Protein AF-A0A6A6GEA6-F1 (afdb_monomer_lite)

Foldseek 3Di:
DDDPDDDDPPPVPDDPVPDDLVVLLVVVVVQQDDAQDDPVNLQAFDDPCSNVDDDGVLVVQLPPDVSSVVSSLLRVLQEAEEAVVVLLCVQPPDVPDDPVPPPDDDCVSLVSSVVSLVVVLVVCVVVVSQASHAEYEYEDLCPVVCVSCVVSLLVNLLVSLVSVCVSRVNHFKYKYKYALSVVCSNQVQADPVQVVVVPDDDSGIKIKMFGHDPPPDWPDVPCPPPPVVVLCPPPPQPGGDCSGPLNPGLGQEIEIANGEQVVCVVVCVDDVRDDSDCVCSSARCQQQDQPNPPPPNVVVSCVSCLSHAEYHYHYELDAALPQDFVVNGNGRGRQQNYAEYEYEYHDDPVSLCVVCVDDPDPVVSVVVRVVSCPRSLVSVLRVLVRCVVCLQPPSGNHFKYFYPCLVVVLVVVVSLVVSCVVVVVVDPPPDDDDDDDPSCQSRARMKGWDWDQDPVGTDTDIDGDHCVPPCPPPPDPPPVDDPDPPPPDPPPVVVVVVVVVVVPDPPPPPDD

Structure (mmCIF, N/CA/C/O backbone):
data_AF-A0A6A6GEA6-F1
#
_entry.id   AF-A0A6A6GEA6-F1
#
loop_
_atom_site.group_PDB
_atom_site.id
_atom_site.type_symbol
_atom_site.label_atom_id
_atom_site.label_alt_id
_atom_site.label_comp_id
_atom_site.label_asym_id
_atom_site.label_entity_id
_atom_site.label_seq_id
_atom_site.pdbx_PDB_ins_code
_atom_site.Cartn_x
_atom_site.Cartn_y
_atom_site.Cartn_z
_atom_site.occupancy
_atom_site.B_iso_or_equiv
_atom_site.auth_seq_id
_atom_site.auth_comp_id
_atom_site.auth_asym_id
_atom_site.auth_atom_id
_atom_site.pdbx_PDB_model_num
ATOM 1 N N . MET A 1 1 ? -68.950 -36.765 24.360 1.00 41.97 1 MET A N 1
ATOM 2 C CA . MET A 1 1 ? -67.906 -35.999 25.073 1.00 41.97 1 MET A CA 1
ATOM 3 C C . MET A 1 1 ? -66.560 -36.458 24.516 1.00 41.97 1 MET A C 1
ATOM 5 O O . MET A 1 1 ? -66.061 -37.491 24.932 1.00 41.97 1 MET A O 1
ATOM 9 N N . ALA A 1 2 ? -66.063 -35.799 23.466 1.00 43.47 2 ALA A N 1
ATOM 10 C CA . ALA A 1 2 ? -64.833 -36.176 22.765 1.00 43.47 2 ALA A CA 1
ATOM 11 C C . ALA A 1 2 ? -63.774 -35.097 23.023 1.00 43.47 2 ALA A C 1
ATOM 13 O O . ALA A 1 2 ? -63.968 -33.940 22.657 1.00 43.47 2 ALA A O 1
ATOM 14 N N . ILE A 1 3 ? -62.694 -35.469 23.710 1.00 52.84 3 ILE A N 1
ATOM 15 C CA . ILE A 1 3 ? -61.572 -34.586 24.039 1.00 52.84 3 ILE A CA 1
ATOM 16 C C . ILE A 1 3 ? -60.645 -34.558 22.821 1.00 52.84 3 ILE A C 1
ATOM 18 O O . ILE A 1 3 ? -59.900 -35.505 22.573 1.00 52.84 3 ILE A O 1
ATOM 22 N N . MET A 1 4 ? -60.707 -33.477 22.041 1.00 48.12 4 MET A N 1
ATOM 23 C CA . MET A 1 4 ? -59.715 -33.191 21.007 1.00 48.12 4 MET A CA 1
ATOM 24 C C . MET A 1 4 ? -58.401 -32.770 21.673 1.00 48.12 4 MET A C 1
ATOM 26 O O . MET A 1 4 ? -58.210 -31.621 22.061 1.00 48.12 4 MET A O 1
ATOM 30 N N . SER A 1 5 ? -57.500 -33.739 21.827 1.00 55.44 5 SER A N 1
ATOM 31 C CA . SER A 1 5 ? -56.103 -33.524 22.202 1.00 55.44 5 SER A CA 1
ATOM 32 C C . SER A 1 5 ? -55.373 -32.832 21.048 1.00 55.44 5 SER A C 1
ATOM 34 O O . SER A 1 5 ? -55.041 -33.451 20.035 1.00 55.44 5 SER A O 1
ATOM 36 N N . GLY A 1 6 ? -55.169 -31.520 21.179 1.00 59.69 6 GLY A N 1
ATOM 37 C CA . GLY A 1 6 ? -54.371 -30.732 20.247 1.00 59.69 6 GLY A CA 1
ATOM 38 C C . GLY A 1 6 ? -52.902 -31.149 20.315 1.00 59.69 6 GLY A C 1
ATOM 39 O O . GLY A 1 6 ? -52.212 -30.853 21.291 1.00 59.69 6 GLY A O 1
ATOM 40 N N . ARG A 1 7 ? -52.408 -31.816 19.266 1.00 57.28 7 ARG A N 1
ATOM 41 C CA . ARG A 1 7 ? -50.971 -32.019 19.044 1.00 57.28 7 ARG A CA 1
ATOM 42 C C . ARG A 1 7 ? -50.312 -30.650 18.877 1.00 57.28 7 ARG A C 1
ATOM 44 O O . ARG A 1 7 ? -50.395 -30.041 17.816 1.00 57.28 7 ARG A O 1
ATOM 51 N N . LYS A 1 8 ? -49.656 -30.160 19.931 1.00 66.69 8 LYS A N 1
ATOM 52 C CA . LYS A 1 8 ? -48.714 -29.045 19.822 1.00 66.69 8 LYS A CA 1
ATOM 53 C C . LYS A 1 8 ? -47.553 -29.527 18.956 1.00 66.69 8 LYS A C 1
ATOM 55 O O . LYS A 1 8 ? -46.760 -30.355 19.398 1.00 66.69 8 LYS A O 1
ATOM 60 N N . ASN A 1 9 ? -47.479 -29.040 17.721 1.00 59.69 9 ASN A N 1
ATOM 61 C CA . ASN A 1 9 ? -46.283 -29.180 16.902 1.00 59.69 9 ASN A CA 1
ATOM 62 C C . ASN A 1 9 ? -45.148 -28.465 17.639 1.00 59.69 9 ASN A C 1
ATOM 64 O O . ASN A 1 9 ? -45.047 -27.240 17.607 1.00 59.69 9 ASN A O 1
ATOM 68 N N . HIS A 1 10 ? -44.320 -29.230 18.349 1.00 65.81 10 HIS A N 1
ATOM 69 C CA . HIS A 1 10 ? -43.034 -28.753 18.824 1.00 65.81 10 HIS A CA 1
ATOM 70 C C . HIS A 1 10 ? -42.159 -28.524 17.597 1.00 65.81 10 HIS A C 1
ATOM 72 O O . HIS A 1 10 ? -41.436 -29.416 17.157 1.00 65.81 10 HIS A O 1
ATOM 78 N N . VAL A 1 11 ? -42.252 -27.322 17.029 1.00 72.19 11 VAL A N 1
ATOM 79 C CA . VAL A 1 11 ? -41.196 -26.794 16.174 1.00 72.19 11 VAL A CA 1
ATOM 80 C C . VAL A 1 11 ? -39.947 -26.832 17.042 1.00 72.19 11 VAL A C 1
ATOM 82 O O . VAL A 1 11 ? -39.857 -26.114 18.039 1.00 72.19 11 VAL A O 1
ATOM 85 N N . ARG A 1 12 ? -39.034 -27.758 16.741 1.00 69.50 12 ARG A N 1
ATOM 86 C CA . ARG A 1 12 ? -37.720 -27.797 17.377 1.00 69.50 12 ARG A CA 1
ATOM 87 C C . ARG A 1 12 ? -37.020 -26.511 16.957 1.00 69.50 12 ARG A C 1
ATOM 89 O O . ARG A 1 12 ? -36.452 -26.458 15.872 1.00 69.50 12 ARG A O 1
ATOM 96 N N . SER A 1 13 ? -37.128 -25.458 17.767 1.00 77.19 13 SER A N 1
ATOM 97 C CA . SER A 1 13 ? -36.347 -24.250 17.540 1.00 77.19 13 SER A CA 1
ATOM 98 C C . SER A 1 13 ? -34.890 -24.642 17.709 1.00 77.19 13 SER A C 1
ATOM 100 O O . SER A 1 13 ? -34.487 -25.082 18.789 1.00 77.19 13 SER A O 1
ATOM 102 N N . PHE A 1 14 ? -34.126 -24.536 16.634 1.00 79.12 14 PHE A N 1
ATOM 103 C CA . PHE A 1 14 ? -32.692 -24.726 16.686 1.00 79.12 14 PHE A CA 1
ATOM 104 C C . PHE A 1 14 ? -32.102 -23.706 17.669 1.00 79.12 14 PHE A C 1
ATOM 106 O O . PHE A 1 14 ? -32.285 -22.501 17.504 1.00 79.12 14 PHE A O 1
ATOM 113 N N . GLN A 1 15 ? -31.465 -24.189 18.736 1.00 87.31 15 GLN A N 1
ATOM 114 C CA . GLN A 1 15 ? -30.834 -23.330 19.732 1.00 87.31 15 GLN A CA 1
ATOM 115 C C . GLN A 1 15 ? -29.380 -23.114 19.324 1.00 87.31 15 GLN A C 1
ATOM 117 O O . GLN A 1 15 ? -28.545 -23.989 19.533 1.00 87.31 15 GLN A O 1
ATOM 122 N N . PHE A 1 16 ? -29.076 -21.944 18.761 1.00 86.44 16 PHE A N 1
ATOM 123 C CA . PHE A 1 16 ? -27.701 -21.557 18.422 1.00 86.44 16 PHE A CA 1
ATOM 124 C C . PHE A 1 16 ? -26.759 -21.624 19.633 1.00 86.44 16 PHE A C 1
ATOM 126 O O . PHE A 1 16 ? -25.589 -21.956 19.484 1.00 86.44 16 PHE A O 1
ATOM 133 N N . ASP A 1 17 ? -27.281 -21.410 20.843 1.00 86.31 17 ASP A N 1
ATOM 134 C CA . ASP A 1 17 ? -26.510 -21.519 22.085 1.00 86.31 17 ASP A CA 1
ATOM 135 C C . ASP A 1 17 ? -26.049 -22.950 22.411 1.00 86.31 17 ASP A C 1
ATOM 137 O O . ASP A 1 17 ? -25.200 -23.120 23.283 1.00 86.31 17 ASP A O 1
ATOM 141 N N . ALA A 1 18 ? -26.571 -23.975 21.728 1.00 92.19 18 ALA A N 1
ATOM 142 C CA . ALA A 1 18 ? -26.144 -25.364 21.897 1.00 92.19 18 ALA A CA 1
ATOM 143 C C . ALA A 1 18 ? -24.998 -25.771 20.954 1.00 92.19 18 ALA A C 1
ATOM 145 O O . ALA A 1 18 ? -24.412 -26.837 21.141 1.00 92.19 18 ALA A O 1
ATOM 146 N N . LEU A 1 19 ? -24.670 -24.951 19.947 1.00 95.19 19 LEU A N 1
ATOM 147 C CA . LEU A 1 19 ? -23.537 -25.215 19.057 1.00 95.19 19 LEU A CA 1
ATOM 148 C C . LEU A 1 19 ? -22.212 -25.128 19.828 1.00 95.19 19 LEU A C 1
ATOM 150 O O . LEU A 1 19 ? -22.144 -24.319 20.748 1.00 95.19 19 LEU A O 1
ATOM 154 N N . PRO A 1 20 ? -21.168 -25.903 19.487 1.00 96.50 20 PRO A N 1
ATOM 155 C CA . PRO A 1 20 ? -19.799 -25.714 19.987 1.00 96.50 20 PRO A CA 1
ATOM 156 C C . PRO A 1 20 ? -19.166 -24.396 19.507 1.00 96.50 20 PRO A C 1
ATOM 158 O O . PRO A 1 20 ? -19.590 -23.855 18.487 1.00 96.50 20 PRO A O 1
ATOM 161 N N . ASP A 1 21 ? -18.168 -23.870 20.230 1.00 96.00 21 ASP A N 1
ATOM 162 C CA . ASP A 1 21 ? -17.513 -22.594 19.876 1.00 96.00 21 ASP A CA 1
ATOM 163 C C . ASP A 1 21 ? -16.810 -22.678 18.508 1.00 96.00 21 ASP A C 1
ATOM 165 O O . ASP A 1 21 ? -16.789 -21.694 17.776 1.00 96.00 21 ASP A O 1
ATOM 169 N N . GLU A 1 22 ? -16.318 -23.854 18.119 1.00 95.25 22 GLU A N 1
ATOM 170 C CA . GLU A 1 22 ? -15.648 -24.113 16.841 1.00 95.25 22 GLU A CA 1
ATOM 171 C C . GLU A 1 22 ? -16.581 -23.857 15.652 1.00 95.25 22 GLU A C 1
ATOM 173 O O . GLU A 1 22 ? -16.205 -23.178 14.700 1.00 95.25 22 GLU A O 1
ATOM 178 N N . ILE A 1 23 ? -17.831 -24.320 15.751 1.00 96.00 23 ILE A N 1
ATOM 179 C CA . ILE A 1 23 ? -18.851 -24.092 14.718 1.00 96.00 23 ILE A CA 1
ATOM 180 C C . ILE A 1 23 ? -19.237 -22.613 14.667 1.00 96.00 23 ILE A C 1
ATOM 182 O O . ILE A 1 23 ? -19.488 -22.074 13.594 1.00 96.00 23 ILE A O 1
ATOM 186 N N . LEU A 1 24 ? -19.272 -21.926 15.816 1.00 94.62 24 LEU A N 1
ATOM 187 C CA . LEU A 1 24 ? -19.530 -20.485 15.835 1.00 94.62 24 LEU A CA 1
ATOM 188 C C . LEU A 1 24 ? -18.399 -19.714 15.151 1.00 94.62 24 LEU A C 1
ATOM 190 O O . LEU A 1 24 ? -18.681 -18.778 14.410 1.00 94.62 24 LEU A O 1
ATOM 194 N N . VAL A 1 25 ? -17.142 -20.107 15.373 1.00 93.31 25 VAL A N 1
ATOM 195 C CA . VAL A 1 25 ? -15.975 -19.505 14.714 1.00 93.31 25 VAL A CA 1
ATOM 196 C C . VAL A 1 25 ? -16.027 -19.721 13.202 1.00 93.31 25 VAL A C 1
ATOM 198 O O . VAL A 1 25 ? -15.786 -18.773 12.462 1.00 93.31 25 VAL A O 1
ATOM 201 N N . GLU A 1 26 ? -16.403 -20.914 12.740 1.00 92.69 26 GLU A N 1
ATOM 202 C CA . GLU A 1 26 ? -16.588 -21.205 11.312 1.00 92.69 26 GLU A CA 1
ATOM 203 C C . GLU A 1 26 ? -17.734 -20.384 10.699 1.00 92.69 26 GLU A C 1
ATOM 205 O O . GLU A 1 26 ? -17.584 -19.786 9.642 1.00 92.69 26 GLU A O 1
ATOM 210 N N . VAL A 1 27 ? -18.865 -20.237 11.395 1.00 92.50 27 VAL A N 1
ATOM 211 C CA . VAL A 1 27 ? -19.939 -19.335 10.941 1.00 92.50 27 VAL A CA 1
ATOM 212 C C . VAL A 1 27 ? -19.449 -17.886 10.868 1.00 92.50 27 VAL A C 1
ATOM 214 O O . VAL A 1 27 ? -19.781 -17.169 9.928 1.00 92.50 27 VAL A O 1
ATOM 217 N N . ILE A 1 28 ? -18.659 -17.440 11.848 1.00 92.75 28 ILE A N 1
ATOM 218 C CA . ILE A 1 28 ? -18.118 -16.078 11.882 1.00 92.75 28 ILE A CA 1
ATOM 219 C C . ILE A 1 28 ? -17.090 -15.860 10.770 1.00 92.75 28 ILE A C 1
ATOM 221 O O . ILE A 1 28 ? -17.058 -14.759 10.234 1.00 92.75 28 ILE A O 1
ATOM 225 N N . SER A 1 29 ? -16.287 -16.856 10.385 1.00 88.44 29 SER A N 1
ATOM 226 C CA . SER A 1 29 ? -15.310 -16.691 9.299 1.00 88.44 29 SER A CA 1
ATOM 227 C C . SER A 1 29 ? -15.978 -16.443 7.944 1.00 88.44 29 SER A C 1
ATOM 229 O O . SER A 1 29 ? -15.419 -15.731 7.120 1.00 88.44 29 SER A O 1
ATOM 231 N N . HIS A 1 30 ? -17.204 -16.936 7.739 1.00 89.00 30 HIS A N 1
ATOM 232 C CA . HIS A 1 30 ? -18.029 -16.592 6.574 1.00 89.00 30 HIS A CA 1
ATOM 233 C C . HIS A 1 30 ? -18.656 -15.192 6.646 1.00 89.00 30 HIS A C 1
ATOM 235 O O . HIS A 1 30 ? -19.134 -14.680 5.637 1.00 89.00 30 HIS A O 1
ATOM 241 N N . LEU A 1 31 ? -18.692 -14.590 7.836 1.00 87.94 31 LEU A N 1
ATOM 242 C CA . LEU A 1 31 ? -19.123 -13.208 8.053 1.00 87.94 31 LEU A CA 1
ATOM 243 C C . LEU A 1 31 ? -17.937 -12.237 8.118 1.00 87.94 31 LEU A C 1
ATOM 245 O O . LEU A 1 31 ? -18.169 -11.030 8.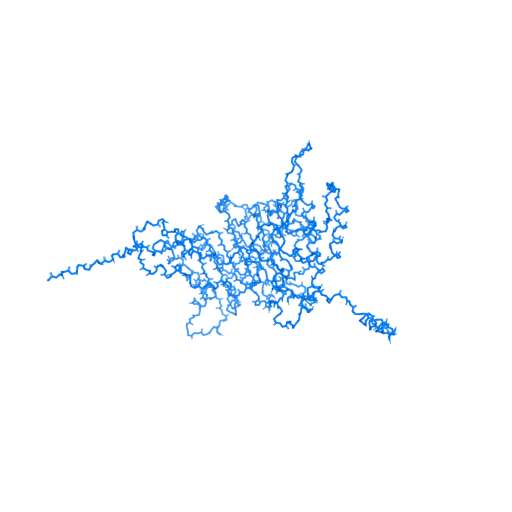220 1.00 87.94 31 LEU A O 1
ATOM 249 N N . ASP A 1 32 ? -16.702 -12.755 8.121 1.00 82.44 32 ASP A N 1
ATOM 250 C CA . ASP A 1 32 ? -15.484 -11.952 8.083 1.00 82.44 32 ASP A CA 1
ATOM 251 C C . ASP A 1 32 ? -15.456 -11.225 6.747 1.00 82.44 32 ASP A C 1
ATOM 253 O O . ASP A 1 32 ? -15.564 -11.837 5.682 1.00 82.44 32 ASP A O 1
ATOM 257 N N . ALA A 1 33 ? -15.378 -9.899 6.811 1.00 70.62 33 ALA A N 1
ATOM 258 C CA . ALA A 1 33 ? -15.175 -9.130 5.604 1.00 70.62 33 ALA A CA 1
ATOM 259 C C . ALA A 1 33 ? -13.772 -9.457 5.094 1.00 70.62 33 ALA A C 1
ATOM 261 O O . ALA A 1 33 ? -12.829 -9.595 5.878 1.00 70.62 33 ALA A O 1
ATOM 262 N N . THR A 1 34 ? -13.611 -9.549 3.776 1.00 72.56 34 THR A N 1
ATOM 263 C CA . THR A 1 34 ? -12.270 -9.465 3.203 1.00 72.56 34 THR A CA 1
ATOM 264 C C . THR A 1 34 ? -11.593 -8.206 3.751 1.00 72.56 34 THR A C 1
ATOM 266 O O . THR A 1 34 ? -12.278 -7.186 3.930 1.00 72.56 34 THR A O 1
ATOM 269 N N . PRO A 1 35 ? -10.282 -8.264 4.058 1.00 70.19 35 PRO A N 1
ATOM 270 C CA . PRO A 1 35 ? -9.559 -7.109 4.573 1.00 70.19 35 PRO A CA 1
ATOM 271 C C . PRO A 1 35 ? -9.893 -5.879 3.723 1.00 70.19 35 PRO A C 1
ATOM 273 O O . PRO A 1 35 ? -9.924 -6.006 2.495 1.00 70.19 35 PRO A O 1
ATOM 276 N N . PRO A 1 36 ? -10.163 -4.712 4.338 1.00 68.44 36 PRO A N 1
ATOM 277 C CA . PRO A 1 36 ? -10.327 -3.493 3.568 1.00 68.44 36 PRO A CA 1
ATOM 278 C C . PRO A 1 36 ? -9.087 -3.312 2.691 1.00 68.44 36 PRO A C 1
ATOM 280 O O . PRO A 1 36 ? -7.957 -3.428 3.175 1.00 68.44 36 PRO A O 1
ATOM 283 N N . LEU A 1 37 ? -9.342 -3.133 1.395 1.00 69.69 37 LEU A N 1
ATOM 284 C CA . LEU A 1 37 ? -8.387 -3.236 0.295 1.00 69.69 37 LEU A CA 1
ATOM 285 C C . LEU A 1 37 ? -7.741 -4.620 0.139 1.00 69.69 37 LEU A C 1
ATOM 287 O O . LEU A 1 37 ? -6.779 -4.966 0.833 1.00 69.69 37 LEU A O 1
ATOM 291 N N . SER A 1 38 ? -8.243 -5.387 -0.827 1.00 70.25 38 SER A N 1
ATOM 292 C CA . SER A 1 38 ? -7.556 -6.554 -1.391 1.00 70.25 38 SER A CA 1
ATOM 293 C C . SER A 1 38 ? -6.315 -6.147 -2.207 1.00 70.25 38 SER A C 1
ATOM 295 O O . SER A 1 3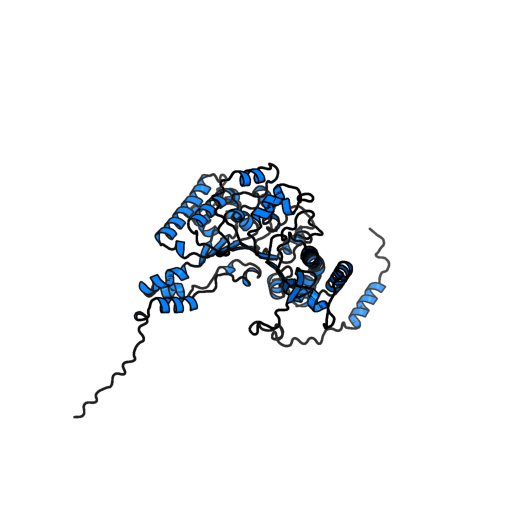8 ? -6.164 -4.980 -2.562 1.00 70.25 38 SER A O 1
ATOM 297 N N . GLU A 1 39 ? -5.450 -7.108 -2.559 1.00 66.69 39 GLU A N 1
ATOM 298 C CA . GLU A 1 39 ? -4.295 -6.888 -3.463 1.00 66.69 39 GLU A CA 1
ATOM 299 C C . GLU A 1 39 ? -4.722 -6.342 -4.844 1.00 66.69 39 GLU A C 1
ATOM 301 O O . GLU A 1 39 ? -3.927 -5.725 -5.547 1.00 66.69 39 GLU A O 1
ATOM 306 N N . SER A 1 40 ? -5.981 -6.553 -5.248 1.00 67.81 40 SER A N 1
ATOM 307 C CA . SER A 1 40 ? -6.550 -5.942 -6.455 1.00 67.81 40 SER A CA 1
ATOM 308 C C . SER A 1 40 ? -7.062 -4.520 -6.234 1.00 67.81 40 SER A C 1
ATOM 310 O O . SER A 1 40 ? -7.034 -3.718 -7.162 1.00 67.81 40 SER A O 1
ATOM 312 N N . ASP A 1 41 ? -7.526 -4.185 -5.028 1.00 77.31 41 ASP A N 1
ATOM 313 C CA . ASP A 1 41 ? -8.029 -2.837 -4.739 1.00 77.31 41 ASP A CA 1
ATOM 314 C C . ASP A 1 41 ? -6.884 -1.842 -4.563 1.00 77.31 41 ASP A C 1
ATOM 316 O O . ASP A 1 41 ? -7.040 -0.672 -4.894 1.00 77.31 41 ASP A O 1
ATOM 320 N N . THR A 1 42 ? -5.711 -2.300 -4.113 1.00 77.88 42 THR A N 1
ATOM 321 C CA . THR A 1 42 ? -4.510 -1.458 -4.041 1.00 77.88 42 THR A CA 1
ATOM 322 C C . THR A 1 42 ? -3.970 -1.049 -5.408 1.00 77.88 42 THR A C 1
ATOM 324 O O . THR A 1 42 ? -3.072 -0.221 -5.443 1.00 77.88 42 THR A O 1
ATOM 327 N N . ARG A 1 43 ? -4.531 -1.552 -6.518 1.00 81.31 43 ARG A N 1
ATOM 328 C CA . ARG A 1 43 ? -4.198 -1.158 -7.904 1.00 81.31 43 ARG A CA 1
ATOM 329 C C . ARG A 1 43 ? -5.209 -0.202 -8.534 1.00 81.31 43 ARG A C 1
ATOM 331 O O . ARG A 1 43 ? -5.061 0.174 -9.695 1.00 81.31 43 ARG A O 1
ATOM 338 N N . ARG A 1 44 ? -6.284 0.116 -7.816 1.00 87.00 44 ARG A N 1
ATOM 339 C CA . ARG A 1 44 ? -7.279 1.097 -8.256 1.00 87.00 44 ARG A CA 1
ATOM 340 C C . ARG A 1 44 ? -6.836 2.484 -7.839 1.00 87.00 44 ARG A C 1
ATOM 342 O O . ARG A 1 44 ? -6.109 2.613 -6.854 1.00 87.00 44 ARG A O 1
ATOM 349 N N . LEU A 1 45 ? -7.305 3.503 -8.547 1.00 87.50 45 LEU A N 1
ATOM 350 C CA . LEU A 1 45 ? -7.082 4.886 -8.151 1.00 87.50 45 LEU A CA 1
ATOM 351 C C . LEU A 1 45 ? -7.477 5.106 -6.682 1.00 87.50 45 LEU A C 1
ATOM 353 O O . LEU A 1 45 ? -8.620 4.819 -6.301 1.00 87.50 45 LEU A O 1
ATOM 357 N N . PRO A 1 46 ? -6.539 5.564 -5.835 1.00 90.75 46 PRO A N 1
ATOM 358 C CA . PRO A 1 46 ? -6.830 5.735 -4.427 1.00 90.75 46 PRO A CA 1
ATOM 359 C C . PRO A 1 46 ? -7.855 6.843 -4.188 1.00 90.75 46 PRO A C 1
ATOM 361 O O . PRO A 1 46 ? -7.771 7.925 -4.761 1.00 90.75 46 PRO A O 1
ATOM 364 N N . HIS A 1 47 ? -8.796 6.597 -3.280 1.00 89.69 47 HIS A N 1
ATOM 365 C CA . HIS A 1 47 ? -9.774 7.594 -2.849 1.00 89.69 47 HIS A CA 1
ATOM 366 C C . HIS A 1 47 ? -10.042 7.476 -1.345 1.00 89.69 47 HIS A C 1
ATOM 368 O O . HIS A 1 47 ? -9.908 6.400 -0.760 1.00 89.69 47 HIS A O 1
ATOM 374 N N . GLU A 1 48 ? -10.482 8.559 -0.701 1.00 87.62 48 GLU A N 1
ATOM 375 C CA . GLU A 1 48 ? -10.676 8.611 0.759 1.00 87.62 48 GLU A CA 1
ATOM 376 C C . GLU A 1 48 ? -11.613 7.506 1.282 1.00 87.62 48 GLU A C 1
ATOM 378 O O . GLU A 1 48 ? -11.386 6.910 2.338 1.00 87.62 48 GLU A O 1
ATOM 383 N N . GLU A 1 49 ? -12.651 7.176 0.512 1.00 88.94 49 GLU A N 1
ATOM 384 C CA . GLU A 1 49 ? -13.675 6.214 0.926 1.00 88.94 49 GLU A CA 1
ATOM 385 C C . GLU A 1 49 ? -13.211 4.747 0.891 1.00 88.94 49 GLU A C 1
ATOM 387 O O . GLU A 1 49 ? -13.949 3.856 1.301 1.00 88.94 49 GLU A O 1
ATOM 392 N N . MET A 1 50 ? -11.975 4.465 0.461 1.00 87.44 50 MET A N 1
ATOM 393 C CA . MET A 1 50 ? -11.440 3.103 0.328 1.00 87.44 50 MET A CA 1
ATOM 394 C C . MET A 1 50 ? -11.428 2.318 1.644 1.00 87.44 50 MET A C 1
ATOM 396 O O . MET A 1 50 ? -11.483 1.087 1.654 1.00 87.44 50 MET A O 1
ATOM 400 N N . PHE A 1 51 ? -11.346 3.023 2.772 1.00 88.12 51 PHE A N 1
ATOM 401 C CA . PHE A 1 51 ? -11.399 2.422 4.104 1.00 88.12 51 PHE A CA 1
ATOM 402 C C . PHE A 1 51 ? -12.801 2.418 4.719 1.00 88.12 51 PHE A C 1
ATOM 404 O O . PHE A 1 51 ? -13.006 1.809 5.774 1.00 88.12 51 PHE A O 1
ATOM 411 N N . LEU A 1 52 ? -13.778 3.066 4.082 1.00 82.81 52 LEU A N 1
ATOM 412 C CA . LEU A 1 52 ? -15.157 3.099 4.551 1.00 82.81 52 LEU A CA 1
ATOM 413 C C . LEU A 1 52 ? -15.846 1.783 4.191 1.00 82.81 52 LEU A C 1
ATOM 415 O O . LEU A 1 52 ? -16.527 1.653 3.180 1.00 82.81 52 LEU A O 1
ATOM 419 N N . GLN A 1 53 ? -15.695 0.784 5.056 1.00 73.06 53 GLN A N 1
ATOM 420 C CA . GLN A 1 53 ? -16.526 -0.411 4.972 1.00 73.06 53 GLN A CA 1
ATOM 421 C C . GLN A 1 53 ? -17.865 -0.187 5.694 1.00 73.06 53 GLN A C 1
ATOM 423 O O . GLN A 1 53 ? -17.885 0.334 6.819 1.00 73.06 53 GLN A O 1
ATOM 428 N N . PRO A 1 54 ? -19.002 -0.611 5.106 1.00 72.50 54 PRO A N 1
ATOM 429 C CA . PRO A 1 54 ? -20.275 -0.620 5.813 1.00 72.50 54 PRO A CA 1
ATOM 430 C C . PRO A 1 54 ? -20.162 -1.456 7.094 1.00 72.50 54 PRO A C 1
ATOM 432 O O . PRO A 1 54 ? -19.413 -2.429 7.158 1.00 72.50 54 PRO A O 1
ATOM 435 N N . CYS A 1 55 ? -20.905 -1.060 8.135 1.00 68.31 55 CYS A N 1
ATOM 436 C CA . CYS A 1 55 ? -20.826 -1.665 9.468 1.00 68.31 55 CYS A CA 1
ATOM 437 C C . CYS A 1 55 ? -20.905 -3.204 9.381 1.00 68.31 55 CYS A C 1
ATOM 439 O O . CYS A 1 55 ? -21.966 -3.728 9.022 1.00 68.31 55 CYS A O 1
ATOM 441 N N . PRO A 1 56 ? -19.828 -3.941 9.716 1.00 75.50 56 PRO A N 1
ATOM 442 C CA . PRO A 1 56 ? -19.782 -5.366 9.441 1.00 75.50 56 PRO A CA 1
ATOM 443 C C . PRO A 1 56 ? -20.808 -6.107 10.315 1.00 75.50 56 PRO A C 1
ATOM 445 O O . PRO A 1 56 ? -20.911 -5.814 11.517 1.00 75.50 56 PRO A O 1
ATOM 448 N N . PRO A 1 57 ? -21.537 -7.105 9.773 1.00 86.94 57 PRO A N 1
ATOM 449 C CA . PRO A 1 57 ? -22.494 -7.932 10.522 1.00 86.94 57 PRO A CA 1
ATOM 450 C C . PRO A 1 57 ? -21.923 -8.497 11.834 1.00 86.94 57 PRO A C 1
ATOM 452 O O . PRO A 1 57 ? -22.624 -8.613 12.843 1.00 86.94 57 PRO A O 1
ATOM 455 N N . ILE A 1 58 ? -20.615 -8.757 11.856 1.00 90.62 58 ILE A N 1
ATOM 456 C CA . ILE A 1 58 ? -19.814 -9.174 13.015 1.00 90.62 58 ILE A CA 1
ATOM 457 C C . ILE A 1 58 ? -19.984 -8.239 14.219 1.00 90.62 58 ILE A C 1
ATOM 459 O O . ILE A 1 58 ? -20.145 -8.700 15.354 1.00 90.62 58 ILE A O 1
ATOM 463 N N . LYS A 1 59 ? -20.007 -6.917 14.013 1.00 90.81 59 LYS A N 1
ATOM 464 C CA . LYS A 1 59 ? -20.180 -5.961 15.116 1.00 90.81 59 LYS A CA 1
ATOM 465 C C . LYS A 1 59 ? -21.557 -6.110 15.756 1.00 90.81 59 LYS A C 1
ATOM 467 O O . LYS A 1 59 ? -21.664 -6.064 16.982 1.00 90.81 59 LYS A O 1
ATOM 472 N N . MET A 1 60 ? -22.600 -6.339 14.958 1.00 92.19 60 MET A N 1
ATOM 473 C CA . MET A 1 60 ? -23.945 -6.617 15.473 1.00 92.19 60 MET A CA 1
ATOM 474 C C . MET A 1 60 ? -23.984 -7.951 16.223 1.00 92.19 60 MET A C 1
ATOM 476 O O . MET A 1 60 ? -24.506 -8.010 17.337 1.00 92.19 60 MET A O 1
ATOM 480 N N . LEU A 1 61 ? -23.358 -8.990 15.668 1.00 92.75 61 LEU A N 1
ATOM 481 C CA . LEU A 1 61 ? -23.286 -10.319 16.271 1.00 92.75 61 LEU A CA 1
ATOM 482 C C . LEU A 1 61 ? -22.610 -10.295 17.649 1.00 92.75 61 LEU A C 1
ATOM 484 O O . LEU A 1 61 ? -23.127 -10.877 18.603 1.00 92.75 61 LEU A O 1
ATOM 488 N N . SER A 1 62 ? -21.530 -9.524 17.799 1.00 94.12 62 SER A N 1
ATOM 489 C CA . SER A 1 62 ? -20.813 -9.355 19.072 1.00 94.12 62 SER A CA 1
ATOM 490 C C . SER A 1 62 ? -21.675 -8.783 20.213 1.00 94.12 62 SER A C 1
ATOM 492 O O . SER A 1 62 ? -21.323 -8.914 21.386 1.00 94.12 62 SER A O 1
ATOM 494 N N . ARG A 1 63 ? -22.815 -8.152 19.892 1.00 94.56 63 ARG A N 1
ATOM 495 C CA . ARG A 1 63 ? -23.737 -7.544 20.866 1.00 94.56 63 ARG A CA 1
ATOM 496 C C . ARG A 1 63 ? -24.858 -8.485 21.307 1.00 94.56 63 ARG A C 1
ATOM 498 O O . ARG A 1 63 ? -25.605 -8.125 22.211 1.00 94.56 63 ARG A O 1
ATOM 505 N N . THR A 1 64 ? -24.985 -9.664 20.697 1.00 94.38 64 THR A N 1
ATOM 506 C CA . THR A 1 64 ? -26.098 -10.596 20.955 1.00 94.38 64 THR A CA 1
ATOM 507 C C . THR A 1 64 ? -25.982 -11.296 22.313 1.00 94.38 64 THR A C 1
ATOM 509 O O . THR A 1 64 ? -26.943 -11.332 23.076 1.00 94.38 64 THR A O 1
ATOM 512 N N . SER A 1 65 ? -24.804 -11.828 22.657 1.00 94.94 65 SER A N 1
ATOM 513 C CA . SER A 1 65 ? -24.540 -12.469 23.949 1.00 94.94 65 SER A CA 1
ATOM 514 C C . SER A 1 65 ? -23.063 -12.365 24.342 1.00 94.94 65 SER A C 1
ATOM 516 O O . SER A 1 65 ? -22.196 -12.099 23.511 1.00 94.94 65 SER A O 1
ATOM 518 N N . LYS A 1 66 ? -22.737 -12.614 25.621 1.00 95.12 66 LYS A N 1
ATOM 519 C CA . LYS A 1 66 ? -21.334 -12.659 26.088 1.00 95.12 66 LYS A CA 1
ATOM 520 C C . LYS A 1 66 ? -20.518 -13.750 25.385 1.00 95.12 66 LYS A C 1
ATOM 522 O O . LYS A 1 66 ? -19.309 -13.591 25.232 1.00 95.12 66 LYS A O 1
ATOM 527 N N . ARG A 1 67 ? -21.173 -14.850 24.993 1.00 95.38 67 ARG A N 1
ATOM 528 C CA . ARG A 1 67 ? -20.546 -15.960 24.272 1.00 95.38 67 ARG A CA 1
ATOM 529 C C . ARG A 1 67 ? -20.184 -15.530 22.856 1.00 95.38 67 ARG A C 1
ATOM 531 O O . ARG A 1 67 ? -19.011 -15.596 22.516 1.00 95.38 67 ARG A O 1
ATOM 538 N N . TRP A 1 68 ? -21.153 -14.990 22.111 1.00 95.06 68 TRP A N 1
ATOM 539 C CA . TRP A 1 68 ? -20.925 -14.427 20.779 1.00 95.06 68 TRP A CA 1
ATOM 540 C C . TRP A 1 68 ? -19.853 -13.346 20.807 1.00 95.06 68 TRP A C 1
ATOM 542 O O . TRP A 1 68 ? -18.901 -13.429 20.049 1.00 95.06 68 TRP A O 1
ATOM 552 N N . ARG A 1 69 ? -19.904 -12.414 21.769 1.00 94.31 69 ARG A N 1
ATOM 553 C CA . ARG A 1 69 ? -18.830 -11.429 21.951 1.00 94.31 69 ARG A CA 1
ATOM 554 C C . ARG A 1 69 ? -17.459 -12.101 22.004 1.00 94.31 69 ARG A C 1
ATOM 556 O O . ARG A 1 69 ? -16.588 -11.719 21.239 1.00 94.31 69 ARG A O 1
ATOM 563 N N . ARG A 1 70 ? -17.277 -13.107 22.864 1.00 94.19 70 ARG A N 1
ATOM 564 C CA . ARG A 1 70 ? -15.992 -13.799 23.043 1.00 94.19 70 ARG A CA 1
ATOM 565 C C . ARG A 1 70 ? -15.479 -14.440 21.751 1.00 94.19 70 ARG A C 1
ATOM 567 O O . ARG A 1 70 ? -14.311 -14.248 21.441 1.00 94.19 70 ARG A O 1
ATOM 574 N N . VAL A 1 71 ? -16.329 -15.165 21.020 1.00 95.06 71 VAL A N 1
ATOM 575 C CA . VAL A 1 71 ? -15.925 -15.850 19.776 1.00 95.06 71 VAL A CA 1
ATOM 576 C C . VAL A 1 71 ? -15.729 -14.884 18.606 1.00 95.06 71 VAL A C 1
ATOM 578 O O . VAL A 1 71 ? -14.949 -15.161 17.705 1.00 95.06 71 VAL A O 1
ATOM 581 N N . THR A 1 72 ? -16.395 -13.727 18.629 1.00 95.06 72 THR A N 1
ATOM 582 C CA . THR A 1 72 ? -16.309 -12.717 17.568 1.00 95.06 72 THR A CA 1
ATOM 583 C C . THR A 1 72 ? -15.125 -11.761 17.746 1.00 95.06 72 THR A C 1
ATOM 585 O O . THR A 1 72 ? -14.655 -11.207 16.758 1.00 95.06 72 THR A O 1
ATOM 588 N N . LEU A 1 73 ? -14.616 -11.566 18.972 1.00 92.88 73 LEU A N 1
ATOM 589 C CA . LEU A 1 73 ? -13.510 -10.636 19.258 1.00 92.88 73 LEU A CA 1
ATOM 590 C C . LEU A 1 73 ? -12.276 -10.817 18.348 1.00 92.88 73 LEU A C 1
ATOM 592 O O . LEU A 1 73 ? -11.817 -9.800 17.827 1.00 92.88 73 LEU A O 1
ATOM 596 N N . PRO A 1 74 ? -11.756 -12.042 18.113 1.00 93.06 74 PRO A N 1
ATOM 597 C CA . PRO A 1 74 ? -10.574 -12.228 17.271 1.00 93.06 74 PRO A CA 1
ATOM 598 C C . PRO A 1 74 ? -10.765 -11.728 15.840 1.00 93.06 74 PRO A C 1
ATOM 600 O O . PRO A 1 74 ? -9.845 -11.177 15.249 1.00 93.06 74 PRO A O 1
ATOM 603 N N . VAL A 1 75 ? -11.973 -11.896 15.303 1.00 91.88 75 VAL A N 1
ATOM 604 C CA . VAL A 1 75 ? -12.314 -11.513 13.930 1.00 91.88 75 VAL A CA 1
ATOM 605 C C . VAL A 1 75 ? -12.616 -10.017 13.854 1.00 91.88 75 VAL A C 1
ATOM 607 O O . VAL A 1 75 ? -12.080 -9.313 13.007 1.00 91.88 75 VAL A O 1
ATOM 610 N N . LEU A 1 76 ? -13.377 -9.490 14.820 1.00 91.44 76 LEU A N 1
ATOM 611 C CA . LEU A 1 76 ? -13.737 -8.071 14.890 1.00 91.44 76 LEU A CA 1
ATOM 612 C C . LEU A 1 76 ? -12.518 -7.140 14.963 1.00 91.44 76 LEU A C 1
ATOM 614 O O . LEU A 1 76 ? -12.579 -6.026 14.455 1.00 91.44 76 LEU A O 1
ATOM 618 N N . PHE A 1 77 ? -11.442 -7.579 15.617 1.00 92.56 77 PHE A N 1
ATOM 619 C CA . PHE A 1 77 ? -10.223 -6.788 15.792 1.00 92.56 77 PHE A CA 1
ATOM 620 C C . PHE A 1 77 ? -9.044 -7.266 14.939 1.00 92.56 77 PHE A C 1
ATOM 622 O O . PHE A 1 77 ? -7.913 -6.831 15.156 1.00 92.56 77 PHE A O 1
ATOM 629 N N . ARG A 1 78 ? -9.296 -8.137 13.957 1.00 92.56 78 ARG A N 1
ATOM 630 C CA . ARG A 1 78 ? -8.274 -8.603 13.015 1.00 92.56 78 ARG A CA 1
ATOM 631 C C . ARG A 1 78 ? -7.680 -7.458 12.198 1.00 92.56 78 ARG A C 1
ATOM 633 O O . ARG A 1 78 ? -6.473 -7.436 11.948 1.00 92.56 78 ARG A O 1
ATOM 640 N N . HIS A 1 79 ? -8.529 -6.511 11.817 1.00 92.06 79 HIS A N 1
ATOM 641 C CA . HIS A 1 79 ? -8.190 -5.349 11.009 1.00 92.06 79 HIS A CA 1
ATOM 642 C C . HIS A 1 79 ? -8.448 -4.087 11.836 1.00 92.06 79 HIS A C 1
ATOM 644 O O . HIS A 1 79 ? -9.588 -3.780 12.182 1.00 92.06 79 HIS A O 1
ATOM 650 N N . LEU A 1 80 ? -7.379 -3.383 12.207 1.00 92.81 80 LEU A N 1
ATOM 651 C CA . LEU A 1 80 ? -7.459 -2.121 12.936 1.00 92.81 80 LEU A CA 1
ATOM 652 C C . LEU A 1 80 ? -7.465 -0.955 11.955 1.00 92.81 80 LEU A C 1
ATOM 654 O O . LEU A 1 80 ? -6.739 -0.976 10.968 1.00 92.81 80 LEU A O 1
ATOM 658 N N . TYR A 1 81 ? -8.236 0.079 12.264 1.00 92.88 81 TYR A N 1
ATOM 659 C CA . TYR A 1 81 ? -8.294 1.310 11.486 1.00 92.88 81 TYR A CA 1
ATOM 660 C C . TYR A 1 81 ? -7.978 2.504 12.385 1.00 92.88 81 TYR A C 1
ATOM 662 O O . TYR A 1 81 ? -8.558 2.637 13.467 1.00 92.88 81 TYR A O 1
ATOM 670 N N . ILE A 1 82 ? -7.056 3.356 11.941 1.00 92.56 82 ILE A N 1
ATOM 671 C CA . ILE A 1 82 ? -6.692 4.610 12.596 1.00 92.56 82 ILE A CA 1
ATOM 672 C C . ILE A 1 82 ? -6.896 5.745 11.597 1.00 92.56 82 ILE A C 1
ATOM 674 O O . ILE A 1 82 ? -6.235 5.809 10.565 1.00 92.56 82 ILE A O 1
ATOM 678 N N . ASP A 1 83 ? -7.782 6.667 11.951 1.00 92.38 83 ASP A N 1
ATOM 679 C CA . ASP A 1 83 ? -7.880 7.970 11.304 1.00 92.38 83 ASP A CA 1
ATOM 680 C C . ASP A 1 83 ? -6.944 8.936 12.039 1.00 92.38 83 ASP A C 1
ATOM 682 O O . ASP A 1 83 ? -7.229 9.365 13.166 1.00 92.38 83 ASP A O 1
ATOM 686 N N . LEU A 1 84 ? -5.778 9.192 11.444 1.00 90.06 84 LEU A N 1
ATOM 687 C CA . LEU A 1 84 ? -4.717 9.946 12.095 1.00 90.06 84 LEU A CA 1
ATOM 688 C C . LEU A 1 84 ? -5.087 11.423 12.240 1.00 90.06 84 LEU A C 1
ATOM 690 O O . LEU A 1 84 ? -4.801 12.004 13.286 1.00 90.06 84 LEU A O 1
ATOM 694 N N . ASP A 1 85 ? -5.771 12.017 11.259 1.00 87.38 85 ASP A N 1
ATOM 695 C CA . ASP A 1 85 ? -6.206 13.415 11.354 1.00 87.38 85 ASP A CA 1
ATOM 696 C C . ASP A 1 85 ? -7.165 13.593 12.528 1.00 87.38 85 ASP A C 1
ATOM 698 O O . ASP A 1 85 ? -6.983 14.482 13.358 1.00 87.38 85 ASP A O 1
ATOM 702 N N . ASN A 1 86 ? -8.148 12.698 12.662 1.00 87.19 86 ASN A N 1
ATOM 703 C CA . ASN A 1 86 ? -9.091 12.734 13.776 1.00 87.19 86 ASN A CA 1
ATOM 704 C C . ASN A 1 86 ? -8.401 12.535 15.133 1.00 87.19 86 ASN A C 1
ATOM 706 O O . ASN A 1 86 ? -8.805 13.146 16.126 1.00 87.19 86 ASN A O 1
ATOM 710 N N . LEU A 1 87 ? -7.362 11.698 15.198 1.00 86.50 87 LEU A N 1
ATOM 711 C CA . LEU A 1 87 ? -6.557 11.531 16.409 1.00 86.50 87 LEU A CA 1
ATOM 712 C C . LEU A 1 87 ? -5.805 12.823 16.756 1.00 86.50 87 LEU A C 1
ATOM 714 O O . LEU A 1 87 ? -5.846 13.266 17.905 1.00 86.50 87 LEU A O 1
ATOM 718 N N . ILE A 1 88 ? -5.157 13.445 15.771 1.00 83.69 88 ILE A N 1
ATOM 719 C CA . ILE A 1 88 ? -4.398 14.690 15.933 1.00 83.69 88 ILE A CA 1
ATOM 720 C C . ILE A 1 88 ? -5.328 15.832 16.357 1.00 83.69 88 ILE A C 1
ATOM 722 O O . ILE A 1 88 ? -5.071 16.484 17.370 1.00 83.69 88 ILE A O 1
ATOM 726 N N . VAL A 1 89 ? -6.442 16.027 15.647 1.00 83.44 89 VAL A N 1
ATOM 727 C CA . VAL A 1 89 ? -7.430 17.079 15.930 1.00 83.44 89 VAL A CA 1
ATOM 728 C C . VAL A 1 89 ? -8.001 16.931 17.337 1.00 83.44 89 VAL A C 1
ATOM 730 O O . VAL A 1 89 ? -8.069 17.917 18.058 1.00 83.44 89 VAL A O 1
ATOM 733 N N . ARG A 1 90 ? -8.342 15.715 17.784 1.00 81.00 90 ARG A N 1
ATOM 734 C CA . ARG A 1 90 ? -8.822 15.489 19.162 1.00 81.00 90 ARG A CA 1
ATOM 735 C C . ARG A 1 90 ? -7.768 15.749 20.233 1.00 81.00 90 ARG A C 1
ATOM 737 O O . ARG A 1 90 ? -8.131 15.996 21.377 1.00 81.00 90 ARG A O 1
ATOM 744 N N . THR A 1 91 ? -6.490 15.622 19.887 1.00 80.12 91 THR A N 1
ATOM 745 C CA . THR A 1 91 ? -5.394 15.781 20.847 1.00 80.12 91 THR A CA 1
ATOM 746 C C . THR A 1 91 ? -4.965 17.237 20.983 1.00 80.12 91 THR A C 1
ATOM 748 O O . THR A 1 91 ? -4.638 17.677 22.081 1.00 80.12 91 THR A O 1
ATOM 751 N N . ILE A 1 92 ? -4.947 17.970 19.868 1.00 74.69 92 ILE A N 1
ATOM 752 C CA . ILE A 1 92 ? -4.387 19.325 19.789 1.00 74.69 92 ILE A CA 1
ATOM 753 C C . ILE A 1 92 ? -5.487 20.388 19.733 1.00 74.69 92 ILE A C 1
ATOM 755 O O . ILE A 1 92 ? -5.316 21.470 20.287 1.00 74.69 92 ILE A O 1
ATOM 759 N N . GLY A 1 93 ? -6.626 20.087 19.109 1.00 68.50 93 GLY A N 1
ATOM 760 C CA . GLY A 1 93 ? -7.790 20.962 19.109 1.00 68.50 93 GLY A CA 1
ATOM 761 C C . GLY A 1 93 ? -8.508 20.886 20.451 1.00 68.50 93 GLY A C 1
ATOM 762 O O . GLY A 1 93 ? -9.294 19.971 20.698 1.00 68.50 93 GLY A O 1
ATOM 763 N N . THR A 1 94 ? -8.266 21.853 21.332 1.00 57.00 94 THR A N 1
ATOM 764 C CA . THR A 1 94 ? -9.212 22.135 22.412 1.00 57.00 94 THR A CA 1
ATOM 765 C C . THR A 1 94 ? -10.497 22.676 21.784 1.00 57.00 94 THR A C 1
ATOM 767 O O . THR A 1 94 ? -10.467 23.422 20.810 1.00 57.00 94 THR A O 1
ATOM 770 N N . GLN A 1 95 ? -11.649 22.278 22.320 1.00 55.81 95 GLN A N 1
ATOM 771 C CA . GLN A 1 95 ? -12.970 22.541 21.731 1.00 55.81 95 GLN A CA 1
ATOM 772 C C . GLN A 1 95 ? -13.322 24.041 21.581 1.00 55.81 95 GLN A C 1
ATOM 774 O O . GLN A 1 95 ? -14.309 24.358 20.921 1.00 55.81 95 GLN A O 1
ATOM 779 N N . ASP A 1 96 ? -12.516 24.935 22.164 1.00 57.75 96 ASP A N 1
ATOM 780 C CA . ASP A 1 96 ? -12.811 26.360 22.341 1.00 57.75 96 ASP A CA 1
ATOM 781 C C . ASP A 1 96 ? -11.798 27.320 21.684 1.00 57.75 96 ASP A C 1
ATOM 783 O O . ASP A 1 96 ? -12.013 28.528 21.754 1.00 57.75 96 ASP A O 1
ATOM 787 N N . ASP A 1 97 ? -10.719 26.837 21.050 1.00 59.22 97 ASP A N 1
ATOM 788 C CA . ASP A 1 97 ? -9.732 27.719 20.402 1.00 59.22 97 ASP A CA 1
ATOM 789 C C . ASP A 1 97 ? -9.462 27.251 18.961 1.00 59.22 97 ASP A C 1
ATOM 791 O O . ASP A 1 97 ? -8.740 26.267 18.749 1.00 59.22 97 ASP A O 1
ATOM 795 N N . PRO A 1 98 ? -10.084 27.876 17.940 1.00 57.66 98 PRO A N 1
ATOM 796 C CA . PRO A 1 98 ? -9.746 27.574 16.559 1.00 57.66 98 PRO A CA 1
ATOM 797 C C . PRO A 1 98 ? -8.255 27.866 16.367 1.00 57.66 98 PRO A C 1
ATOM 799 O O . PRO A 1 98 ? -7.747 28.874 16.845 1.00 57.66 98 PRO A O 1
ATOM 802 N N . LEU A 1 99 ? -7.552 26.968 15.675 1.00 59.84 99 LEU A N 1
ATOM 803 C CA . LEU A 1 99 ? -6.090 26.887 15.483 1.00 59.84 99 LEU A CA 1
ATOM 804 C C . LEU A 1 99 ? -5.380 28.162 14.942 1.00 59.84 99 LEU A C 1
ATOM 806 O O . LEU A 1 99 ? -4.190 28.117 14.624 1.00 59.84 99 LEU A O 1
ATOM 810 N N . GLU A 1 100 ? -6.066 29.301 14.854 1.00 55.38 100 GLU A N 1
ATOM 811 C CA . GLU A 1 100 ? -5.656 30.582 14.272 1.00 55.38 100 GLU A CA 1
ATOM 812 C C . GLU A 1 100 ? -4.503 31.298 15.008 1.00 55.38 100 GLU A C 1
ATOM 814 O O . GLU A 1 100 ? -3.951 32.273 14.490 1.00 55.38 100 GLU A O 1
ATOM 819 N N . HIS A 1 101 ? -4.078 30.843 16.193 1.00 50.19 101 HIS A N 1
ATOM 820 C CA . HIS A 1 101 ? -3.044 31.525 16.995 1.00 50.19 101 HIS A CA 1
ATOM 821 C C . HIS A 1 101 ? -1.741 30.742 17.217 1.00 50.19 101 HIS A C 1
ATOM 823 O O . HIS A 1 101 ? -0.965 31.026 18.131 1.00 50.19 101 HIS A O 1
ATOM 829 N N . THR A 1 102 ? -1.418 29.798 16.340 1.00 51.34 102 THR A N 1
ATOM 830 C CA . THR A 1 102 ? -0.276 28.894 16.523 1.00 51.34 102 THR A CA 1
ATOM 831 C C . THR A 1 102 ? 1.005 29.370 15.822 1.00 51.34 102 THR A C 1
ATOM 833 O O . THR A 1 102 ? 1.435 28.846 14.800 1.00 51.34 102 THR A O 1
ATOM 836 N N . ARG A 1 103 ? 1.677 30.385 16.389 1.00 53.75 103 ARG A N 1
ATOM 837 C CA . ARG A 1 103 ? 3.032 30.793 15.939 1.00 53.75 103 ARG A CA 1
ATOM 838 C C . ARG A 1 103 ? 4.190 30.060 16.623 1.00 53.75 103 ARG A C 1
ATOM 840 O O . ARG A 1 103 ? 5.331 30.254 16.217 1.00 53.75 103 ARG A O 1
ATOM 847 N N . PHE A 1 104 ? 3.932 29.200 17.605 1.00 55.91 104 PHE A N 1
ATOM 848 C CA . PHE A 1 104 ? 4.984 28.428 18.270 1.00 55.91 104 PHE A CA 1
ATOM 849 C C . PHE A 1 104 ? 4.489 27.021 18.605 1.00 55.91 104 PHE A C 1
ATOM 851 O O . PHE A 1 104 ? 4.013 26.769 19.705 1.00 55.91 104 PHE A O 1
ATOM 858 N N . PHE A 1 105 ? 4.603 26.103 17.645 1.00 62.91 105 PHE A N 1
ATOM 859 C CA . PHE A 1 105 ? 4.548 24.677 17.951 1.00 62.91 105 PHE A CA 1
ATOM 860 C C . PHE A 1 105 ? 5.911 24.245 18.498 1.00 62.91 105 PHE A C 1
ATOM 862 O O . PHE A 1 105 ? 6.940 24.392 17.833 1.00 62.91 105 PHE A O 1
ATOM 869 N N . ASP A 1 106 ? 5.905 23.771 19.736 1.00 71.44 106 ASP A N 1
ATOM 870 C CA . ASP A 1 106 ? 7.058 23.312 20.500 1.00 71.44 106 ASP A CA 1
ATOM 871 C C . ASP A 1 106 ? 6.942 21.813 20.833 1.00 71.44 106 ASP A C 1
ATOM 873 O O . ASP A 1 106 ? 5.945 21.152 20.534 1.00 71.44 106 ASP A O 1
ATOM 877 N N . SER A 1 107 ? 7.965 21.279 21.500 1.00 78.12 107 SER A N 1
ATOM 878 C CA . SER A 1 107 ? 8.037 19.883 21.950 1.00 78.12 107 SER A CA 1
ATOM 879 C C . SER A 1 107 ? 6.889 19.445 22.872 1.00 78.12 107 SER A C 1
ATOM 881 O O . SER A 1 107 ? 6.764 18.252 23.158 1.00 78.12 107 SER A O 1
ATOM 883 N N . HIS A 1 108 ? 6.048 20.368 23.353 1.00 82.88 108 HIS A N 1
ATOM 884 C CA . HIS A 1 108 ? 4.867 20.037 24.142 1.00 82.88 108 HIS A CA 1
ATOM 885 C C . HIS A 1 108 ? 3.813 19.302 23.305 1.00 82.88 108 HIS A C 1
ATOM 887 O O . HIS A 1 108 ? 3.223 18.330 23.777 1.00 82.88 108 HIS A O 1
ATOM 893 N N . HIS A 1 109 ? 3.611 19.713 22.051 1.00 81.75 109 HIS A N 1
ATOM 894 C CA . HIS A 1 109 ? 2.610 19.115 21.166 1.00 81.75 109 HIS A CA 1
ATOM 895 C C . HIS A 1 109 ? 2.987 17.680 20.775 1.00 81.75 109 HIS A C 1
ATOM 897 O O . HIS A 1 109 ? 2.127 16.796 20.812 1.00 81.75 109 HIS A O 1
ATOM 903 N N . ASP A 1 110 ? 4.276 17.421 20.519 1.00 81.94 110 ASP A N 1
ATOM 904 C CA . ASP A 1 110 ? 4.824 16.072 20.318 1.00 81.94 110 ASP A CA 1
ATOM 905 C C . ASP A 1 110 ? 4.459 15.167 21.503 1.00 81.94 110 ASP A C 1
ATOM 907 O O . ASP A 1 110 ? 3.959 14.055 21.330 1.00 81.94 110 ASP A O 1
ATOM 911 N N . GLN A 1 111 ? 4.670 15.660 22.728 1.00 86.19 111 GLN A N 1
ATOM 912 C CA . GLN A 1 111 ? 4.382 14.904 23.944 1.00 86.19 111 GLN A CA 1
ATOM 913 C C . GLN A 1 111 ? 2.886 14.664 24.138 1.00 86.19 111 GLN A C 1
ATOM 915 O O . GLN A 1 111 ? 2.511 13.565 24.536 1.00 86.19 111 GLN A O 1
ATOM 920 N N . LEU A 1 112 ? 2.023 15.643 23.851 1.00 86.88 112 LEU A N 1
ATOM 921 C CA . LEU A 1 112 ? 0.570 15.461 23.929 1.00 86.88 112 LEU A CA 1
ATOM 922 C C . LEU A 1 112 ? 0.089 14.383 22.953 1.00 86.88 112 LEU A C 1
ATOM 924 O O . LEU A 1 112 ? -0.621 13.465 23.368 1.00 86.88 112 LEU A O 1
ATOM 928 N N . PHE A 1 113 ? 0.535 14.446 21.696 1.00 85.19 113 PHE A N 1
ATOM 929 C CA . PHE A 1 113 ? 0.232 13.434 20.685 1.00 85.19 113 PHE A CA 1
ATOM 930 C C . PHE A 1 113 ? 0.681 12.034 21.126 1.00 85.19 113 PHE A C 1
ATOM 932 O O . PHE A 1 113 ? -0.107 11.085 21.118 1.00 85.19 113 PHE A O 1
ATOM 939 N N . LEU A 1 114 ? 1.926 11.906 21.590 1.00 87.69 114 LEU A N 1
ATOM 940 C CA . LEU A 1 114 ? 2.472 10.630 22.055 1.00 87.69 114 LEU A CA 1
ATOM 941 C C . LEU A 1 114 ? 1.787 10.114 23.328 1.00 87.69 114 LEU A C 1
ATOM 943 O O . LEU A 1 114 ? 1.590 8.907 23.466 1.00 87.69 114 LEU A O 1
ATOM 947 N N . ASN A 1 115 ? 1.380 10.998 24.240 1.00 90.00 115 ASN A N 1
ATOM 948 C CA . ASN A 1 115 ? 0.623 10.623 25.434 1.00 90.00 115 ASN A CA 1
ATOM 949 C C . ASN A 1 115 ? -0.762 10.088 25.063 1.00 90.00 115 ASN A C 1
ATOM 951 O O . ASN A 1 115 ? -1.165 9.043 25.572 1.00 90.00 115 ASN A O 1
ATOM 955 N N . GLN A 1 116 ? -1.471 10.754 24.146 1.00 88.94 116 GLN A N 1
ATOM 956 C CA . GLN A 1 116 ? -2.776 10.287 23.680 1.00 88.94 116 GLN A CA 1
ATOM 957 C C . GLN A 1 116 ? -2.667 8.930 22.977 1.00 88.94 116 GLN A C 1
ATOM 959 O O . GLN A 1 116 ? -3.482 8.034 23.219 1.00 88.94 116 GLN A O 1
ATOM 964 N N . LEU A 1 117 ? -1.628 8.744 22.158 1.00 88.31 117 LEU A N 1
ATOM 965 C CA . LEU A 1 117 ? -1.318 7.451 21.559 1.00 88.31 117 LEU A CA 1
ATOM 966 C C . LEU A 1 117 ? -1.091 6.383 22.634 1.00 88.31 117 LEU A C 1
ATOM 968 O O . LEU A 1 117 ? -1.656 5.294 22.553 1.00 88.31 117 LEU A O 1
ATOM 972 N N . GLN A 1 118 ? -0.285 6.687 23.652 1.00 92.00 118 GLN A N 1
ATOM 973 C CA . GLN A 1 118 ? 0.022 5.745 24.723 1.00 92.00 118 GLN A CA 1
ATOM 974 C C . GLN A 1 118 ? -1.232 5.336 25.505 1.00 92.00 118 GLN A C 1
ATOM 976 O O . GLN A 1 118 ? -1.371 4.162 25.853 1.00 92.00 118 GLN A O 1
ATOM 981 N N . VAL A 1 119 ? -2.161 6.266 25.749 1.00 92.62 119 VAL A N 1
ATOM 982 C CA . VAL A 1 119 ? -3.468 5.969 26.359 1.00 92.62 119 VAL A CA 1
ATOM 983 C C . VAL A 1 119 ? -4.257 5.003 25.476 1.00 92.62 119 VAL A C 1
ATOM 985 O O . VAL A 1 119 ? -4.662 3.945 25.953 1.00 92.62 119 VAL A O 1
ATOM 988 N N . MET A 1 120 ? -4.382 5.290 24.176 1.00 93.25 120 MET A N 1
ATOM 989 C CA . MET A 1 120 ? -5.078 4.410 23.229 1.00 93.25 120 MET A CA 1
ATOM 990 C C . MET A 1 120 ? -4.463 3.000 23.182 1.00 93.25 120 MET A C 1
ATOM 992 O O . MET A 1 120 ? -5.184 2.004 23.242 1.00 93.25 120 MET A O 1
ATOM 996 N N . LEU A 1 121 ? -3.134 2.891 23.103 1.00 93.81 121 LEU A N 1
ATOM 997 C CA . LEU A 1 121 ? -2.432 1.602 23.087 1.00 93.81 121 LEU A CA 1
ATOM 998 C C . LEU A 1 121 ? -2.604 0.838 24.409 1.00 93.81 121 LEU A C 1
ATOM 1000 O O . LEU A 1 121 ? -2.768 -0.387 24.405 1.00 93.81 121 LEU A O 1
ATOM 1004 N N . THR A 1 122 ? -2.620 1.553 25.536 1.00 95.38 122 THR A N 1
ATOM 1005 C CA . THR A 1 122 ? -2.888 0.971 26.858 1.00 95.38 122 THR A CA 1
ATOM 1006 C C . THR A 1 122 ? -4.307 0.414 26.915 1.00 95.38 122 THR A C 1
ATOM 1008 O O . THR A 1 122 ? -4.489 -0.737 27.311 1.00 95.38 122 THR A O 1
ATOM 1011 N N . ASP A 1 123 ? -5.303 1.157 26.435 1.00 93.44 123 ASP A N 1
ATOM 1012 C CA . ASP A 1 123 ? -6.693 0.701 26.386 1.00 93.44 123 ASP A CA 1
ATOM 1013 C C . ASP A 1 123 ? -6.840 -0.559 25.519 1.00 93.44 123 ASP A C 1
ATOM 1015 O O . ASP A 1 123 ? -7.416 -1.553 25.963 1.00 93.44 123 ASP A O 1
ATOM 1019 N N . LEU A 1 124 ? -6.238 -0.593 24.326 1.00 92.69 124 LEU A N 1
ATOM 1020 C CA . LEU A 1 124 ? -6.265 -1.780 23.457 1.00 92.69 124 LEU A CA 1
ATOM 1021 C C . LEU A 1 124 ? -5.583 -2.999 24.102 1.00 92.69 124 LEU A C 1
ATOM 1023 O O . LEU A 1 124 ? -6.059 -4.132 23.961 1.00 92.69 124 LEU A O 1
ATOM 1027 N N . THR A 1 125 ? -4.509 -2.770 24.860 1.00 94.56 125 THR A N 1
ATOM 1028 C CA . THR A 1 125 ? -3.813 -3.816 25.621 1.00 94.56 125 THR A CA 1
ATOM 1029 C C . THR A 1 125 ? -4.669 -4.333 26.777 1.00 94.56 125 THR A C 1
ATOM 1031 O O . THR A 1 125 ? -4.817 -5.544 26.936 1.00 94.56 125 THR A O 1
ATOM 1034 N N . THR A 1 126 ? -5.299 -3.446 27.555 1.00 94.88 126 THR A N 1
ATOM 1035 C CA . THR A 1 126 ? -6.181 -3.846 28.670 1.00 94.88 126 THR A CA 1
ATOM 1036 C C . THR A 1 126 ? -7.407 -4.622 28.191 1.00 94.88 126 THR A C 1
ATOM 1038 O O . THR A 1 126 ? -7.853 -5.554 28.860 1.00 94.88 126 THR A O 1
ATOM 1041 N N . LEU A 1 127 ? -7.906 -4.312 26.992 1.00 91.38 127 LEU A N 1
ATOM 1042 C CA . LEU A 1 127 ? -8.987 -5.048 26.339 1.00 91.38 127 LEU A CA 1
ATOM 1043 C C . LEU A 1 127 ? -8.546 -6.405 25.760 1.00 91.38 127 LEU A C 1
ATOM 1045 O O . LEU A 1 127 ? -9.389 -7.135 25.239 1.00 91.38 127 LEU A O 1
ATOM 1049 N N . SER A 1 128 ? -7.260 -6.766 25.873 1.00 93.50 128 SER A N 1
ATOM 1050 C CA . SER A 1 128 ? -6.677 -8.002 25.326 1.00 93.50 128 SER A CA 1
ATOM 1051 C C . SER A 1 128 ? -6.903 -8.152 23.818 1.00 93.50 128 SER A C 1
ATOM 1053 O O . SER A 1 128 ? -7.098 -9.259 23.320 1.00 93.50 128 SER A O 1
ATOM 1055 N N . ILE A 1 129 ? -6.915 -7.028 23.095 1.00 93.06 129 ILE A N 1
ATOM 1056 C CA . ILE A 1 129 ? -7.145 -6.989 21.646 1.00 93.06 129 ILE A CA 1
ATOM 1057 C C . ILE A 1 129 ? -5.845 -7.230 20.867 1.00 93.06 129 ILE A C 1
ATOM 1059 O O . ILE A 1 129 ? -5.871 -7.757 19.755 1.00 93.06 129 ILE A O 1
ATOM 1063 N N . THR A 1 130 ? -4.705 -6.876 21.459 1.00 95.00 130 THR A N 1
ATOM 1064 C CA . THR A 1 130 ? -3.390 -6.885 20.802 1.00 95.00 130 THR A CA 1
ATOM 1065 C C . THR A 1 130 ? -2.996 -8.200 20.116 1.00 95.00 130 THR A C 1
ATOM 1067 O O . THR A 1 130 ? -2.419 -8.106 19.034 1.00 95.00 130 THR A O 1
ATOM 1070 N N . PRO A 1 131 ? -3.336 -9.411 20.616 1.00 95.56 131 PRO A N 1
ATOM 1071 C CA . PRO A 1 131 ? -2.969 -10.660 19.939 1.00 95.56 131 PRO A CA 1
ATOM 1072 C C . PRO A 1 131 ? -3.767 -10.935 18.656 1.00 95.56 131 PRO A C 1
ATOM 1074 O O . PRO A 1 131 ? -3.399 -11.815 17.878 1.00 95.56 131 PRO A O 1
ATOM 1077 N N . TYR A 1 132 ? -4.890 -10.238 18.456 1.00 94.56 132 TYR A N 1
ATOM 1078 C CA . TYR A 1 132 ? -5.801 -10.483 17.338 1.00 94.56 132 TYR A CA 1
ATOM 1079 C C . TYR A 1 132 ? -5.511 -9.603 16.124 1.00 94.56 132 TYR A C 1
ATOM 1081 O O . TYR A 1 132 ? -5.838 -9.996 15.008 1.00 94.56 132 TYR A O 1
ATOM 1089 N N . ALA A 1 133 ? -4.882 -8.444 16.322 1.00 95.19 133 ALA A N 1
ATOM 1090 C CA . ALA A 1 133 ? -4.599 -7.499 15.251 1.00 95.19 133 ALA A CA 1
ATOM 1091 C C . ALA A 1 133 ? -3.569 -8.067 14.263 1.00 95.19 133 ALA A C 1
ATOM 1093 O O . ALA A 1 133 ? -2.416 -8.316 14.616 1.00 95.19 133 ALA A O 1
ATOM 1094 N N . ARG A 1 134 ? -3.991 -8.253 13.009 1.00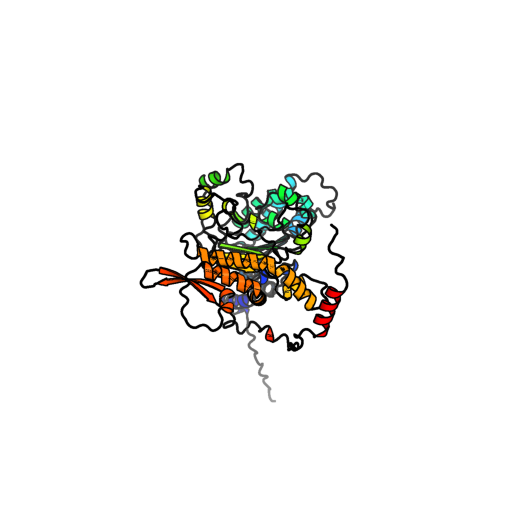 94.69 134 ARG A N 1
ATOM 1095 C CA . ARG A 1 134 ? -3.164 -8.760 11.903 1.00 94.69 134 ARG A CA 1
ATOM 1096 C C . ARG A 1 134 ? -2.882 -7.704 10.851 1.00 94.69 134 ARG A C 1
ATOM 1098 O O . ARG A 1 134 ? -1.797 -7.728 10.273 1.00 94.69 134 ARG A O 1
ATOM 1105 N N . SER A 1 135 ? -3.802 -6.766 10.638 1.00 94.81 135 SER A N 1
ATOM 1106 C CA . SER A 1 135 ? -3.540 -5.606 9.793 1.00 94.81 135 SER A CA 1
ATOM 1107 C C . SER A 1 135 ? -3.911 -4.291 10.456 1.00 94.81 135 SER A C 1
ATOM 1109 O O . SER A 1 135 ? -4.789 -4.234 11.319 1.00 94.81 135 SER A O 1
ATOM 1111 N N . LEU A 1 136 ? -3.252 -3.232 10.004 1.00 95.19 136 LEU A N 1
ATOM 1112 C CA . LEU A 1 136 ? -3.511 -1.861 10.399 1.00 95.19 136 LEU A CA 1
ATOM 1113 C C . LEU A 1 136 ? -3.699 -1.009 9.148 1.00 95.19 136 LEU A C 1
ATOM 1115 O O . LEU A 1 136 ? -2.848 -1.014 8.266 1.00 95.19 136 LEU A O 1
ATOM 1119 N N . LEU A 1 137 ? -4.792 -0.264 9.107 1.00 95.12 137 LEU A N 1
ATOM 1120 C CA . LEU A 1 137 ? -5.094 0.715 8.080 1.00 95.12 137 LEU A CA 1
ATOM 1121 C C . LEU A 1 137 ? -4.974 2.104 8.700 1.00 95.12 137 LEU A C 1
ATOM 1123 O O . LEU A 1 137 ? -5.557 2.355 9.756 1.00 95.12 137 LEU A O 1
ATOM 1127 N N . VAL A 1 138 ? -4.197 2.984 8.076 1.00 95.00 138 VAL A N 1
ATOM 1128 C CA . VAL A 1 138 ? -3.958 4.345 8.563 1.00 95.00 138 VAL A CA 1
ATOM 1129 C C . VAL A 1 138 ? -4.369 5.336 7.490 1.00 95.00 138 VAL A C 1
ATOM 1131 O O . VAL A 1 138 ? -3.765 5.363 6.421 1.00 95.00 138 VAL A O 1
ATOM 1134 N N . LEU A 1 139 ? -5.386 6.144 7.783 1.00 94.06 139 LEU A N 1
ATOM 1135 C CA . LEU A 1 139 ? -5.791 7.270 6.945 1.00 94.06 139 LEU A CA 1
ATOM 1136 C C . LEU A 1 139 ? -5.127 8.546 7.449 1.00 94.06 139 LEU A C 1
ATOM 1138 O O . LEU A 1 139 ? -5.199 8.852 8.641 1.00 94.06 139 LEU A O 1
ATOM 1142 N N . SER A 1 140 ? -4.519 9.294 6.537 1.00 92.44 140 SER A N 1
ATOM 1143 C CA . SER A 1 140 ? -4.037 10.649 6.787 1.00 92.44 140 SER A CA 1
ATOM 1144 C C . SER A 1 140 ? -4.349 11.514 5.578 1.00 92.44 140 SER A C 1
ATOM 1146 O O . SER A 1 140 ? -3.675 11.422 4.562 1.00 92.44 140 SER A O 1
ATOM 1148 N N . ARG A 1 141 ? -5.325 12.403 5.701 1.00 89.69 141 ARG A N 1
ATOM 1149 C CA . ARG A 1 141 ? -5.708 13.382 4.676 1.00 89.69 141 ARG A CA 1
ATOM 1150 C C . ARG A 1 141 ? -4.665 14.474 4.503 1.00 89.69 141 ARG A C 1
ATOM 1152 O O . ARG A 1 141 ? -4.752 15.235 3.555 1.00 89.69 141 ARG A O 1
ATOM 1159 N N . ALA A 1 142 ? -3.715 14.580 5.437 1.00 76.88 142 ALA A N 1
ATOM 1160 C CA . ALA A 1 142 ? -2.659 15.587 5.405 1.00 76.88 142 ALA A CA 1
ATOM 1161 C C . ALA A 1 142 ? -3.218 17.010 5.186 1.00 76.88 142 ALA A C 1
ATOM 1163 O O . ALA A 1 142 ? -2.621 17.822 4.489 1.00 76.88 142 ALA A O 1
ATOM 1164 N N . SER A 1 143 ? -4.370 17.298 5.807 1.00 73.50 143 SER A N 1
ATOM 1165 C CA . SER A 1 143 ? -5.097 18.568 5.663 1.00 73.50 143 SER A CA 1
ATOM 1166 C C . SER A 1 143 ? -4.266 19.783 6.112 1.00 73.50 143 SER A C 1
ATOM 1168 O O . SER A 1 143 ? -3.155 19.643 6.622 1.00 73.50 143 SER A O 1
ATOM 1170 N N . ALA A 1 144 ? -4.818 21.001 6.037 1.00 64.31 144 ALA A N 1
ATOM 1171 C CA . ALA A 1 144 ? -4.181 22.224 6.556 1.00 64.31 144 ALA A CA 1
ATOM 1172 C C . ALA A 1 144 ? -3.575 22.073 7.976 1.00 64.31 144 ALA A C 1
ATOM 1174 O O . ALA A 1 144 ? -2.561 22.693 8.304 1.00 64.31 144 ALA A O 1
ATOM 1175 N N . VAL A 1 145 ? -4.153 21.192 8.800 1.00 65.00 145 VAL A N 1
ATOM 1176 C CA . VAL A 1 145 ? -3.647 20.820 10.128 1.00 65.00 145 VAL A CA 1
ATOM 1177 C C . VAL A 1 145 ? -2.264 20.159 10.062 1.00 65.00 145 VAL A C 1
ATOM 1179 O O . VAL A 1 145 ? -1.394 20.474 10.870 1.00 65.00 145 VAL A O 1
ATOM 1182 N N . TYR A 1 146 ? -2.018 19.286 9.087 1.00 68.94 146 TYR A N 1
ATOM 1183 C CA . TYR A 1 146 ? -0.713 18.669 8.875 1.00 68.94 146 TYR A CA 1
ATOM 1184 C C . TYR A 1 146 ? 0.338 19.714 8.475 1.00 68.94 146 TYR A C 1
ATOM 1186 O O . TYR A 1 146 ? 1.431 19.700 9.031 1.00 68.94 146 TYR A O 1
ATOM 1194 N N . HIS A 1 147 ? 0.017 20.678 7.605 1.00 71.44 147 HIS A N 1
ATOM 1195 C CA . HIS A 1 147 ? 0.956 21.759 7.268 1.00 71.44 147 HIS A CA 1
ATOM 1196 C C . HIS A 1 147 ? 1.360 22.583 8.497 1.00 71.44 147 HIS A C 1
ATOM 1198 O O . HIS A 1 147 ? 2.538 22.908 8.663 1.00 71.44 147 HIS A O 1
ATOM 1204 N N . ALA A 1 148 ? 0.406 22.863 9.387 1.00 67.12 148 ALA A N 1
ATOM 1205 C CA . ALA A 1 148 ? 0.675 23.543 10.650 1.00 67.12 148 ALA A CA 1
ATOM 1206 C C . ALA A 1 148 ? 1.537 22.690 11.603 1.00 67.12 148 ALA A C 1
ATOM 1208 O O . ALA A 1 148 ? 2.418 23.214 12.285 1.00 67.12 148 ALA A O 1
ATOM 1209 N N . LEU A 1 149 ? 1.325 21.371 11.618 1.00 71.12 149 LEU A N 1
ATOM 1210 C CA . LEU A 1 149 ? 1.926 20.438 12.577 1.00 71.12 149 LEU A CA 1
ATOM 1211 C C . LEU A 1 149 ? 3.077 19.604 12.023 1.00 71.12 149 LEU A C 1
ATOM 1213 O O . LEU A 1 149 ? 3.576 18.708 12.699 1.00 71.12 149 LEU A O 1
ATOM 1217 N N . ARG A 1 150 ? 3.541 19.884 10.812 1.00 77.75 150 ARG A N 1
ATOM 1218 C CA . ARG A 1 150 ? 4.463 19.003 10.100 1.00 77.75 150 ARG A CA 1
ATOM 1219 C C . ARG A 1 150 ? 5.721 18.664 10.893 1.00 77.75 150 ARG A C 1
ATOM 1221 O O . ARG A 1 150 ? 6.090 17.504 10.985 1.00 77.75 150 ARG A O 1
ATOM 1228 N N . LYS A 1 151 ? 6.340 19.656 11.541 1.00 79.50 151 LYS A N 1
ATOM 1229 C CA . LYS A 1 151 ? 7.531 19.429 12.380 1.00 79.50 151 LYS A CA 1
ATOM 1230 C C . LYS A 1 151 ? 7.261 18.480 13.551 1.00 79.50 151 LYS A C 1
ATOM 1232 O O . LYS A 1 151 ? 8.115 17.651 13.840 1.00 79.50 151 LYS A O 1
ATOM 1237 N N . VAL A 1 152 ? 6.094 18.618 14.184 1.00 77.56 152 VAL A N 1
ATOM 1238 C CA . VAL A 1 152 ? 5.623 17.786 15.305 1.00 77.56 152 VAL A CA 1
ATOM 1239 C C . VAL A 1 152 ? 5.360 16.357 14.830 1.00 77.56 152 VAL A C 1
ATOM 1241 O O . VAL A 1 152 ? 5.728 15.383 15.479 1.00 77.56 152 VAL A O 1
ATOM 1244 N N . ILE A 1 153 ? 4.741 16.216 13.659 1.00 78.81 153 ILE A N 1
ATOM 1245 C CA . ILE A 1 153 ? 4.445 14.912 13.062 1.00 78.81 153 ILE A CA 1
ATOM 1246 C C . ILE A 1 153 ? 5.756 14.221 12.668 1.00 78.81 153 ILE A C 1
ATOM 1248 O O . ILE A 1 153 ? 5.998 13.090 13.083 1.00 78.81 153 ILE A O 1
ATOM 1252 N N . ASP A 1 154 ? 6.651 14.915 11.965 1.00 81.31 154 ASP A N 1
ATOM 1253 C CA . ASP A 1 154 ? 7.943 14.384 11.515 1.00 81.31 154 ASP A CA 1
ATOM 1254 C C . ASP A 1 154 ? 8.831 13.916 12.681 1.00 81.31 154 ASP A C 1
ATOM 1256 O O . ASP A 1 154 ? 9.550 12.920 12.553 1.00 81.31 154 ASP A O 1
ATOM 1260 N N . SER A 1 155 ? 8.802 14.623 13.819 1.00 84.31 155 SER A N 1
ATOM 1261 C CA . SER A 1 155 ? 9.551 14.246 15.024 1.00 84.31 155 SER A CA 1
ATOM 1262 C C . SER A 1 155 ? 8.896 13.086 15.780 1.00 84.31 155 SER A C 1
ATOM 1264 O O . SER A 1 155 ? 9.604 12.202 16.275 1.00 84.31 155 SER A O 1
ATOM 1266 N N . ALA A 1 156 ? 7.562 13.055 15.857 1.00 87.50 156 ALA A N 1
ATOM 1267 C CA . ALA A 1 156 ? 6.819 12.069 16.634 1.00 87.50 156 ALA A CA 1
ATOM 1268 C C . ALA A 1 156 ? 6.616 10.729 15.907 1.00 87.50 156 ALA A C 1
ATOM 1270 O O . ALA A 1 156 ? 6.550 9.689 16.571 1.00 87.50 156 ALA A O 1
ATOM 1271 N N . MET A 1 157 ? 6.540 10.713 14.569 1.00 90.12 157 MET A N 1
ATOM 1272 C CA . MET A 1 157 ? 6.212 9.508 13.787 1.00 90.12 157 MET A CA 1
ATOM 1273 C C . MET A 1 157 ? 7.115 8.303 14.077 1.00 90.12 157 MET A C 1
ATOM 1275 O O . MET A 1 157 ? 6.597 7.199 14.273 1.00 90.12 157 MET A O 1
ATOM 1279 N N . PRO A 1 158 ? 8.444 8.452 14.219 1.00 90.06 158 PRO A N 1
ATOM 1280 C CA . PRO A 1 158 ? 9.268 7.310 14.574 1.00 90.06 158 PRO A CA 1
ATOM 1281 C C . PRO A 1 158 ? 8.956 6.705 15.943 1.00 90.06 158 PRO A C 1
ATOM 1283 O O . PRO A 1 158 ? 9.081 5.497 16.137 1.00 90.06 158 PRO A O 1
ATOM 1286 N N . GLN A 1 159 ? 8.587 7.528 16.925 1.00 90.69 159 GLN A N 1
ATOM 1287 C CA . GLN A 1 159 ? 8.187 7.024 18.236 1.00 90.69 159 GLN A CA 1
ATOM 1288 C C . GLN A 1 159 ? 6.787 6.411 18.181 1.00 90.69 159 GLN A C 1
ATOM 1290 O O . GLN A 1 159 ? 6.582 5.353 18.771 1.00 90.69 159 GLN A O 1
ATOM 1295 N N . PHE A 1 160 ? 5.873 7.008 17.410 1.00 92.56 160 PHE A N 1
ATOM 1296 C CA . PHE A 1 160 ? 4.551 6.450 17.132 1.00 92.56 160 PHE A CA 1
ATOM 1297 C C . PHE A 1 160 ? 4.651 5.013 16.604 1.00 92.56 160 PHE A C 1
ATOM 1299 O O . PHE A 1 160 ? 4.080 4.099 17.204 1.00 92.56 160 PHE A O 1
ATOM 1306 N N . TRP A 1 161 ? 5.449 4.781 15.557 1.00 94.56 161 TRP A N 1
ATOM 1307 C CA . TRP A 1 161 ? 5.598 3.445 14.983 1.00 94.56 161 TRP A CA 1
ATOM 1308 C C . TRP A 1 161 ? 6.280 2.463 15.929 1.00 94.56 161 TRP A C 1
ATOM 1310 O O . TRP A 1 161 ? 5.831 1.325 16.036 1.00 94.56 161 TRP A O 1
ATOM 1320 N N . ARG A 1 162 ? 7.311 2.878 16.676 1.00 93.69 162 ARG A N 1
ATOM 1321 C CA . ARG A 1 162 ? 7.941 2.000 17.679 1.00 93.69 162 ARG A CA 1
ATOM 1322 C C . ARG A 1 162 ? 6.950 1.571 18.760 1.00 93.69 162 ARG A C 1
ATOM 1324 O O . ARG A 1 162 ? 6.887 0.385 19.087 1.00 93.69 162 ARG A O 1
ATOM 1331 N N . SER A 1 163 ? 6.159 2.500 19.294 1.00 94.19 163 SER A N 1
ATOM 1332 C CA . SER A 1 163 ? 5.135 2.189 20.298 1.00 94.19 163 SER A CA 1
ATOM 1333 C C . SER A 1 163 ? 4.052 1.270 19.731 1.00 94.19 163 SER A C 1
ATOM 1335 O O . SER A 1 163 ? 3.677 0.286 20.368 1.00 94.19 163 SER A O 1
ATOM 1337 N N . LEU A 1 164 ? 3.593 1.525 18.504 1.00 95.19 164 LEU A N 1
ATOM 1338 C CA . LEU A 1 164 ? 2.579 0.699 17.855 1.00 95.19 164 LEU A CA 1
ATOM 1339 C C . LEU A 1 164 ? 3.103 -0.715 17.572 1.00 95.19 164 LEU A C 1
ATOM 1341 O O . LEU A 1 164 ? 2.495 -1.698 17.988 1.00 95.19 164 LEU A O 1
ATOM 1345 N N . LEU A 1 165 ? 4.253 -0.840 16.911 1.00 95.06 165 LEU A N 1
ATOM 1346 C CA . LEU A 1 165 ? 4.809 -2.131 16.501 1.00 95.06 165 LEU A CA 1
ATOM 1347 C C . LEU A 1 165 ? 5.292 -2.978 17.684 1.00 95.06 165 LEU A C 1
ATOM 1349 O O . LEU A 1 165 ? 5.319 -4.201 17.560 1.00 95.06 165 LEU A O 1
ATOM 1353 N N . SER A 1 166 ? 5.655 -2.358 18.812 1.00 94.25 166 SER A N 1
ATOM 1354 C CA . SER A 1 166 ? 5.950 -3.079 20.060 1.00 94.25 166 SER A CA 1
ATOM 1355 C C . SER A 1 166 ? 4.683 -3.548 20.778 1.00 94.25 166 SER A C 1
ATOM 1357 O O . SER A 1 166 ? 4.686 -4.622 21.375 1.00 94.25 166 SER A O 1
ATOM 1359 N N . THR A 1 167 ? 3.588 -2.791 20.674 1.00 96.00 167 THR A N 1
ATOM 1360 C CA . THR A 1 167 ? 2.279 -3.169 21.230 1.00 96.00 167 THR A CA 1
ATOM 1361 C C . THR A 1 167 ? 1.611 -4.284 20.417 1.00 96.00 167 THR A C 1
ATOM 1363 O O . THR A 1 167 ? 0.960 -5.159 20.988 1.00 96.00 167 THR A O 1
ATOM 1366 N N . PHE A 1 168 ? 1.797 -4.287 19.091 1.00 95.94 168 PHE A N 1
ATOM 1367 C CA . PHE A 1 168 ? 1.236 -5.274 18.160 1.00 95.94 168 PHE A CA 1
ATOM 1368 C C . PHE A 1 168 ? 2.340 -6.108 17.482 1.00 95.94 168 PHE A C 1
ATOM 1370 O O . PHE A 1 168 ? 2.629 -5.918 16.293 1.00 95.94 168 PHE A O 1
ATOM 1377 N N . PRO A 1 169 ? 2.972 -7.057 18.198 1.00 93.00 169 PRO A N 1
ATOM 1378 C CA . PRO A 1 169 ? 4.034 -7.891 17.629 1.00 93.00 169 PRO A CA 1
ATOM 1379 C C . PRO A 1 169 ? 3.535 -8.780 16.477 1.00 93.00 169 PRO A C 1
ATOM 1381 O O . PRO A 1 169 ? 4.272 -9.033 15.533 1.00 93.00 169 PRO A O 1
ATOM 1384 N N . GLU A 1 170 ? 2.262 -9.181 16.520 1.00 94.12 170 GLU A N 1
ATOM 1385 C CA . GLU A 1 170 ? 1.600 -10.070 15.554 1.00 94.12 170 GLU A CA 1
ATOM 1386 C C . GLU A 1 170 ? 1.077 -9.361 14.290 1.00 94.12 170 GLU A C 1
ATOM 1388 O O . GLU A 1 170 ? 0.511 -10.013 13.405 1.00 94.12 170 GLU A O 1
ATOM 1393 N N . LEU A 1 171 ? 1.250 -8.036 14.207 1.00 95.19 171 LEU A N 1
ATOM 1394 C CA . LEU A 1 171 ? 0.845 -7.236 13.056 1.00 95.19 171 LEU A CA 1
ATOM 1395 C C . LEU A 1 171 ? 1.650 -7.663 11.822 1.00 95.19 171 LEU A C 1
ATOM 1397 O O . LEU A 1 171 ? 2.875 -7.647 11.854 1.00 95.19 171 LEU A O 1
ATOM 1401 N N . GLN A 1 172 ? 0.983 -8.038 10.738 1.00 95.00 172 GLN A N 1
ATOM 1402 C CA . GLN A 1 172 ? 1.633 -8.551 9.526 1.00 95.00 172 GLN A CA 1
ATOM 1403 C C . GLN A 1 172 ? 1.502 -7.598 8.345 1.00 95.00 172 GLN A C 1
ATOM 1405 O O . GLN A 1 172 ? 2.373 -7.604 7.485 1.00 95.00 172 GLN A O 1
ATOM 1410 N N . ARG A 1 173 ? 0.447 -6.780 8.313 1.00 95.25 173 ARG A N 1
ATOM 1411 C CA . ARG A 1 173 ? 0.133 -5.880 7.201 1.00 95.25 173 ARG A CA 1
ATOM 1412 C C . ARG A 1 173 ? -0.133 -4.464 7.701 1.00 95.25 173 ARG A C 1
ATOM 1414 O O . ARG A 1 173 ? -0.883 -4.278 8.659 1.00 95.25 173 ARG A O 1
ATOM 1421 N N . ILE A 1 174 ? 0.438 -3.471 7.039 1.00 96.06 174 ILE A N 1
ATOM 1422 C CA . ILE A 1 174 ? 0.126 -2.054 7.231 1.00 96.06 174 ILE A CA 1
ATOM 1423 C C . ILE A 1 174 ? -0.274 -1.484 5.882 1.00 96.06 174 ILE A C 1
ATOM 1425 O O . ILE A 1 174 ? 0.431 -1.699 4.905 1.00 96.06 174 ILE A O 1
ATOM 1429 N N . VAL A 1 175 ? -1.385 -0.760 5.835 1.00 95.75 175 VAL A N 1
ATOM 1430 C CA . VAL A 1 175 ? -1.810 -0.019 4.649 1.00 95.75 175 VAL A CA 1
ATOM 1431 C C . VAL A 1 175 ? -1.980 1.437 5.038 1.00 95.75 175 VAL A C 1
ATOM 1433 O O . VAL A 1 175 ? -2.765 1.763 5.928 1.00 95.75 175 VAL A O 1
ATOM 1436 N N . LEU A 1 176 ? -1.211 2.305 4.401 1.00 95.69 176 LEU A N 1
ATOM 1437 C CA . LEU A 1 176 ? -1.290 3.746 4.568 1.00 95.69 176 LEU A CA 1
ATOM 1438 C C . LEU A 1 176 ? -2.054 4.307 3.377 1.00 95.69 176 LEU A C 1
ATOM 1440 O O . LEU A 1 176 ? -1.692 4.005 2.247 1.00 95.69 176 LEU A O 1
ATOM 1444 N N . LEU A 1 177 ? -3.075 5.112 3.636 1.00 94.94 177 LEU A N 1
ATOM 1445 C CA . LEU A 1 177 ? -3.797 5.875 2.626 1.00 94.94 177 LEU A CA 1
ATOM 1446 C C . LEU A 1 177 ? -3.614 7.349 2.965 1.00 94.94 177 LEU A C 1
ATOM 1448 O O . LEU A 1 177 ? -4.113 7.826 3.989 1.00 94.94 177 LEU A O 1
ATOM 1452 N N . ALA A 1 178 ? -2.835 8.047 2.152 1.00 93.38 178 ALA A N 1
ATOM 1453 C CA . ALA A 1 178 ? -2.542 9.454 2.364 1.00 93.38 178 ALA A CA 1
ATOM 1454 C C . ALA A 1 178 ? -2.068 10.110 1.068 1.00 93.38 178 ALA A C 1
ATOM 1456 O O . ALA A 1 178 ? -1.505 9.412 0.227 1.00 93.38 178 ALA A O 1
ATOM 1457 N N . PRO A 1 179 ? -2.199 11.435 0.921 1.00 90.75 179 PRO A N 1
ATOM 1458 C CA . PRO A 1 179 ? -1.470 12.156 -0.112 1.00 90.75 179 PRO A CA 1
ATOM 1459 C C . PRO A 1 179 ? 0.045 11.990 0.037 1.00 90.75 179 PRO A C 1
ATOM 1461 O O . PRO A 1 179 ? 0.531 11.624 1.116 1.00 90.75 179 PRO A O 1
ATOM 1464 N N . PHE A 1 180 ? 0.807 12.329 -1.007 1.00 88.06 180 PHE A N 1
ATOM 1465 C CA . PHE A 1 180 ? 2.272 12.205 -1.033 1.00 88.06 180 PHE A CA 1
ATOM 1466 C C . PHE A 1 180 ? 2.946 12.753 0.239 1.00 88.06 180 PHE A C 1
ATOM 1468 O O . PHE A 1 180 ? 3.734 12.058 0.886 1.00 88.06 180 PHE A O 1
ATOM 1475 N N . LEU A 1 181 ? 2.584 13.974 0.657 1.00 85.56 181 LEU A N 1
ATOM 1476 C CA . LEU A 1 181 ? 3.118 14.608 1.869 1.00 85.56 181 LEU A CA 1
ATOM 1477 C C . LEU A 1 181 ? 2.825 13.788 3.132 1.00 85.56 181 LEU A C 1
ATOM 1479 O O . LEU A 1 181 ? 3.702 13.602 3.979 1.00 85.56 181 LEU A O 1
ATOM 1483 N N . GLY A 1 182 ? 1.605 13.262 3.242 1.00 89.31 182 GLY A N 1
ATOM 1484 C CA . GLY A 1 182 ? 1.199 12.404 4.347 1.00 89.31 182 GLY A CA 1
ATOM 1485 C C . GLY A 1 182 ? 1.971 11.086 4.368 1.00 89.31 182 GLY A C 1
ATOM 1486 O O . GLY A 1 182 ? 2.438 10.681 5.433 1.00 89.31 182 GLY A O 1
ATOM 1487 N N . LEU A 1 183 ? 2.181 10.440 3.215 1.00 91.31 183 LEU A N 1
ATOM 1488 C CA . LEU A 1 183 ? 2.993 9.220 3.133 1.00 91.31 183 LEU A CA 1
ATOM 1489 C C . LEU A 1 183 ? 4.458 9.479 3.482 1.00 91.31 183 LEU A C 1
ATOM 1491 O O . LEU A 1 183 ? 5.042 8.719 4.257 1.00 91.31 183 LEU A O 1
ATOM 1495 N N . ALA A 1 184 ? 5.052 10.556 2.972 1.00 88.31 184 ALA A N 1
ATOM 1496 C CA . ALA A 1 184 ? 6.410 10.962 3.322 1.00 88.31 184 ALA A CA 1
ATOM 1497 C C . ALA A 1 184 ? 6.559 11.197 4.841 1.00 88.31 184 ALA A C 1
ATOM 1499 O O . ALA A 1 184 ? 7.503 10.700 5.464 1.00 88.31 184 ALA A O 1
ATOM 1500 N N . SER A 1 185 ? 5.559 11.856 5.432 1.00 87.56 185 SER A N 1
ATOM 1501 C CA . SER A 1 185 ? 5.205 11.888 6.859 1.00 87.56 185 SER A CA 1
ATOM 1502 C C . SER A 1 185 ? 5.321 10.565 7.587 1.00 87.56 185 SER A C 1
ATOM 1504 O O . SER A 1 185 ? 6.232 10.300 8.385 1.00 87.56 185 SER A O 1
ATOM 1506 N N . LEU A 1 186 ? 4.333 9.730 7.313 1.00 91.81 186 LEU A N 1
ATOM 1507 C CA . LEU A 1 186 ? 4.124 8.464 7.983 1.00 91.81 186 LEU A CA 1
ATOM 1508 C C . LEU A 1 186 ? 5.347 7.560 7.843 1.00 91.81 186 LEU A C 1
ATOM 1510 O O . LEU A 1 186 ? 5.760 6.926 8.805 1.00 91.81 186 LEU A O 1
ATOM 1514 N N . THR A 1 187 ? 5.985 7.525 6.680 1.00 91.69 187 THR A N 1
ATOM 1515 C CA . THR A 1 187 ? 7.167 6.684 6.458 1.00 91.69 187 THR A CA 1
ATOM 1516 C C . THR A 1 187 ? 8.446 7.269 7.049 1.00 91.69 187 THR A C 1
ATOM 1518 O O . THR A 1 187 ? 9.392 6.519 7.310 1.00 91.69 187 THR A O 1
ATOM 1521 N N . SER A 1 188 ? 8.498 8.589 7.257 1.00 88.31 188 SER A N 1
ATOM 1522 C CA . SER A 1 188 ? 9.706 9.340 7.615 1.00 88.31 188 SER A CA 1
ATOM 1523 C C . SER A 1 188 ? 10.888 9.078 6.662 1.00 88.31 188 SER A C 1
ATOM 1525 O O . SER A 1 188 ? 12.044 9.150 7.089 1.00 88.31 188 SER A O 1
ATOM 1527 N N . CYS A 1 189 ? 10.610 8.720 5.399 1.00 82.12 189 CYS A N 1
ATOM 1528 C CA . CYS A 1 189 ? 11.638 8.432 4.390 1.00 82.12 189 CYS A CA 1
ATOM 1529 C C . CYS A 1 189 ? 12.112 9.682 3.634 1.00 82.12 189 CYS A C 1
ATOM 1531 O O . CYS A 1 189 ? 13.187 9.661 3.048 1.00 82.12 189 CYS A O 1
ATOM 1533 N N . VAL A 1 190 ? 11.359 10.784 3.698 1.00 80.56 190 VAL A N 1
ATOM 1534 C CA . VAL A 1 190 ? 11.722 12.053 3.056 1.00 80.56 190 VAL A CA 1
ATOM 1535 C C . VAL A 1 190 ? 12.058 13.104 4.111 1.00 80.56 190 VAL A C 1
ATOM 1537 O O . VAL A 1 190 ? 11.488 13.129 5.207 1.00 80.56 190 VAL A O 1
ATOM 1540 N N . ASP A 1 191 ? 13.013 13.983 3.805 1.00 76.50 191 ASP A N 1
ATOM 1541 C CA . ASP A 1 191 ? 13.360 15.088 4.692 1.00 76.50 191 ASP A CA 1
ATOM 1542 C C . ASP A 1 191 ? 12.268 16.173 4.698 1.00 76.50 191 ASP A C 1
ATOM 1544 O O . ASP A 1 191 ? 11.712 16.559 3.667 1.00 76.50 191 ASP A O 1
ATOM 1548 N N . SER A 1 192 ? 12.011 16.719 5.886 1.00 71.75 192 SER A N 1
ATOM 1549 C CA . SER A 1 192 ? 11.109 17.848 6.121 1.00 71.75 192 SER A CA 1
ATOM 1550 C C . SER A 1 192 ? 11.454 19.111 5.300 1.00 71.75 192 SER A C 1
ATOM 1552 O O . SER A 1 192 ? 10.600 19.939 4.993 1.00 71.75 192 SER A O 1
ATOM 1554 N N . SER A 1 193 ? 12.708 19.283 4.904 1.00 72.81 193 SER A N 1
ATOM 1555 C CA . SER A 1 193 ? 13.131 20.388 4.044 1.00 72.81 193 SER A CA 1
ATOM 1556 C C . SER A 1 193 ? 12.673 20.191 2.599 1.00 72.81 193 SER A C 1
ATOM 1558 O O . SER A 1 193 ? 12.195 21.141 1.990 1.00 72.81 193 SER A O 1
ATOM 1560 N N . PHE A 1 194 ? 12.717 18.958 2.084 1.00 71.31 194 PHE A N 1
ATOM 1561 C CA . PHE A 1 194 ? 12.314 18.644 0.713 1.00 71.31 194 PHE A CA 1
ATOM 1562 C C . PHE A 1 194 ? 10.807 18.812 0.508 1.00 71.31 194 PHE A C 1
ATOM 1564 O O . PHE A 1 194 ? 10.389 19.486 -0.424 1.00 71.31 194 PHE A O 1
ATOM 1571 N N . LEU A 1 195 ? 9.957 18.321 1.420 1.00 70.31 195 LEU A N 1
ATOM 1572 C CA . LEU A 1 195 ? 8.513 18.540 1.225 1.00 70.31 195 LEU A CA 1
ATOM 1573 C C . LEU A 1 195 ? 8.071 19.991 1.497 1.00 70.31 195 LEU A C 1
ATOM 1575 O O . LEU A 1 195 ? 6.896 20.306 1.372 1.00 70.31 195 LEU A O 1
ATOM 1579 N N . ALA A 1 196 ? 8.966 20.888 1.941 1.00 69.75 196 ALA A N 1
ATOM 1580 C CA . ALA A 1 196 ? 8.620 22.305 2.077 1.00 69.75 196 ALA A CA 1
ATOM 1581 C C . ALA A 1 196 ? 8.552 23.010 0.715 1.00 69.75 196 ALA A C 1
ATOM 1583 O O . ALA A 1 196 ? 7.834 23.995 0.606 1.00 69.75 196 ALA A O 1
ATOM 1584 N N . SER A 1 197 ? 9.249 22.499 -0.305 1.00 67.00 197 SER A N 1
ATOM 1585 C CA . SER A 1 197 ? 9.132 22.992 -1.681 1.00 67.00 197 SER A CA 1
ATOM 1586 C C . SER A 1 197 ? 7.997 22.321 -2.457 1.00 67.00 197 SER A C 1
ATOM 1588 O O . SER A 1 197 ? 7.439 22.942 -3.348 1.00 67.00 197 SER A O 1
ATOM 1590 N N . ALA A 1 198 ? 7.587 21.105 -2.081 1.00 66.12 198 ALA A N 1
ATOM 1591 C CA . ALA A 1 198 ? 6.480 20.366 -2.708 1.00 66.12 198 ALA A CA 1
ATOM 1592 C C . ALA A 1 198 ? 5.077 20.876 -2.295 1.00 66.12 198 ALA A C 1
ATOM 1594 O O . ALA A 1 198 ? 4.129 20.104 -2.198 1.00 66.12 198 ALA A O 1
ATOM 1595 N N . GLN A 1 199 ? 4.952 22.164 -1.966 1.00 59.31 199 GLN A N 1
ATOM 1596 C CA . GLN A 1 199 ? 3.868 22.718 -1.149 1.00 59.31 199 GLN A CA 1
ATOM 1597 C C . GLN A 1 199 ? 2.475 22.732 -1.788 1.00 59.31 199 GLN A C 1
ATOM 1599 O O . GLN A 1 199 ? 1.537 23.093 -1.081 1.00 59.31 199 GLN A O 1
ATOM 1604 N N . TYR A 1 200 ? 2.320 22.376 -3.066 1.00 56.22 200 TYR A N 1
ATOM 1605 C CA . TYR A 1 200 ? 1.175 22.897 -3.804 1.00 56.22 200 TYR A CA 1
ATOM 1606 C C . TYR A 1 200 ? 0.168 21.912 -4.408 1.00 56.22 200 TYR A C 1
ATOM 1608 O O . TYR A 1 200 ? -0.962 22.352 -4.578 1.00 56.22 200 TYR A O 1
ATOM 1616 N N . HIS A 1 201 ? 0.456 20.640 -4.714 1.00 57.88 201 HIS A N 1
ATOM 1617 C CA . HIS A 1 201 ? -0.344 20.026 -5.798 1.00 57.88 201 HIS A CA 1
ATOM 1618 C C . HIS A 1 201 ? -0.736 18.545 -5.707 1.00 57.88 201 HIS A C 1
ATOM 1620 O O . HIS A 1 201 ? -0.825 17.893 -6.736 1.00 57.88 201 HIS A O 1
ATOM 1626 N N . SER A 1 202 ? -1.086 17.987 -4.546 1.00 62.28 202 SER A N 1
ATOM 1627 C CA . SER A 1 202 ? -1.825 16.713 -4.606 1.00 62.28 202 SER A CA 1
ATOM 1628 C C . SER A 1 202 ? -2.790 16.524 -3.442 1.00 62.28 202 SER A C 1
ATOM 1630 O O . SER A 1 202 ? -2.391 16.071 -2.370 1.00 62.28 202 SER A O 1
ATOM 1632 N N . ASP A 1 203 ? -4.070 16.805 -3.686 1.00 74.50 203 ASP A N 1
ATOM 1633 C CA . ASP A 1 203 ? -5.168 16.219 -2.902 1.00 74.50 203 ASP A CA 1
ATOM 1634 C C . ASP A 1 203 ? -5.373 14.732 -3.258 1.00 74.50 203 ASP A C 1
ATOM 1636 O O . ASP A 1 203 ? -6.111 14.012 -2.582 1.00 74.50 203 ASP A O 1
ATOM 1640 N N . HIS A 1 204 ? -4.677 14.255 -4.296 1.00 86.31 204 HIS A N 1
ATOM 1641 C CA . HIS A 1 204 ? -4.660 12.858 -4.703 1.00 86.31 204 HIS A CA 1
ATOM 1642 C C . HIS A 1 204 ? -4.109 11.976 -3.597 1.00 86.31 204 HIS A C 1
ATOM 1644 O O . HIS A 1 204 ? -3.041 12.222 -3.030 1.00 86.31 204 HIS A O 1
ATOM 1650 N N . PHE A 1 205 ? -4.855 10.920 -3.302 1.00 90.88 205 PHE A N 1
ATOM 1651 C CA . PHE A 1 205 ? -4.419 9.913 -2.362 1.00 90.88 205 PHE A CA 1
ATOM 1652 C C . PHE A 1 205 ? -3.436 8.956 -3.028 1.00 90.88 205 PHE A C 1
ATOM 1654 O O . PHE A 1 205 ? -3.534 8.621 -4.204 1.00 90.88 205 PHE A O 1
ATOM 1661 N N . SER A 1 206 ? -2.522 8.452 -2.216 1.00 92.62 206 SER A N 1
ATOM 1662 C CA . SER A 1 206 ? -1.625 7.361 -2.546 1.00 92.62 206 SER A CA 1
ATOM 1663 C C . SER A 1 206 ? -1.769 6.262 -1.492 1.00 92.62 206 SER A C 1
ATOM 1665 O O . SER A 1 206 ? -2.148 6.515 -0.341 1.00 92.62 206 SER A O 1
ATOM 1667 N N . ILE A 1 207 ? -1.460 5.027 -1.872 1.00 95.12 207 ILE A N 1
ATOM 1668 C CA . ILE A 1 207 ? -1.458 3.864 -0.987 1.00 95.12 207 ILE A CA 1
ATOM 1669 C C . ILE A 1 207 ? -0.029 3.370 -0.823 1.00 95.12 207 ILE A C 1
ATOM 1671 O O . ILE A 1 207 ? 0.668 3.134 -1.804 1.00 95.12 207 ILE A O 1
ATOM 1675 N N . LEU A 1 208 ? 0.382 3.137 0.421 1.00 95.56 208 LEU A N 1
ATOM 1676 C CA . LEU A 1 208 ? 1.561 2.335 0.728 1.00 95.56 208 LEU A CA 1
ATOM 1677 C C . LEU A 1 208 ? 1.149 1.117 1.551 1.00 95.56 208 LEU A C 1
ATOM 1679 O O . LEU A 1 208 ? 0.749 1.236 2.708 1.00 95.56 208 LEU A O 1
ATOM 1683 N N . GLU A 1 209 ? 1.281 -0.061 0.963 1.00 96.06 209 GLU A N 1
ATOM 1684 C CA . GLU A 1 209 ? 1.122 -1.349 1.614 1.00 96.06 209 GLU A CA 1
ATOM 1685 C C . GLU A 1 209 ? 2.482 -1.925 2.019 1.00 96.06 209 GLU A C 1
ATOM 1687 O O . GLU A 1 209 ? 3.417 -1.987 1.227 1.00 96.06 209 GLU A O 1
ATOM 1692 N N . LEU A 1 210 ? 2.576 -2.402 3.256 1.00 95.19 210 LEU A N 1
ATOM 1693 C CA . LEU A 1 210 ? 3.734 -3.095 3.799 1.00 95.19 210 LEU A CA 1
ATOM 1694 C C . LEU A 1 210 ? 3.272 -4.413 4.414 1.00 95.19 210 LEU A C 1
ATOM 1696 O O . LEU A 1 210 ? 2.478 -4.406 5.357 1.00 95.19 210 LEU A O 1
ATOM 1700 N N . THR A 1 211 ? 3.790 -5.539 3.926 1.00 94.88 211 THR A N 1
ATOM 1701 C CA . THR A 1 211 ? 3.397 -6.868 4.418 1.00 94.88 211 THR A CA 1
ATOM 1702 C C . THR A 1 211 ? 4.611 -7.714 4.796 1.00 94.88 211 THR A C 1
ATOM 1704 O O . THR A 1 211 ? 5.667 -7.647 4.168 1.00 94.88 211 THR A O 1
ATOM 1707 N N . ILE A 1 212 ? 4.467 -8.512 5.854 1.00 93.50 212 ILE A N 1
ATOM 1708 C CA . ILE A 1 212 ? 5.448 -9.487 6.335 1.00 93.50 212 ILE A CA 1
ATOM 1709 C C . ILE A 1 212 ? 4.882 -10.882 6.127 1.00 93.50 212 ILE A C 1
ATOM 1711 O O . ILE A 1 212 ? 3.821 -11.223 6.649 1.00 93.50 212 ILE A O 1
ATOM 1715 N N . ASN A 1 213 ? 5.633 -11.714 5.421 1.00 91.00 213 ASN A N 1
ATOM 1716 C CA . ASN A 1 213 ? 5.359 -13.131 5.341 1.00 91.00 213 ASN A CA 1
ATOM 1717 C C . ASN A 1 213 ? 5.770 -13.790 6.673 1.00 91.00 213 ASN A C 1
ATOM 1719 O O . ASN A 1 213 ? 6.951 -13.744 7.028 1.00 91.00 213 ASN A O 1
ATOM 1723 N N . PRO A 1 214 ? 4.840 -14.422 7.415 1.00 87.00 214 PRO A N 1
ATOM 1724 C CA . PRO A 1 214 ? 5.143 -15.046 8.703 1.00 87.00 214 PRO A CA 1
ATOM 1725 C C . PRO A 1 214 ? 6.148 -16.201 8.604 1.00 87.00 214 PRO A C 1
ATOM 1727 O O . PRO A 1 214 ? 6.726 -16.586 9.618 1.00 87.00 214 PRO A O 1
ATOM 1730 N N . THR A 1 215 ? 6.367 -16.768 7.411 1.00 85.50 215 THR A N 1
ATOM 1731 C CA . THR A 1 215 ? 7.387 -17.806 7.206 1.00 85.50 215 THR A CA 1
ATOM 1732 C C . THR A 1 215 ? 8.794 -17.235 7.078 1.00 85.50 215 THR A C 1
ATOM 1734 O O . THR A 1 215 ? 9.766 -17.981 7.190 1.00 85.50 215 THR A O 1
ATOM 1737 N N . THR A 1 216 ? 8.928 -15.933 6.816 1.00 77.88 216 THR A N 1
ATOM 1738 C CA . THR A 1 216 ? 10.235 -15.290 6.709 1.00 77.88 216 THR A CA 1
ATOM 1739 C C . THR A 1 216 ? 10.833 -15.162 8.109 1.00 77.88 216 THR A C 1
ATOM 1741 O O . THR A 1 216 ? 10.172 -14.642 9.010 1.00 77.88 216 THR A O 1
ATOM 1744 N N . PRO A 1 217 ? 12.068 -15.648 8.334 1.00 71.06 217 PRO A N 1
ATOM 1745 C CA . PRO A 1 217 ? 12.682 -15.613 9.652 1.00 71.06 217 PRO A CA 1
ATOM 1746 C C . PRO A 1 217 ? 12.730 -14.178 10.177 1.00 71.06 217 PRO A C 1
ATOM 1748 O O . PRO A 1 217 ? 13.234 -13.275 9.510 1.00 71.06 217 PRO A O 1
ATOM 1751 N N . VAL A 1 218 ? 12.212 -13.980 11.392 1.00 65.62 218 VAL A N 1
ATOM 1752 C CA . VAL A 1 218 ? 12.252 -12.685 12.073 1.00 65.62 218 VAL A CA 1
ATOM 1753 C C . VAL A 1 218 ? 13.708 -12.365 12.385 1.00 65.62 218 VAL A C 1
ATOM 1755 O O . VAL A 1 218 ? 14.291 -12.898 13.333 1.00 65.62 218 VAL A O 1
ATOM 1758 N N . ILE A 1 219 ? 14.305 -11.473 11.600 1.00 60.88 219 ILE A N 1
ATOM 1759 C CA . ILE A 1 219 ? 15.590 -10.874 11.941 1.00 60.88 219 ILE A CA 1
ATOM 1760 C C . ILE A 1 219 ? 15.284 -9.849 13.031 1.00 60.88 219 ILE A C 1
ATOM 1762 O O . ILE A 1 219 ? 14.973 -8.693 12.760 1.00 60.88 219 ILE A O 1
ATOM 1766 N N . THR A 1 220 ? 15.263 -10.305 14.285 1.00 51.59 220 THR A N 1
ATOM 1767 C CA . THR A 1 220 ? 15.014 -9.412 15.417 1.00 51.59 220 THR A CA 1
ATOM 1768 C C . THR A 1 220 ? 16.096 -8.337 15.433 1.00 51.59 220 THR A C 1
ATOM 1770 O O . THR A 1 220 ? 17.296 -8.617 15.429 1.00 51.59 220 THR A O 1
ATOM 1773 N N . SER A 1 221 ? 15.661 -7.081 15.453 1.00 49.25 221 SER A N 1
ATOM 1774 C CA . SER A 1 221 ? 16.487 -5.873 15.466 1.00 49.25 221 SER A CA 1
ATOM 1775 C C . SER A 1 221 ? 17.320 -5.697 16.744 1.00 49.25 221 SER A C 1
ATOM 1777 O O . SER A 1 221 ? 17.826 -4.611 16.988 1.00 49.25 221 SER A O 1
ATOM 1779 N N . ASN A 1 222 ? 17.541 -6.756 17.536 1.00 46.78 222 ASN A N 1
ATOM 1780 C CA . ASN A 1 222 ? 18.561 -6.764 18.592 1.00 46.78 222 ASN A CA 1
ATOM 1781 C C . ASN A 1 222 ? 19.993 -6.677 18.030 1.00 46.78 222 ASN A C 1
ATOM 1783 O O . ASN A 1 222 ? 20.964 -6.723 18.783 1.00 46.78 222 ASN A O 1
ATOM 1787 N N . ARG A 1 223 ? 20.146 -6.488 16.713 1.00 48.69 223 ARG A N 1
ATOM 1788 C CA . ARG A 1 223 ? 21.327 -5.871 16.110 1.00 48.69 223 ARG A CA 1
ATOM 1789 C C . ARG A 1 223 ? 21.411 -4.376 16.473 1.00 48.69 223 ARG A C 1
ATOM 1791 O O . ARG A 1 223 ? 21.471 -3.518 15.604 1.00 48.69 223 ARG A O 1
ATOM 1798 N N . ASP A 1 224 ? 21.594 -4.102 17.765 1.00 45.31 224 ASP A N 1
ATOM 1799 C CA . ASP A 1 224 ? 22.355 -2.942 18.269 1.00 45.31 224 ASP A CA 1
ATOM 1800 C C . ASP A 1 224 ? 23.850 -3.031 17.870 1.00 45.31 224 ASP A C 1
ATOM 1802 O O . ASP A 1 224 ? 24.691 -2.236 18.291 1.00 45.31 224 ASP A O 1
ATOM 1806 N N . THR A 1 225 ? 24.221 -4.019 17.048 1.00 42.47 225 THR A N 1
ATOM 1807 C CA . THR A 1 225 ? 25.550 -4.197 16.478 1.00 42.47 225 THR A CA 1
ATOM 1808 C C . THR A 1 225 ? 25.843 -3.042 15.526 1.00 42.47 225 THR A C 1
ATOM 1810 O O . THR A 1 225 ? 25.442 -3.076 14.363 1.00 42.47 225 THR A O 1
ATOM 1813 N N . SER A 1 226 ? 26.479 -2.006 16.075 1.00 46.28 226 SER A N 1
ATOM 1814 C CA . SER A 1 226 ? 27.601 -1.186 15.571 1.00 46.28 226 SER A CA 1
ATOM 1815 C C . SER A 1 226 ? 27.820 -1.004 14.061 1.00 46.28 226 SER A C 1
ATOM 1817 O O . SER A 1 226 ? 28.215 0.084 13.651 1.00 46.28 226 SER A O 1
ATOM 1819 N N . ASP A 1 227 ? 27.561 -2.009 13.235 1.00 45.19 227 ASP A N 1
ATOM 1820 C CA . ASP A 1 227 ? 27.875 -2.043 11.810 1.00 45.19 227 ASP A CA 1
ATOM 1821 C C . ASP A 1 227 ? 26.743 -1.448 10.962 1.00 45.19 227 ASP A C 1
ATOM 1823 O O . ASP A 1 227 ? 27.011 -0.798 9.953 1.00 45.19 227 ASP A O 1
ATOM 1827 N N . TYR A 1 228 ? 25.487 -1.535 11.424 1.00 43.88 228 TYR A N 1
ATOM 1828 C CA . TYR A 1 228 ? 24.366 -0.809 10.803 1.00 43.88 228 TYR A CA 1
ATOM 1829 C C . TYR A 1 228 ? 24.555 0.711 10.922 1.00 43.88 228 TYR A C 1
ATOM 1831 O O . TYR A 1 228 ? 24.283 1.466 9.993 1.00 43.88 228 TYR A O 1
ATOM 1839 N N . GLY A 1 229 ? 25.082 1.159 12.066 1.00 45.12 229 GLY A N 1
ATOM 1840 C CA . GLY A 1 229 ? 25.367 2.566 12.336 1.00 45.12 229 GLY A CA 1
ATOM 1841 C C . GLY A 1 229 ? 26.667 3.081 11.716 1.00 45.12 229 GLY A C 1
ATOM 1842 O O . GLY A 1 229 ? 26.914 4.279 11.792 1.00 45.12 229 GLY A O 1
ATOM 1843 N N . LEU A 1 230 ? 27.519 2.227 11.137 1.00 41.59 230 LEU A N 1
ATOM 1844 C CA . LEU A 1 230 ? 28.742 2.658 10.446 1.00 41.59 230 LEU A CA 1
ATOM 1845 C C . LEU A 1 230 ? 28.490 2.931 8.957 1.00 41.59 230 LEU A C 1
ATOM 1847 O O . LEU A 1 230 ? 29.059 3.879 8.420 1.00 41.59 230 LEU A O 1
ATOM 1851 N N . ALA A 1 231 ? 27.580 2.188 8.318 1.00 42.56 231 ALA A N 1
ATOM 1852 C CA . ALA A 1 231 ? 27.194 2.409 6.922 1.00 42.56 231 ALA A CA 1
ATOM 1853 C C . ALA A 1 231 ? 26.340 3.673 6.715 1.00 42.56 231 ALA A C 1
ATOM 1855 O O . ALA A 1 231 ? 26.458 4.336 5.687 1.00 42.56 231 ALA A O 1
ATOM 1856 N N . THR A 1 232 ? 25.520 4.048 7.704 1.00 43.22 232 THR A N 1
ATOM 1857 C CA . THR A 1 232 ? 24.636 5.229 7.639 1.00 43.22 232 THR A CA 1
ATOM 1858 C C . THR A 1 232 ? 25.271 6.517 8.165 1.00 43.22 232 THR A C 1
ATOM 1860 O O . THR A 1 232 ? 24.671 7.582 8.077 1.00 43.22 232 THR A O 1
ATOM 1863 N N . LYS A 1 233 ? 26.495 6.456 8.703 1.00 42.28 233 LYS A N 1
ATOM 1864 C CA . LYS A 1 233 ? 27.228 7.633 9.203 1.00 42.28 233 LYS A CA 1
ATOM 1865 C C . LYS A 1 233 ? 27.938 8.428 8.115 1.00 42.28 233 LYS A C 1
ATOM 1867 O O . LYS A 1 233 ? 28.655 9.370 8.448 1.00 42.28 233 LYS A O 1
ATOM 1872 N N . SER A 1 234 ? 27.769 8.080 6.836 1.00 42.06 234 SER A N 1
ATOM 1873 C CA . SER A 1 234 ? 28.256 8.943 5.764 1.00 42.06 234 SER A CA 1
ATOM 1874 C C . SER A 1 234 ? 27.536 10.295 5.865 1.00 42.06 234 SER A C 1
ATOM 1876 O O . SER A 1 234 ? 26.321 10.339 5.683 1.00 42.06 234 SER A O 1
ATOM 1878 N N . PRO A 1 235 ? 28.254 11.404 6.133 1.00 43.59 235 PRO A N 1
ATOM 1879 C CA . PRO A 1 235 ? 27.644 12.718 6.346 1.00 43.59 235 PRO A CA 1
ATOM 1880 C C . PRO A 1 235 ? 26.969 13.304 5.101 1.00 43.59 235 PRO A C 1
ATOM 1882 O O . PRO A 1 235 ? 26.496 14.427 5.159 1.00 43.59 235 PRO A O 1
ATOM 1885 N N . THR A 1 236 ? 26.979 12.590 3.973 1.00 47.03 236 THR A N 1
ATOM 1886 C CA . THR A 1 236 ? 26.391 13.002 2.696 1.00 47.03 236 THR A CA 1
ATOM 1887 C C . THR A 1 236 ? 25.161 12.174 2.299 1.00 47.03 236 THR A C 1
ATOM 1889 O O . THR A 1 236 ? 24.493 12.537 1.335 1.00 47.03 236 THR A O 1
ATOM 1892 N N . ASP A 1 237 ? 24.809 11.114 3.040 1.00 49.78 237 ASP A N 1
ATOM 1893 C CA . ASP A 1 237 ? 23.659 10.233 2.752 1.00 49.78 237 ASP A CA 1
ATOM 1894 C C . ASP A 1 237 ? 22.411 10.631 3.566 1.00 49.78 237 ASP A C 1
ATOM 1896 O O . ASP A 1 237 ? 21.809 9.845 4.295 1.00 49.78 237 ASP A O 1
ATOM 1900 N N . PHE A 1 238 ? 22.013 11.898 3.433 1.00 48.75 238 PHE A N 1
ATOM 1901 C CA . PHE A 1 238 ? 20.928 12.563 4.174 1.00 48.75 238 PHE A CA 1
ATOM 1902 C C . PHE A 1 238 ? 19.512 11.978 4.001 1.00 48.75 238 PHE A C 1
ATOM 1904 O O . PHE A 1 238 ? 18.562 12.551 4.527 1.00 48.75 238 PHE A O 1
ATOM 1911 N N . ARG A 1 239 ? 19.317 10.880 3.264 1.00 56.09 239 ARG A N 1
ATOM 1912 C CA . ARG A 1 239 ? 17.969 10.500 2.804 1.00 56.09 239 ARG A CA 1
ATOM 1913 C C . ARG A 1 239 ? 17.285 9.412 3.621 1.00 56.09 239 ARG A C 1
ATOM 1915 O O . ARG A 1 239 ? 16.069 9.414 3.687 1.00 56.09 239 ARG A O 1
ATOM 1922 N N . PHE A 1 240 ? 18.015 8.532 4.308 1.00 61.53 240 PHE A N 1
ATOM 1923 C CA . PHE A 1 240 ? 17.381 7.428 5.039 1.00 61.53 240 PHE A CA 1
ATOM 1924 C C . PHE A 1 240 ? 17.558 7.549 6.544 1.00 61.53 240 PHE A C 1
ATOM 1926 O O . PHE A 1 240 ? 18.611 7.257 7.111 1.00 61.53 240 PHE A O 1
ATOM 1933 N N . LYS A 1 241 ? 16.479 7.947 7.220 1.00 70.56 241 LYS A N 1
ATOM 1934 C CA . LYS A 1 241 ? 16.416 7.899 8.677 1.00 70.56 241 LYS A CA 1
ATOM 1935 C C . LYS A 1 241 ? 16.289 6.432 9.100 1.00 70.56 241 LYS A C 1
ATOM 1937 O O . LYS A 1 241 ? 15.326 5.768 8.732 1.00 70.56 241 LYS A O 1
ATOM 1942 N N . LEU A 1 242 ? 17.190 5.940 9.958 1.00 71.44 242 LEU A N 1
ATOM 1943 C CA . LEU A 1 242 ? 17.043 4.631 10.641 1.00 71.44 242 LEU A CA 1
ATOM 1944 C C . LEU A 1 242 ? 15.732 4.523 11.438 1.00 71.44 242 LEU A C 1
ATOM 1946 O O . LEU A 1 242 ? 15.303 3.452 11.849 1.00 71.44 242 LEU A O 1
ATOM 1950 N N . SER A 1 243 ? 15.114 5.669 11.691 1.00 81.44 243 SER A N 1
ATOM 1951 C CA . SER A 1 243 ? 13.833 5.818 12.349 1.00 81.44 243 SER A CA 1
ATOM 1952 C C . SER A 1 243 ? 12.642 5.728 11.379 1.00 81.44 243 SER A C 1
ATOM 1954 O O . SER A 1 243 ? 11.518 5.948 11.811 1.00 81.44 243 SER A O 1
ATOM 1956 N N . SER A 1 244 ? 12.877 5.461 10.090 1.00 86.38 244 SER A N 1
ATOM 1957 C CA . SER A 1 244 ? 11.843 5.274 9.069 1.00 86.38 244 SER A CA 1
ATOM 1958 C C . SER A 1 244 ? 11.110 3.950 9.260 1.00 86.38 244 SER A C 1
ATOM 1960 O O . SER A 1 244 ? 11.724 2.934 9.595 1.00 86.38 244 SER A O 1
ATOM 1962 N N . LEU A 1 245 ? 9.806 3.953 8.974 1.00 90.81 245 LEU A N 1
ATOM 1963 C CA . LEU A 1 245 ? 8.945 2.769 9.007 1.00 90.81 245 LEU A CA 1
ATOM 1964 C C . LEU A 1 245 ? 9.504 1.607 8.166 1.00 90.81 245 LEU A C 1
ATOM 1966 O O . LEU A 1 245 ? 9.406 0.449 8.577 1.00 90.81 245 LEU A O 1
ATOM 1970 N N . MET A 1 246 ? 10.165 1.918 7.046 1.00 87.81 246 MET A N 1
ATOM 1971 C CA . MET A 1 246 ? 10.761 0.935 6.131 1.00 87.81 246 MET A CA 1
ATOM 1972 C C . MET A 1 246 ? 11.846 0.077 6.796 1.00 87.81 246 MET A C 1
ATOM 1974 O O . MET A 1 246 ? 12.081 -1.050 6.378 1.00 87.81 246 MET A O 1
ATOM 1978 N N . HIS A 1 247 ? 12.479 0.589 7.855 1.00 82.88 247 HIS A N 1
ATOM 1979 C CA . HIS A 1 247 ? 13.572 -0.078 8.565 1.00 82.88 247 HIS A CA 1
ATOM 1980 C C . HIS A 1 247 ? 13.144 -0.694 9.900 1.00 82.88 247 HIS A C 1
ATOM 1982 O O . HIS A 1 247 ? 13.954 -1.329 10.572 1.00 82.88 247 HIS A O 1
ATOM 1988 N N . MET A 1 248 ? 11.889 -0.504 10.318 1.00 86.50 248 MET A N 1
ATOM 1989 C CA . MET A 1 248 ? 11.431 -1.001 11.618 1.00 86.50 248 MET A CA 1
ATOM 1990 C C . MET A 1 248 ? 11.129 -2.500 11.617 1.00 86.50 248 MET A C 1
ATOM 1992 O O . MET A 1 248 ? 11.107 -3.110 12.686 1.00 86.50 248 MET A O 1
ATOM 1996 N N . ARG A 1 249 ? 10.881 -3.093 10.442 1.00 87.44 249 ARG A N 1
ATOM 1997 C CA . ARG A 1 249 ? 10.638 -4.527 10.247 1.00 87.44 249 ARG A CA 1
ATOM 1998 C C . ARG A 1 249 ? 11.147 -4.975 8.876 1.00 87.44 249 ARG A C 1
ATOM 2000 O O . ARG A 1 249 ? 11.337 -4.160 7.982 1.00 87.44 249 ARG A O 1
ATOM 2007 N N . SER A 1 250 ? 11.337 -6.281 8.710 1.00 87.62 250 SER A N 1
ATOM 2008 C CA . SER A 1 250 ? 11.705 -6.901 7.432 1.00 87.62 250 SER A CA 1
ATOM 2009 C C . SER A 1 250 ? 10.468 -7.091 6.550 1.00 87.62 250 SER A C 1
ATOM 2011 O O . SER A 1 250 ? 9.922 -8.190 6.466 1.00 87.62 250 SER A O 1
ATOM 2013 N N . TRP A 1 251 ? 9.987 -6.002 5.949 1.00 91.12 251 TRP A N 1
ATOM 2014 C CA . TRP A 1 251 ? 8.827 -6.008 5.054 1.00 91.12 251 TRP A CA 1
ATOM 2015 C C . TRP A 1 251 ? 9.103 -6.858 3.811 1.00 91.12 251 TRP A C 1
ATOM 2017 O O . TRP A 1 251 ? 9.903 -6.489 2.960 1.00 91.12 251 TRP A O 1
ATOM 2027 N N . THR A 1 252 ? 8.449 -8.011 3.699 1.00 93.19 252 THR A N 1
ATOM 2028 C CA . THR A 1 252 ? 8.646 -8.934 2.571 1.00 93.19 252 THR A CA 1
ATOM 2029 C C . THR A 1 252 ? 7.895 -8.506 1.321 1.00 93.19 252 THR A C 1
ATOM 2031 O O . THR A 1 252 ? 8.179 -9.000 0.234 1.00 93.19 252 THR A O 1
ATOM 2034 N N . HIS A 1 253 ? 6.918 -7.620 1.478 1.00 94.00 253 HIS A N 1
ATOM 2035 C CA . HIS A 1 253 ? 6.195 -7.001 0.386 1.00 94.00 253 HIS A CA 1
ATOM 2036 C C . HIS A 1 253 ? 6.062 -5.504 0.637 1.00 94.00 253 HIS A C 1
ATOM 2038 O O . HIS A 1 253 ? 5.752 -5.096 1.762 1.00 94.00 253 HIS A O 1
ATOM 2044 N N . ILE A 1 254 ? 6.271 -4.720 -0.417 1.00 94.31 254 ILE A N 1
ATOM 2045 C CA . ILE A 1 254 ? 5.965 -3.293 -0.461 1.00 94.31 254 ILE A CA 1
ATOM 2046 C C . ILE A 1 254 ? 5.094 -3.062 -1.695 1.00 94.31 254 ILE A C 1
ATOM 2048 O O . ILE A 1 254 ? 5.524 -3.366 -2.804 1.00 94.31 254 ILE A O 1
ATOM 2052 N N . GLY A 1 255 ? 3.889 -2.544 -1.500 1.00 94.69 255 GLY A N 1
ATOM 2053 C CA . GLY A 1 255 ? 3.007 -2.100 -2.571 1.00 94.69 255 GLY A CA 1
ATOM 2054 C C . GLY A 1 255 ? 2.871 -0.587 -2.522 1.00 94.69 255 GLY A C 1
ATOM 2055 O O . GLY A 1 255 ? 2.487 -0.054 -1.489 1.00 94.69 255 GLY A O 1
ATOM 2056 N N . LEU A 1 256 ? 3.195 0.112 -3.599 1.00 94.62 256 LEU A N 1
ATOM 2057 C CA . LEU A 1 256 ? 3.054 1.559 -3.710 1.00 94.62 256 LEU A CA 1
ATOM 2058 C C . LEU A 1 256 ? 2.091 1.868 -4.853 1.00 94.62 256 LEU A C 1
ATOM 2060 O O . LEU A 1 256 ? 2.362 1.504 -5.991 1.00 94.62 256 LEU A O 1
ATOM 2064 N N . ASN A 1 257 ? 0.988 2.544 -4.552 1.00 94.44 257 ASN A N 1
ATOM 2065 C CA . ASN A 1 257 ? 0.089 3.102 -5.550 1.00 94.44 257 ASN A CA 1
ATOM 2066 C C . ASN A 1 257 ? 0.073 4.621 -5.411 1.00 94.44 257 ASN A C 1
ATOM 2068 O O . ASN A 1 257 ? -0.428 5.143 -4.420 1.00 94.44 257 ASN A O 1
ATOM 2072 N N . GLU A 1 258 ? 0.646 5.321 -6.376 1.00 90.62 258 GLU A N 1
ATOM 2073 C CA . GLU A 1 258 ? 0.771 6.780 -6.366 1.00 90.62 258 GLU A CA 1
ATOM 2074 C C . GLU A 1 258 ? -0.419 7.480 -7.029 1.00 90.62 258 GLU A C 1
ATOM 2076 O O . GLU A 1 258 ? -0.507 8.701 -6.968 1.00 90.62 258 GLU A O 1
ATOM 2081 N N . GLY A 1 259 ? -1.364 6.721 -7.594 1.00 89.19 259 GLY A N 1
ATOM 2082 C CA . GLY A 1 259 ? -2.521 7.259 -8.298 1.00 89.19 259 GLY A CA 1
ATOM 2083 C C . GLY A 1 259 ? -2.142 7.904 -9.632 1.00 89.19 259 GLY A C 1
ATOM 2084 O O . GLY A 1 259 ? -1.282 7.396 -10.355 1.00 89.19 259 GLY A O 1
ATOM 2085 N N . ASN A 1 260 ? -2.811 9.010 -9.962 1.00 82.56 260 ASN A N 1
ATOM 2086 C CA . ASN A 1 260 ? -2.537 9.809 -11.153 1.00 82.56 260 ASN A CA 1
ATOM 2087 C C . ASN A 1 260 ? -1.354 10.761 -10.902 1.00 82.56 260 ASN A C 1
ATOM 2089 O O . ASN A 1 260 ? -1.492 11.736 -10.164 1.00 82.56 260 ASN A O 1
ATOM 2093 N N . ILE A 1 261 ? -0.201 10.490 -11.522 1.00 76.12 261 ILE A N 1
ATOM 2094 C CA . ILE A 1 261 ? 0.966 11.388 -11.486 1.00 76.12 261 ILE A CA 1
ATOM 2095 C C . ILE A 1 261 ? 0.908 12.410 -12.638 1.00 76.12 261 ILE A C 1
ATOM 2097 O O . ILE A 1 261 ? 1.519 13.471 -12.541 1.00 76.12 261 ILE A O 1
ATOM 2101 N N . GLY A 1 262 ? 0.139 12.138 -13.697 1.00 64.94 262 GLY A N 1
ATOM 2102 C CA . GLY A 1 262 ? 0.090 12.928 -14.934 1.00 64.94 262 GLY A CA 1
ATOM 2103 C C . GLY A 1 262 ? -0.432 14.353 -14.776 1.00 64.94 262 GLY A C 1
ATOM 2104 O O . GLY A 1 262 ? 0.108 15.258 -15.395 1.00 64.94 262 GLY A O 1
ATOM 2105 N N . GLU A 1 263 ? -1.385 14.608 -13.876 1.00 60.41 263 GLU A N 1
ATOM 2106 C CA . GLU A 1 263 ? -1.832 15.987 -13.575 1.00 60.41 263 GLU A CA 1
ATOM 2107 C C . GLU A 1 263 ? -0.700 16.886 -13.048 1.00 60.41 263 GLU A C 1
ATOM 2109 O O . GLU A 1 263 ? -0.781 18.111 -13.098 1.00 60.41 263 GLU A O 1
ATOM 2114 N N . LEU A 1 264 ? 0.389 16.291 -12.556 1.00 51.94 264 LEU A N 1
ATOM 2115 C CA . LEU A 1 264 ? 1.574 17.032 -12.140 1.00 51.94 264 LEU A CA 1
ATOM 2116 C C . LEU A 1 264 ? 2.489 17.345 -13.335 1.00 51.94 264 LEU A C 1
ATOM 2118 O O . LEU A 1 264 ? 3.265 18.291 -13.238 1.00 51.94 264 LEU A O 1
ATOM 2122 N N . ALA A 1 265 ? 2.402 16.590 -14.443 1.00 48.75 265 ALA A N 1
ATOM 2123 C CA . ALA A 1 265 ? 3.234 16.692 -15.652 1.00 48.75 265 ALA A CA 1
ATOM 2124 C C . ALA A 1 265 ? 3.107 18.050 -16.361 1.00 48.75 265 ALA A C 1
ATOM 2126 O O . ALA A 1 265 ? 4.134 18.622 -16.728 1.00 48.75 265 ALA A O 1
ATOM 2127 N N . GLU A 1 266 ? 1.899 18.627 -16.433 1.00 52.44 266 GLU A N 1
ATOM 2128 C CA . GLU A 1 266 ? 1.671 19.984 -16.973 1.00 52.44 266 GLU A CA 1
ATOM 2129 C C . GLU A 1 266 ? 2.483 21.065 -16.229 1.00 52.44 266 GLU A C 1
ATOM 2131 O O . GLU A 1 266 ? 2.730 22.151 -16.750 1.00 52.44 266 GLU A O 1
ATOM 2136 N N . GLN A 1 267 ? 2.959 20.770 -15.015 1.00 47.50 267 GLN A N 1
ATOM 2137 C CA . GLN A 1 267 ? 3.784 21.675 -14.213 1.00 47.50 267 GLN A CA 1
ATOM 2138 C C . GLN A 1 267 ? 5.298 21.438 -14.387 1.00 47.50 267 GLN A C 1
ATOM 2140 O O . GLN A 1 267 ? 6.101 22.307 -14.029 1.00 47.50 267 GLN A O 1
ATOM 2145 N N . TYR A 1 268 ? 5.722 20.296 -14.948 1.00 49.62 268 TYR A N 1
ATOM 2146 C CA . TYR A 1 268 ? 7.146 19.960 -15.122 1.00 49.62 268 TYR A CA 1
ATOM 2147 C C . TYR A 1 268 ? 7.805 20.671 -16.305 1.00 49.62 268 TYR A C 1
ATOM 2149 O O . TYR A 1 268 ? 9.033 20.783 -16.309 1.00 49.62 268 TYR A O 1
ATOM 2157 N N . GLU A 1 269 ? 7.040 21.224 -17.254 1.00 53.69 269 GLU A N 1
ATOM 2158 C CA . GLU A 1 269 ? 7.608 22.061 -18.324 1.00 53.69 269 GLU A CA 1
ATOM 2159 C C . GLU A 1 269 ? 8.306 23.325 -17.784 1.00 53.69 269 GLU A C 1
ATOM 2161 O O . GLU A 1 269 ? 9.098 23.955 -18.492 1.00 53.69 269 GLU A O 1
ATOM 2166 N N . HIS A 1 270 ? 8.066 23.701 -16.519 1.00 53.62 270 HIS A N 1
ATOM 2167 C CA . HIS A 1 270 ? 8.559 24.961 -15.967 1.00 53.62 270 HIS A CA 1
ATOM 2168 C C . HIS A 1 270 ? 9.514 24.849 -14.768 1.00 53.62 270 HIS A C 1
ATOM 2170 O O . HIS A 1 270 ? 10.380 25.717 -14.640 1.00 53.62 270 HIS A O 1
ATOM 2176 N N . GLU A 1 271 ? 9.466 23.803 -13.928 1.00 48.16 271 GLU A N 1
ATOM 2177 C CA . GLU A 1 271 ? 10.340 23.719 -12.740 1.00 48.16 271 GLU A CA 1
ATOM 2178 C C . GLU A 1 271 ? 10.869 22.298 -12.446 1.00 48.16 271 GLU A C 1
ATOM 2180 O O . GLU A 1 271 ? 10.244 21.474 -11.787 1.00 48.16 271 GLU A O 1
ATOM 2185 N N . ALA A 1 272 ? 12.105 22.026 -12.869 1.00 47.78 272 ALA A N 1
ATOM 2186 C CA . ALA A 1 272 ? 12.777 20.721 -12.830 1.00 47.78 272 ALA A CA 1
ATOM 2187 C C . ALA A 1 272 ? 13.127 20.125 -11.436 1.00 47.78 272 ALA A C 1
ATOM 2189 O O . ALA A 1 272 ? 14.115 19.397 -11.341 1.00 47.78 272 ALA A O 1
ATOM 2190 N N . SER A 1 273 ? 12.440 20.433 -10.327 1.00 50.53 273 SER A N 1
ATOM 2191 C CA . SER A 1 273 ? 13.071 20.240 -8.999 1.00 50.53 273 SER A CA 1
ATOM 2192 C C . SER A 1 273 ? 12.411 19.337 -7.952 1.00 50.53 273 SER A C 1
ATOM 2194 O O . SER A 1 273 ? 13.097 19.009 -6.980 1.00 50.53 273 SER A O 1
ATOM 2196 N N . ALA A 1 274 ? 11.183 18.838 -8.111 1.00 56.22 274 ALA A N 1
ATOM 2197 C CA . ALA A 1 274 ? 10.639 17.908 -7.114 1.00 56.22 274 ALA A CA 1
ATOM 2198 C C . ALA A 1 274 ? 9.719 16.846 -7.717 1.00 56.22 274 ALA A C 1
ATOM 2200 O O . ALA A 1 274 ? 8.562 17.113 -8.010 1.00 56.22 274 ALA A O 1
ATOM 2201 N N . THR A 1 275 ? 10.224 15.615 -7.827 1.00 63.53 275 THR A N 1
ATOM 2202 C CA . THR A 1 275 ? 9.388 14.446 -8.110 1.00 63.53 275 THR A CA 1
ATOM 2203 C C . THR A 1 275 ? 8.407 14.235 -6.956 1.00 63.53 275 THR A C 1
ATOM 2205 O O . THR A 1 275 ? 8.832 13.977 -5.827 1.00 63.53 275 THR A O 1
ATOM 2208 N N . THR A 1 276 ? 7.107 14.289 -7.234 1.00 75.00 276 THR A N 1
ATOM 2209 C CA . THR A 1 276 ? 6.002 13.920 -6.324 1.00 75.00 276 THR A CA 1
ATOM 2210 C C . THR A 1 276 ? 5.821 12.403 -6.188 1.00 75.00 276 THR A C 1
ATOM 2212 O O . THR A 1 276 ? 4.768 11.930 -5.776 1.00 75.00 276 THR A O 1
ATOM 2215 N N . SER A 1 277 ? 6.868 11.636 -6.501 1.00 84.19 277 SER A N 1
ATOM 2216 C CA . SER A 1 277 ? 6.921 10.189 -6.321 1.00 84.19 277 SER A CA 1
ATOM 2217 C C . SER A 1 277 ? 7.699 9.833 -5.052 1.00 84.19 277 SER A C 1
ATOM 2219 O O . SER A 1 277 ? 8.787 10.354 -4.780 1.00 84.19 277 SER A O 1
ATOM 2221 N N . LEU A 1 278 ? 7.141 8.922 -4.260 1.00 87.12 278 LEU A N 1
ATOM 2222 C CA . LEU A 1 278 ? 7.770 8.268 -3.122 1.00 87.12 278 LEU A CA 1
ATOM 2223 C C . LEU A 1 278 ? 8.732 7.158 -3.567 1.00 87.12 278 LEU A C 1
ATOM 2225 O O . LEU A 1 278 ? 9.622 6.796 -2.796 1.00 87.12 278 LEU A O 1
ATOM 2229 N N . LEU A 1 279 ? 8.589 6.635 -4.792 1.00 87.31 279 LEU A N 1
ATOM 2230 C CA . LEU A 1 279 ? 9.367 5.505 -5.312 1.00 87.31 279 LEU A CA 1
ATOM 2231 C C . LEU A 1 279 ? 10.888 5.666 -5.104 1.00 87.31 279 LEU A C 1
ATOM 2233 O O . LEU A 1 279 ? 11.497 4.753 -4.532 1.00 87.31 279 LEU A O 1
ATOM 2237 N N . PRO A 1 280 ? 11.526 6.812 -5.432 1.00 82.56 280 PRO A N 1
ATOM 2238 C CA . PRO A 1 280 ? 12.969 6.987 -5.242 1.00 82.56 280 PRO A CA 1
ATOM 2239 C C . PRO A 1 280 ? 13.407 6.968 -3.771 1.00 82.56 280 PRO A C 1
ATOM 2241 O O . PRO A 1 280 ? 14.586 6.778 -3.476 1.00 82.56 280 PRO A O 1
ATOM 2244 N N . PHE A 1 281 ? 12.471 7.181 -2.843 1.00 82.62 281 PHE A N 1
ATOM 2245 C CA . PHE A 1 281 ? 12.703 7.211 -1.400 1.00 82.62 281 PHE A CA 1
ATOM 2246 C C . PHE A 1 281 ? 12.380 5.882 -0.714 1.00 82.62 281 PHE A C 1
ATOM 2248 O O . PHE A 1 281 ? 12.658 5.736 0.474 1.00 82.62 281 PHE A O 1
ATOM 2255 N N . LEU A 1 282 ? 11.824 4.900 -1.430 1.00 85.44 282 LEU A N 1
ATOM 2256 C CA . LEU A 1 282 ? 11.651 3.543 -0.906 1.00 85.44 282 LEU A CA 1
ATOM 2257 C C . LEU A 1 282 ? 12.923 2.699 -1.057 1.00 85.44 282 LEU A C 1
ATOM 2259 O O . LEU A 1 282 ? 13.125 1.754 -0.292 1.00 85.44 282 LEU A O 1
ATOM 2263 N N . PHE A 1 283 ? 13.799 3.061 -1.999 1.00 78.62 283 PHE A N 1
ATOM 2264 C CA . PHE A 1 283 ? 15.042 2.349 -2.289 1.00 78.62 283 PHE A CA 1
ATOM 2265 C C . PHE A 1 283 ? 16.277 3.145 -1.849 1.00 78.62 283 PHE A C 1
ATOM 2267 O O . PHE A 1 283 ? 16.343 4.352 -2.078 1.00 78.62 283 PHE A O 1
ATOM 2274 N N . PRO A 1 284 ? 17.300 2.505 -1.254 1.00 69.56 284 PRO A N 1
ATOM 2275 C CA . PRO A 1 284 ? 18.494 3.220 -0.815 1.00 69.56 284 PRO A CA 1
ATOM 2276 C C . PRO A 1 284 ? 19.224 3.943 -1.966 1.00 69.56 284 PRO A C 1
ATOM 2278 O O . PRO A 1 284 ? 19.256 3.441 -3.089 1.00 69.56 284 PRO A O 1
ATOM 2281 N N . PRO A 1 285 ? 19.901 5.084 -1.718 1.00 64.06 285 PRO A N 1
ATOM 2282 C CA . PRO A 1 285 ? 20.421 5.948 -2.780 1.00 64.06 285 PRO A CA 1
ATOM 2283 C C . PRO A 1 285 ? 21.567 5.302 -3.560 1.00 64.06 285 PRO A C 1
ATOM 2285 O O . PRO A 1 285 ? 21.863 5.712 -4.679 1.00 64.06 285 PRO A O 1
ATOM 2288 N N . CYS A 1 286 ? 22.228 4.292 -2.983 1.00 59.16 286 CYS A N 1
ATOM 2289 C CA . CYS A 1 286 ? 23.272 3.533 -3.666 1.00 59.16 286 CYS A CA 1
ATOM 2290 C C . CYS A 1 286 ? 22.738 2.704 -4.842 1.00 59.16 286 CYS A C 1
ATOM 2292 O O . CYS A 1 286 ? 23.530 2.368 -5.720 1.00 59.16 286 CYS A O 1
ATOM 2294 N N . CYS A 1 287 ? 21.424 2.454 -4.924 1.00 57.72 287 CYS A N 1
ATOM 2295 C CA . CYS A 1 287 ? 20.806 1.924 -6.139 1.00 57.72 287 CYS A CA 1
ATOM 2296 C C . CYS A 1 287 ? 20.942 2.895 -7.333 1.00 57.72 287 CYS A C 1
ATOM 2298 O O . CYS A 1 287 ? 20.952 2.481 -8.483 1.00 57.72 287 CYS A O 1
ATOM 2300 N N . LEU A 1 288 ? 21.114 4.195 -7.077 1.00 58.06 288 LEU A N 1
ATOM 2301 C CA . LEU A 1 288 ? 21.150 5.235 -8.110 1.00 58.06 288 LEU A CA 1
ATOM 2302 C C . LEU A 1 288 ? 22.576 5.728 -8.441 1.00 58.06 288 LEU A C 1
ATOM 2304 O O . LEU A 1 288 ? 22.735 6.643 -9.242 1.00 58.06 288 LEU A O 1
ATOM 2308 N N . GLN A 1 289 ? 23.630 5.175 -7.821 1.00 60.69 289 GLN A N 1
ATOM 2309 C CA . GLN A 1 289 ? 25.013 5.665 -7.971 1.00 60.69 289 GLN A CA 1
ATOM 2310 C C . GLN A 1 289 ? 25.842 4.852 -8.976 1.00 60.69 289 GLN A C 1
ATOM 2312 O O . GLN A 1 289 ? 26.007 3.649 -8.795 1.00 60.69 289 GLN A O 1
ATOM 2317 N N . GLN A 1 290 ? 26.482 5.540 -9.936 1.00 54.53 290 GLN A N 1
ATOM 2318 C CA . GLN A 1 290 ? 27.135 4.931 -11.112 1.00 54.53 290 GLN A CA 1
ATOM 2319 C C . GLN A 1 290 ? 28.269 3.924 -10.832 1.00 54.53 290 GLN A C 1
ATOM 2321 O O . GLN A 1 290 ? 28.611 3.108 -11.673 1.00 54.53 290 GLN A O 1
ATOM 2326 N N . ASN A 1 291 ? 28.896 4.006 -9.654 1.00 57.50 291 ASN A N 1
ATOM 2327 C CA . ASN A 1 291 ? 30.148 3.302 -9.334 1.00 57.50 291 ASN A CA 1
ATOM 2328 C C . ASN A 1 291 ? 30.037 2.449 -8.056 1.00 57.50 291 ASN A C 1
ATOM 2330 O O . ASN A 1 291 ? 31.023 2.235 -7.345 1.00 57.50 291 ASN A O 1
ATOM 2334 N N . ALA A 1 292 ? 28.822 2.029 -7.694 1.00 56.00 292 ALA A N 1
ATOM 2335 C CA . ALA A 1 292 ? 28.555 1.451 -6.379 1.00 56.00 292 ALA A CA 1
ATOM 2336 C C . ALA A 1 292 ? 28.908 -0.040 -6.241 1.00 56.00 292 ALA A C 1
ATOM 2338 O O . ALA A 1 292 ? 28.968 -0.510 -5.103 1.00 56.00 292 ALA A O 1
ATOM 2339 N N . GLU A 1 293 ? 29.183 -0.768 -7.329 1.00 56.09 293 GLU A N 1
ATOM 2340 C CA . GLU A 1 293 ? 29.377 -2.232 -7.309 1.00 56.09 293 GLU A CA 1
ATOM 2341 C C . GLU A 1 293 ? 30.525 -2.700 -6.398 1.00 56.09 293 GLU A C 1
ATOM 2343 O O . GLU A 1 293 ? 30.471 -3.785 -5.823 1.00 56.09 293 GLU A O 1
ATOM 2348 N N . HIS A 1 294 ? 31.540 -1.859 -6.185 1.00 56.91 294 HIS A N 1
ATOM 2349 C CA . HIS A 1 294 ? 32.657 -2.142 -5.272 1.00 56.91 294 HIS A CA 1
ATOM 2350 C C . HIS A 1 294 ? 32.569 -1.401 -3.937 1.00 56.91 294 HIS A C 1
ATOM 2352 O O . HIS A 1 294 ? 33.478 -1.474 -3.108 1.00 56.91 294 HIS A O 1
ATOM 2358 N N . SER A 1 295 ? 31.488 -0.661 -3.705 1.00 63.09 295 SER A N 1
ATOM 2359 C CA . SER A 1 295 ? 31.322 0.059 -2.453 1.00 63.09 295 SER A CA 1
ATOM 2360 C C . SER A 1 295 ? 30.883 -0.909 -1.352 1.00 63.09 295 SER A C 1
ATOM 2362 O O . SER A 1 295 ? 29.966 -1.707 -1.529 1.00 63.09 295 SER A O 1
ATOM 2364 N N . HIS A 1 296 ? 31.461 -0.790 -0.154 1.00 66.00 296 HIS A N 1
ATOM 2365 C CA . HIS A 1 296 ? 30.932 -1.467 1.040 1.00 66.00 296 HIS A CA 1
ATOM 2366 C C . HIS A 1 296 ? 29.434 -1.172 1.268 1.00 66.00 296 HIS A C 1
ATOM 2368 O O . HIS A 1 296 ? 28.728 -1.977 1.869 1.00 66.00 296 HIS A O 1
ATOM 2374 N N . ARG A 1 297 ? 28.927 -0.053 0.727 1.00 64.00 297 ARG A N 1
ATOM 2375 C CA . ARG A 1 297 ? 27.505 0.321 0.737 1.00 64.00 297 ARG A CA 1
ATOM 2376 C C . ARG A 1 297 ? 26.631 -0.700 0.002 1.00 64.00 297 ARG A C 1
ATOM 2378 O O . ARG A 1 297 ? 25.490 -0.903 0.401 1.00 64.00 297 ARG A O 1
ATOM 2385 N N . TRP A 1 298 ? 27.164 -1.369 -1.019 1.00 61.34 298 TRP A N 1
ATOM 2386 C CA . TRP A 1 298 ? 26.456 -2.406 -1.765 1.00 61.34 298 TRP A CA 1
ATOM 2387 C C . TRP A 1 298 ? 26.211 -3.673 -0.945 1.00 61.34 298 TRP A C 1
ATOM 2389 O O . TRP A 1 298 ? 25.112 -4.222 -0.968 1.00 61.34 298 TRP A O 1
ATOM 2399 N N . ALA A 1 299 ? 27.200 -4.107 -0.158 1.00 64.00 299 ALA A N 1
ATOM 2400 C CA . ALA A 1 299 ? 27.028 -5.247 0.740 1.00 64.00 299 ALA A CA 1
ATOM 2401 C C . ALA A 1 299 ? 25.901 -4.985 1.755 1.00 64.00 299 ALA A C 1
ATOM 2403 O O . ALA A 1 299 ? 25.058 -5.850 1.974 1.00 64.00 299 ALA A O 1
ATOM 2404 N N . HIS A 1 300 ? 25.823 -3.762 2.289 1.00 65.31 300 HIS A N 1
ATOM 2405 C CA . HIS A 1 300 ? 24.727 -3.356 3.168 1.00 65.31 300 HIS A CA 1
ATOM 2406 C C . HIS A 1 300 ? 23.376 -3.297 2.447 1.00 65.31 300 HIS A C 1
ATOM 2408 O O . HIS A 1 300 ? 22.388 -3.751 3.007 1.00 65.31 300 HIS A O 1
ATOM 2414 N N . LEU A 1 301 ? 23.316 -2.783 1.213 1.00 64.19 301 LEU A N 1
ATOM 2415 C CA . LEU A 1 301 ? 22.089 -2.782 0.408 1.00 64.19 301 LEU A CA 1
ATOM 2416 C C . LEU A 1 301 ? 21.548 -4.202 0.215 1.00 64.19 301 LEU A C 1
ATOM 2418 O O . LEU A 1 301 ? 20.373 -4.454 0.469 1.00 64.19 301 LEU A O 1
ATOM 2422 N N . ARG A 1 302 ? 22.413 -5.132 -0.198 1.00 63.62 302 ARG A N 1
ATOM 2423 C CA . ARG A 1 302 ? 22.065 -6.544 -0.364 1.00 63.62 302 ARG A CA 1
ATOM 2424 C C . ARG A 1 302 ? 21.513 -7.112 0.942 1.00 63.62 302 ARG A C 1
ATOM 2426 O O . ARG A 1 302 ? 20.430 -7.690 0.964 1.00 63.62 302 ARG A O 1
ATOM 2433 N N . ASP A 1 303 ? 22.215 -6.903 2.046 1.00 67.06 303 ASP A N 1
ATOM 2434 C CA . ASP A 1 303 ? 21.789 -7.430 3.341 1.00 67.06 303 ASP A CA 1
ATOM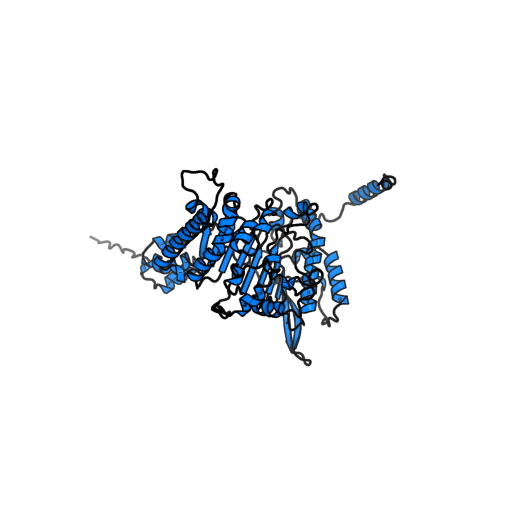 2435 C C . ASP A 1 303 ? 20.467 -6.780 3.820 1.00 67.06 303 ASP A C 1
ATOM 2437 O O . ASP A 1 303 ? 19.668 -7.438 4.485 1.00 67.06 303 ASP A O 1
ATOM 2441 N N . ASN A 1 304 ? 20.189 -5.536 3.409 1.00 64.56 304 ASN A N 1
ATOM 2442 C CA . ASN A 1 304 ? 18.991 -4.774 3.777 1.00 64.56 304 ASN A CA 1
ATOM 2443 C C . ASN A 1 304 ? 17.800 -4.947 2.827 1.00 64.56 304 ASN A C 1
ATOM 2445 O O . ASN A 1 304 ? 16.705 -4.571 3.202 1.00 64.56 304 ASN A O 1
ATOM 2449 N N . MET A 1 305 ? 17.974 -5.453 1.607 1.00 71.06 305 MET A N 1
ATOM 2450 C CA . MET A 1 305 ? 16.874 -5.616 0.639 1.00 71.06 305 MET A CA 1
ATOM 2451 C C . MET A 1 305 ? 16.608 -7.085 0.302 1.00 71.06 305 MET A C 1
ATOM 2453 O O . MET A 1 305 ? 15.616 -7.406 -0.342 1.00 71.06 305 MET A O 1
ATOM 2457 N N . THR A 1 306 ? 17.443 -8.013 0.780 1.00 69.25 306 THR A N 1
ATOM 2458 C CA . THR A 1 306 ? 17.240 -9.460 0.577 1.00 69.25 306 THR A CA 1
ATOM 2459 C C . THR A 1 306 ? 15.957 -10.000 1.210 1.00 69.25 306 THR A C 1
ATOM 2461 O O . THR A 1 306 ? 15.482 -11.064 0.804 1.00 69.25 306 THR A O 1
ATOM 2464 N N . PHE A 1 307 ? 15.356 -9.294 2.165 1.00 79.88 307 PHE A N 1
ATOM 2465 C CA . PHE A 1 307 ? 14.064 -9.700 2.712 1.00 79.88 307 PHE A CA 1
ATOM 2466 C C . PHE A 1 307 ? 12.879 -9.312 1.819 1.00 79.88 307 PHE A C 1
ATOM 2468 O O . PHE A 1 307 ? 11.824 -9.930 1.957 1.00 79.88 307 PHE A O 1
ATOM 2475 N N . LEU A 1 308 ? 13.035 -8.327 0.924 1.00 88.31 308 LEU A N 1
ATOM 2476 C CA . LEU A 1 308 ? 11.973 -7.903 0.019 1.00 88.31 308 LEU A CA 1
ATOM 2477 C C . LEU A 1 308 ? 11.769 -8.991 -1.036 1.00 88.31 308 LEU A C 1
ATOM 2479 O O . LEU A 1 308 ? 12.621 -9.234 -1.888 1.00 88.31 308 LEU A O 1
ATOM 2483 N N . ASP A 1 309 ? 10.650 -9.694 -0.929 1.00 90.81 309 ASP A N 1
ATOM 2484 C CA . ASP A 1 309 ? 10.290 -10.796 -1.811 1.00 90.81 309 ASP A CA 1
ATOM 2485 C C . ASP A 1 309 ? 9.465 -10.291 -2.991 1.00 90.81 309 ASP A C 1
ATOM 2487 O O . ASP A 1 309 ? 9.670 -10.713 -4.126 1.00 90.81 309 ASP A O 1
ATOM 2491 N N . SER A 1 310 ? 8.570 -9.338 -2.740 1.00 93.44 310 SER A N 1
ATOM 2492 C CA . SER A 1 310 ? 7.706 -8.776 -3.771 1.00 93.44 310 SER A CA 1
ATOM 2493 C C . SER A 1 310 ? 7.585 -7.261 -3.671 1.00 93.44 310 SER A C 1
ATOM 2495 O O . SER A 1 310 ? 7.593 -6.697 -2.579 1.00 93.44 310 SER A O 1
ATOM 2497 N N . PHE A 1 311 ? 7.471 -6.606 -4.818 1.00 93.06 311 PHE A N 1
ATOM 2498 C CA . PHE A 1 311 ? 7.229 -5.177 -4.936 1.00 93.06 311 PHE A CA 1
ATOM 2499 C C . PHE A 1 311 ? 6.065 -4.968 -5.899 1.00 93.06 311 PHE A C 1
ATOM 2501 O O . PHE A 1 311 ? 6.089 -5.530 -6.992 1.00 93.06 311 PHE A O 1
ATOM 2508 N N . ALA A 1 312 ? 5.054 -4.209 -5.491 1.00 93.06 312 ALA A N 1
ATOM 2509 C CA . ALA A 1 312 ? 3.971 -3.786 -6.367 1.00 93.06 312 ALA A CA 1
ATOM 2510 C C . ALA A 1 312 ? 4.045 -2.273 -6.573 1.00 93.06 312 ALA A C 1
ATOM 2512 O O . ALA A 1 312 ? 4.237 -1.533 -5.610 1.00 93.06 312 ALA A O 1
ATOM 2513 N N . TYR A 1 313 ? 3.897 -1.820 -7.811 1.00 92.69 313 TYR A N 1
ATOM 2514 C CA . TYR A 1 313 ? 3.902 -0.410 -8.161 1.00 92.69 313 TYR A CA 1
ATOM 2515 C C . TYR A 1 313 ? 2.739 -0.084 -9.088 1.00 92.69 313 TYR A C 1
ATOM 2517 O O . TYR A 1 313 ? 2.566 -0.703 -10.135 1.00 92.69 313 TYR A O 1
ATOM 2525 N N . THR A 1 314 ? 1.934 0.892 -8.702 1.00 91.62 314 THR A N 1
ATOM 2526 C CA . THR A 1 314 ? 0.869 1.442 -9.531 1.00 91.62 314 THR A CA 1
ATOM 2527 C C . THR A 1 314 ? 1.041 2.943 -9.579 1.00 91.62 314 THR A C 1
ATOM 2529 O O . THR A 1 314 ? 1.049 3.601 -8.545 1.00 91.62 314 THR A O 1
ATOM 2532 N N . ALA A 1 315 ? 1.209 3.490 -10.765 1.00 88.56 315 ALA A N 1
ATOM 2533 C CA . ALA A 1 315 ? 1.276 4.925 -10.953 1.00 88.56 315 ALA A CA 1
ATOM 2534 C C . ALA A 1 315 ? 0.909 5.208 -12.398 1.00 88.56 315 ALA A C 1
ATOM 2536 O O . ALA A 1 315 ? 1.439 4.560 -13.293 1.00 88.56 315 ALA A O 1
ATOM 2537 N N . LEU A 1 316 ? -0.020 6.127 -12.614 1.00 84.50 316 LEU A N 1
ATOM 2538 C CA . LEU A 1 316 ? -0.537 6.428 -13.941 1.00 84.50 316 LEU A CA 1
ATOM 2539 C C . LEU A 1 316 ? 0.166 7.670 -14.479 1.00 84.50 316 LEU A C 1
ATOM 2541 O O . LEU A 1 316 ? 0.385 8.622 -13.724 1.00 84.50 316 LEU A O 1
ATOM 2545 N N . CYS A 1 317 ? 0.493 7.658 -15.774 1.00 74.88 317 CYS A N 1
ATOM 2546 C CA . CYS A 1 317 ? 1.138 8.777 -16.472 1.00 74.88 317 CYS A CA 1
ATOM 2547 C C . CYS A 1 317 ? 2.481 9.185 -15.830 1.00 74.88 317 CYS A C 1
ATOM 2549 O O . CYS A 1 317 ? 2.746 10.357 -15.567 1.00 74.88 317 CYS A O 1
ATOM 2551 N N . VAL A 1 318 ? 3.318 8.192 -15.512 1.00 76.56 318 VAL A N 1
ATOM 2552 C CA . VAL A 1 318 ? 4.630 8.414 -14.889 1.00 76.56 318 VAL A CA 1
ATOM 2553 C C . VAL A 1 318 ? 5.606 8.999 -15.915 1.00 76.56 318 VAL A C 1
ATOM 2555 O O . VAL A 1 318 ? 5.827 8.359 -16.943 1.00 76.56 318 VAL A O 1
ATOM 2558 N N . PRO A 1 319 ? 6.260 10.143 -15.636 1.00 73.25 319 PRO A N 1
ATOM 2559 C CA . PRO A 1 319 ? 7.250 10.698 -16.549 1.00 73.25 319 PRO A CA 1
ATOM 2560 C C . PRO A 1 319 ? 8.438 9.748 -16.791 1.00 73.25 319 PRO A C 1
ATOM 2562 O O . PRO A 1 319 ? 8.903 9.087 -15.844 1.00 73.25 319 PRO A O 1
ATOM 2565 N N . PRO A 1 320 ? 9.013 9.740 -18.009 1.00 69.12 320 PRO A N 1
ATOM 2566 C CA . PRO A 1 320 ? 10.254 9.031 -18.299 1.00 69.12 320 PRO A CA 1
ATOM 2567 C C . PRO A 1 320 ? 11.358 9.354 -17.285 1.00 69.12 320 PRO A C 1
ATOM 2569 O O . PRO A 1 320 ? 11.606 10.508 -16.934 1.00 69.12 320 PRO A O 1
ATOM 2572 N N . GLY A 1 321 ? 12.030 8.316 -16.785 1.00 72.12 321 GLY A N 1
ATOM 2573 C CA . GLY A 1 321 ? 13.142 8.440 -15.836 1.00 72.12 321 GLY A CA 1
ATOM 2574 C C . GLY A 1 321 ? 12.762 8.489 -14.350 1.00 72.12 321 GLY A C 1
ATOM 2575 O O . GLY A 1 321 ? 13.658 8.382 -13.510 1.00 72.12 321 GLY A O 1
ATOM 2576 N N . GLN A 1 322 ? 11.475 8.589 -13.988 1.00 75.94 322 GLN A N 1
ATOM 2577 C CA . GLN A 1 322 ? 11.058 8.368 -12.591 1.00 75.94 322 GLN A CA 1
ATOM 2578 C C . GLN A 1 322 ? 11.058 6.883 -12.219 1.00 75.94 322 GLN A C 1
ATOM 2580 O O . GLN A 1 322 ? 11.319 6.522 -11.068 1.00 75.94 322 GLN A O 1
ATOM 2585 N N . ILE A 1 323 ? 10.813 6.020 -13.204 1.00 81.56 323 ILE A N 1
ATOM 2586 C CA . ILE A 1 323 ? 10.906 4.577 -13.036 1.00 81.56 323 ILE A CA 1
ATOM 2587 C C . ILE A 1 323 ? 12.353 4.140 -13.269 1.00 81.56 323 ILE A C 1
ATOM 2589 O O . ILE A 1 323 ? 12.931 4.448 -14.314 1.00 81.56 323 ILE A O 1
ATOM 2593 N N . PRO A 1 324 ? 12.961 3.421 -12.314 1.00 81.19 324 PRO A N 1
ATOM 2594 C CA . PRO A 1 324 ? 14.292 2.871 -12.497 1.00 81.19 324 PRO A CA 1
ATOM 2595 C C . PRO A 1 324 ? 14.337 1.910 -13.693 1.00 81.19 324 PRO A C 1
ATOM 2597 O O . PRO A 1 324 ? 13.605 0.927 -13.694 1.00 81.19 324 PRO A O 1
ATOM 2600 N N . SER A 1 325 ? 15.216 2.172 -14.663 1.00 81.94 325 SER A N 1
ATOM 2601 C CA . SER A 1 325 ? 15.592 1.227 -15.725 1.00 81.94 325 SER A CA 1
ATOM 2602 C C . SER A 1 325 ? 17.100 1.242 -15.951 1.00 81.94 325 SER A C 1
ATOM 2604 O O . SER A 1 325 ? 17.753 2.219 -15.582 1.00 81.94 325 SER A O 1
ATOM 2606 N N . SER A 1 326 ? 17.703 0.215 -16.549 1.00 76.56 326 SER A N 1
ATOM 2607 C CA . SER A 1 326 ? 19.154 0.202 -16.816 1.00 76.56 326 SER A CA 1
ATOM 2608 C C . SER A 1 326 ? 19.616 1.288 -17.792 1.00 76.56 326 SER A C 1
ATOM 2610 O O . SER A 1 326 ? 20.780 1.687 -17.753 1.00 76.56 326 SER A O 1
ATOM 2612 N N . ARG A 1 327 ? 18.718 1.813 -18.638 1.00 73.00 327 ARG A N 1
ATOM 2613 C CA . ARG A 1 327 ? 19.041 2.925 -19.545 1.00 73.00 327 ARG A CA 1
ATOM 2614 C C . ARG A 1 327 ? 19.272 4.228 -18.786 1.00 73.00 327 ARG A C 1
ATOM 2616 O O . ARG A 1 327 ? 20.167 4.996 -19.136 1.00 73.00 327 ARG A O 1
ATOM 2623 N N . TYR A 1 328 ? 18.487 4.466 -17.736 1.00 68.81 328 TYR A N 1
ATOM 2624 C CA . TYR A 1 328 ? 18.522 5.713 -16.963 1.00 68.81 328 TYR A CA 1
ATOM 2625 C C . TYR A 1 328 ? 19.241 5.572 -15.617 1.00 68.81 328 TYR A C 1
ATOM 2627 O O . TYR A 1 328 ? 19.743 6.551 -15.057 1.00 68.81 328 TYR A O 1
ATOM 2635 N N . THR A 1 329 ? 19.329 4.354 -15.085 1.00 66.94 329 THR A N 1
ATOM 2636 C CA . THR A 1 329 ? 20.033 4.053 -13.843 1.00 66.94 329 THR A CA 1
ATOM 2637 C C . THR A 1 329 ? 21.427 3.567 -14.150 1.00 66.94 329 THR A C 1
ATOM 2639 O O . THR A 1 329 ? 21.670 2.625 -14.886 1.00 66.94 329 THR A O 1
ATOM 2642 N N . THR A 1 330 ? 22.379 4.245 -13.543 1.00 59.25 330 THR A N 1
ATOM 2643 C CA . THR A 1 330 ? 23.798 3.961 -13.739 1.00 59.25 330 THR A CA 1
ATOM 2644 C C . THR A 1 330 ? 24.366 3.133 -12.589 1.00 59.25 330 THR A C 1
ATOM 2646 O O . THR A 1 330 ? 25.503 2.684 -12.659 1.00 59.25 330 THR A O 1
ATOM 2649 N N . GLY A 1 331 ? 23.574 2.915 -11.535 1.00 70.62 331 GLY A N 1
ATOM 2650 C CA . GLY A 1 331 ? 23.925 2.110 -10.373 1.00 70.62 331 GLY A CA 1
ATOM 2651 C C . GLY A 1 331 ? 23.260 0.739 -10.350 1.00 70.62 331 GLY A C 1
ATOM 2652 O O . GLY A 1 331 ? 22.933 0.144 -11.370 1.00 70.62 331 GLY A O 1
ATOM 2653 N N . VAL A 1 332 ? 23.074 0.218 -9.140 1.00 72.75 332 VAL A N 1
ATOM 2654 C CA . VAL A 1 332 ? 22.462 -1.097 -8.940 1.00 72.75 332 VAL A CA 1
ATOM 2655 C C . VAL A 1 332 ? 20.959 -0.973 -9.078 1.00 72.75 332 VAL A C 1
ATOM 2657 O O . VAL A 1 332 ? 20.319 -0.308 -8.269 1.00 72.75 332 VAL A O 1
ATOM 2660 N N . HIS A 1 333 ? 20.405 -1.679 -10.057 1.00 82.06 333 HIS A N 1
ATOM 2661 C CA . HIS A 1 333 ? 18.978 -1.657 -10.325 1.00 82.06 333 HIS A CA 1
ATOM 2662 C C . HIS A 1 333 ? 18.146 -1.895 -9.042 1.00 82.06 333 HIS A C 1
ATOM 2664 O O . HIS A 1 333 ? 18.341 -2.923 -8.378 1.00 82.06 333 HIS A O 1
ATOM 2670 N N . PRO A 1 334 ? 17.222 -0.988 -8.662 1.00 79.69 334 PRO A N 1
ATOM 2671 C CA . PRO A 1 334 ? 16.459 -1.090 -7.413 1.00 79.69 334 PRO A CA 1
ATOM 2672 C C . PRO A 1 334 ? 15.687 -2.403 -7.255 1.00 79.69 334 PRO A C 1
ATOM 2674 O O . PRO A 1 334 ? 15.554 -2.920 -6.145 1.00 79.69 334 PRO A O 1
ATOM 2677 N N . PHE A 1 335 ? 15.241 -2.984 -8.372 1.00 85.69 335 PHE A N 1
ATOM 2678 C CA . PHE A 1 335 ? 14.484 -4.235 -8.381 1.00 85.69 335 PHE A CA 1
ATOM 2679 C C . PHE A 1 335 ? 15.359 -5.499 -8.413 1.00 85.69 335 PHE A C 1
ATOM 2681 O O . PHE A 1 335 ? 14.819 -6.598 -8.337 1.00 85.69 335 PHE A O 1
ATOM 2688 N N . LYS A 1 336 ? 16.700 -5.384 -8.429 1.00 84.25 336 LYS A N 1
ATOM 2689 C CA . LYS A 1 336 ? 17.635 -6.532 -8.496 1.00 84.25 336 LYS A CA 1
ATOM 2690 C C . LYS A 1 336 ? 17.354 -7.623 -7.449 1.00 84.25 336 LYS A C 1
ATOM 2692 O O . LYS A 1 336 ? 17.554 -8.812 -7.705 1.00 84.25 336 LYS A O 1
ATOM 2697 N N . PHE A 1 337 ? 16.895 -7.231 -6.258 1.00 83.88 337 PHE A N 1
ATOM 2698 C CA . PHE A 1 337 ? 16.675 -8.146 -5.129 1.00 83.88 337 PHE A CA 1
ATOM 2699 C C . PHE A 1 337 ? 15.239 -8.644 -4.974 1.00 83.88 337 PHE A C 1
ATOM 2701 O O . PHE A 1 337 ? 15.012 -9.540 -4.154 1.00 83.88 337 PHE A O 1
ATOM 2708 N N . VAL A 1 338 ? 14.305 -8.081 -5.741 1.00 88.38 338 VAL A N 1
ATOM 2709 C CA . VAL A 1 338 ? 12.883 -8.419 -5.701 1.00 88.38 338 VAL A CA 1
ATOM 2710 C C . VAL A 1 338 ? 12.670 -9.731 -6.452 1.00 88.38 338 VAL A C 1
ATOM 2712 O O . VAL A 1 338 ? 13.214 -9.911 -7.536 1.00 88.38 338 VAL A O 1
ATOM 2715 N N . ARG A 1 339 ? 11.889 -10.667 -5.895 1.00 90.44 339 ARG A N 1
ATOM 2716 C CA . ARG A 1 339 ? 11.522 -11.908 -6.601 1.00 90.44 339 ARG A CA 1
ATOM 2717 C C . ARG A 1 339 ? 10.298 -11.731 -7.490 1.00 90.44 339 ARG A C 1
ATOM 2719 O O . ARG A 1 339 ? 10.290 -12.251 -8.602 1.00 90.44 339 ARG A O 1
ATOM 2726 N N . LYS A 1 340 ? 9.281 -11.014 -7.013 1.00 92.12 340 LYS A N 1
ATOM 2727 C CA . LYS A 1 340 ? 8.059 -10.701 -7.766 1.00 92.12 340 LYS A CA 1
ATOM 2728 C C . LYS A 1 340 ? 7.908 -9.188 -7.911 1.00 92.12 340 LYS A C 1
ATOM 2730 O O . LYS A 1 340 ? 7.658 -8.517 -6.915 1.00 92.12 340 LYS A O 1
ATOM 2735 N N . LEU A 1 341 ? 8.035 -8.670 -9.125 1.00 91.12 341 LEU A N 1
ATOM 2736 C CA . LEU A 1 341 ? 7.680 -7.292 -9.456 1.00 91.12 341 LEU A CA 1
ATOM 2737 C C . LEU A 1 341 ? 6.283 -7.288 -10.076 1.00 91.12 341 LEU A C 1
ATOM 2739 O O . LEU A 1 341 ? 5.994 -8.098 -10.951 1.00 91.12 341 LEU A O 1
ATOM 2743 N N . ASP A 1 342 ? 5.413 -6.415 -9.599 1.00 90.69 342 ASP A N 1
ATOM 2744 C CA . ASP A 1 342 ? 4.035 -6.284 -10.057 1.00 90.69 342 ASP A CA 1
ATOM 2745 C C . ASP A 1 342 ? 3.787 -4.821 -10.416 1.00 90.69 342 ASP A C 1
ATOM 2747 O O . ASP A 1 342 ? 4.044 -3.949 -9.590 1.00 90.69 342 ASP A O 1
ATOM 2751 N N . MET A 1 343 ? 3.382 -4.528 -11.648 1.00 88.69 343 MET A N 1
ATOM 2752 C CA . MET A 1 343 ? 3.330 -3.159 -12.158 1.00 88.69 343 MET A CA 1
ATOM 2753 C C . MET A 1 343 ? 2.016 -2.848 -12.872 1.00 88.69 343 MET A C 1
ATOM 2755 O O . MET A 1 343 ? 1.441 -3.694 -13.556 1.00 88.69 343 MET A O 1
ATOM 2759 N N . LYS A 1 344 ? 1.561 -1.606 -12.730 1.00 87.94 344 LYS A N 1
ATOM 2760 C CA . LYS A 1 344 ? 0.489 -1.004 -13.529 1.00 87.94 344 LYS A CA 1
ATOM 2761 C C . LYS A 1 344 ? 0.867 0.453 -13.791 1.00 87.94 344 LYS A C 1
ATOM 2763 O O . LYS A 1 344 ? 0.889 1.238 -12.843 1.00 87.94 344 LYS A O 1
ATOM 2768 N N . LEU A 1 345 ? 1.234 0.772 -15.030 1.00 83.31 345 LEU A N 1
ATOM 2769 C CA . LEU A 1 345 ? 1.749 2.090 -15.414 1.00 83.31 345 LEU A CA 1
ATOM 2770 C C . LEU A 1 345 ? 0.783 2.873 -16.304 1.00 83.31 345 LEU A C 1
ATOM 2772 O O . LEU A 1 345 ? 0.769 4.103 -16.276 1.00 83.31 345 LEU A O 1
ATOM 2776 N N . LEU A 1 346 ? -0.040 2.157 -17.066 1.00 77.81 346 LEU A N 1
ATOM 2777 C CA . LEU A 1 346 ? -1.103 2.746 -17.865 1.00 77.81 346 LEU A CA 1
ATOM 2778 C C . LEU A 1 346 ? -2.451 2.702 -17.130 1.00 77.81 346 LEU A C 1
ATOM 2780 O O . LEU A 1 346 ? -2.742 1.721 -16.427 1.00 77.81 346 LEU A O 1
ATOM 2784 N N . PRO A 1 347 ? -3.284 3.745 -17.292 1.00 75.38 347 PRO A N 1
ATOM 2785 C CA . PRO A 1 347 ? -4.671 3.714 -16.844 1.00 75.38 347 PRO A CA 1
ATOM 2786 C C . PRO A 1 347 ? -5.448 2.636 -17.613 1.00 75.38 347 PRO A C 1
ATOM 2788 O O . PRO A 1 347 ? -5.279 2.461 -18.819 1.00 75.38 347 PRO A O 1
ATOM 2791 N N . ASP A 1 348 ? -6.328 1.906 -16.927 1.00 76.50 348 ASP A N 1
ATOM 2792 C CA . ASP A 1 348 ? -7.390 1.174 -17.622 1.00 76.50 348 ASP A CA 1
ATOM 2793 C C . ASP A 1 348 ? -8.559 2.119 -17.966 1.00 76.50 348 ASP A C 1
ATOM 2795 O O . ASP A 1 348 ? -8.593 3.266 -17.524 1.00 76.50 348 ASP A O 1
ATOM 2799 N N . LEU A 1 349 ? -9.531 1.662 -18.767 1.00 70.44 349 LEU A N 1
ATOM 2800 C CA . LEU A 1 349 ? -10.673 2.501 -19.168 1.00 70.44 349 LEU A CA 1
ATOM 2801 C C . LEU A 1 349 ? -11.418 3.087 -17.956 1.00 70.44 349 LEU A C 1
ATOM 2803 O O . LEU A 1 349 ? -11.926 4.200 -18.018 1.00 70.44 349 LEU A O 1
ATOM 2807 N N . ARG A 1 350 ? -11.481 2.355 -16.837 1.00 76.00 350 ARG A N 1
ATOM 2808 C CA . ARG A 1 350 ? -12.166 2.828 -15.627 1.00 76.00 350 ARG A CA 1
ATOM 2809 C C . ARG A 1 350 ? -11.349 3.909 -14.938 1.00 76.00 350 ARG A C 1
ATOM 2811 O O . ARG A 1 350 ? -11.936 4.875 -14.466 1.00 76.00 350 ARG A O 1
ATOM 2818 N N . ASP A 1 351 ? -10.027 3.748 -14.896 1.00 79.94 351 ASP A N 1
ATOM 2819 C CA . ASP A 1 351 ? -9.132 4.782 -14.383 1.00 79.94 351 ASP A CA 1
ATOM 2820 C C . ASP A 1 351 ? -9.219 6.050 -15.238 1.00 79.94 351 ASP A C 1
ATOM 2822 O O . ASP A 1 351 ? -9.361 7.131 -14.682 1.00 79.94 351 ASP A O 1
ATOM 2826 N N . ALA A 1 352 ? -9.210 5.921 -16.570 1.00 75.25 352 ALA A N 1
ATOM 2827 C CA . ALA A 1 352 ? -9.321 7.051 -17.492 1.00 75.25 352 ALA A CA 1
ATOM 2828 C C . ALA A 1 352 ? -10.638 7.822 -17.290 1.00 75.25 352 ALA A C 1
ATOM 2830 O O . ALA A 1 352 ? -10.620 9.039 -17.114 1.00 75.25 352 ALA A O 1
ATOM 2831 N N . VAL A 1 353 ? -11.766 7.106 -17.200 1.00 75.75 353 VAL A N 1
ATOM 2832 C CA . VAL A 1 353 ? -13.084 7.694 -16.899 1.00 75.75 353 VAL A CA 1
ATOM 2833 C C . VAL A 1 353 ? -13.107 8.369 -15.522 1.00 75.75 353 VAL A C 1
ATOM 2835 O O . VAL A 1 353 ? -13.749 9.397 -15.347 1.00 75.75 353 VAL A O 1
ATOM 2838 N N . GLN A 1 354 ? -12.420 7.808 -14.523 1.00 77.50 354 GLN A N 1
ATOM 2839 C CA . GLN A 1 354 ? -12.356 8.398 -13.182 1.00 77.50 354 GLN A CA 1
ATOM 2840 C C . GLN A 1 354 ? -11.433 9.625 -13.112 1.00 77.50 354 GLN A C 1
ATOM 2842 O O . GLN A 1 354 ? -11.706 10.548 -12.347 1.00 77.50 354 GLN A O 1
ATOM 2847 N N . MET A 1 355 ? -10.328 9.620 -13.858 1.00 75.56 355 MET A N 1
ATOM 2848 C CA . MET A 1 355 ? -9.372 10.729 -13.920 1.00 75.56 355 MET A CA 1
ATOM 2849 C C . MET A 1 355 ? -9.987 11.937 -14.616 1.00 75.56 355 MET A C 1
ATOM 2851 O O . MET A 1 355 ? -9.800 13.068 -14.177 1.00 75.56 355 MET A O 1
ATOM 2855 N N . MET A 1 356 ? -10.757 11.699 -15.670 1.00 73.38 356 MET A N 1
ATOM 2856 C CA . MET 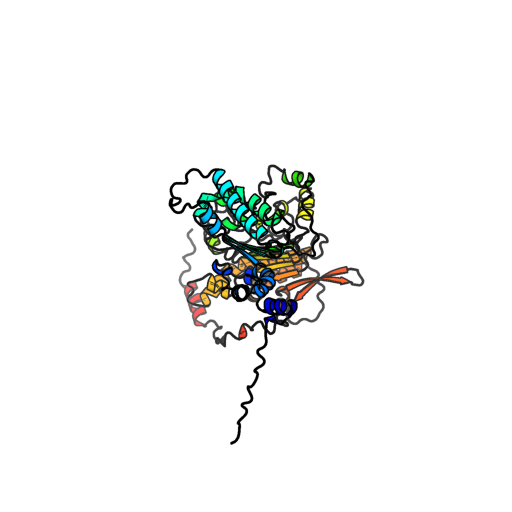A 1 356 ? -11.303 12.760 -16.493 1.00 73.38 356 MET A CA 1
ATOM 2857 C C . MET A 1 356 ? -12.799 12.888 -16.223 1.00 73.38 356 MET A C 1
ATOM 2859 O O . MET A 1 356 ? -13.633 12.389 -16.971 1.00 73.38 356 MET A O 1
ATOM 2863 N N . ASN A 1 357 ? -13.127 13.567 -15.118 1.00 65.88 357 ASN A N 1
ATOM 2864 C CA . ASN A 1 357 ? -14.504 13.809 -14.658 1.00 65.88 357 ASN A CA 1
ATOM 2865 C C . ASN A 1 357 ? -15.425 14.481 -15.708 1.00 65.88 357 ASN A C 1
ATOM 2867 O O . ASN A 1 357 ? -16.633 14.528 -15.476 1.00 65.88 357 ASN A O 1
ATOM 2871 N N . ASP A 1 358 ? -14.871 14.973 -16.825 1.00 60.53 358 ASP A N 1
ATOM 2872 C CA . ASP A 1 358 ? -15.526 15.845 -17.806 1.00 60.53 358 ASP A CA 1
ATOM 2873 C C . ASP A 1 358 ? -15.467 15.357 -19.274 1.00 60.53 358 ASP A C 1
ATOM 2875 O O . ASP A 1 358 ? -15.918 16.105 -20.136 1.00 60.53 358 ASP A O 1
ATOM 2879 N N . LEU A 1 359 ? -14.950 14.160 -19.606 1.00 61.12 359 LEU A N 1
ATOM 2880 C CA . LEU A 1 359 ? -14.971 13.736 -21.021 1.00 61.12 359 LEU A CA 1
ATOM 2881 C C . LEU A 1 359 ? -16.381 13.395 -21.488 1.00 61.12 359 LEU A C 1
ATOM 2883 O O . LEU A 1 359 ? -17.113 12.640 -20.834 1.00 61.12 359 LEU A O 1
ATOM 2887 N N . GLU A 1 360 ? -16.743 13.951 -22.638 1.00 61.19 360 GLU A N 1
ATOM 2888 C CA . GLU A 1 360 ? -18.075 13.790 -23.210 1.00 61.19 360 GLU A CA 1
ATOM 2889 C C . GLU A 1 360 ? -18.156 12.566 -24.144 1.00 61.19 360 GLU A C 1
ATOM 2891 O O . GLU A 1 360 ? -19.260 12.046 -24.347 1.00 61.19 360 GLU A O 1
ATOM 2896 N N . ASP A 1 361 ? -17.020 12.055 -24.651 1.00 73.94 361 ASP A N 1
ATOM 2897 C CA . ASP A 1 361 ? -16.968 10.926 -25.588 1.00 73.94 361 ASP A CA 1
ATOM 2898 C C . ASP A 1 361 ? -15.744 9.982 -25.451 1.00 73.94 361 ASP A C 1
ATOM 2900 O O . ASP A 1 361 ? -14.800 10.208 -24.694 1.00 73.94 361 ASP A O 1
ATOM 2904 N N . GLU A 1 362 ? -15.819 8.832 -26.135 1.00 74.62 362 GLU A N 1
ATOM 2905 C CA . GLU A 1 362 ? -14.779 7.787 -26.138 1.00 74.62 362 GLU A CA 1
ATOM 2906 C C . GLU A 1 362 ? -13.520 8.202 -26.920 1.00 74.62 362 GLU A C 1
ATOM 2908 O O . GLU A 1 362 ? -12.435 7.686 -26.641 1.00 74.62 362 GLU A O 1
ATOM 2913 N N . ASP A 1 363 ? -13.654 9.141 -27.860 1.00 78.44 363 ASP A N 1
ATOM 2914 C CA . ASP A 1 363 ? -12.561 9.610 -28.712 1.00 78.44 363 ASP A CA 1
ATOM 2915 C C . ASP A 1 363 ? -11.568 10.451 -27.893 1.00 78.44 363 ASP A C 1
ATOM 2917 O O . ASP A 1 363 ? -10.357 10.245 -27.993 1.00 78.44 363 ASP A O 1
ATOM 2921 N N . GLU A 1 364 ? -12.059 11.317 -26.997 1.00 74.31 364 GLU A N 1
ATOM 2922 C CA . GLU A 1 364 ? -11.212 12.068 -26.063 1.00 74.31 364 GLU A CA 1
ATOM 2923 C C . GLU A 1 364 ? -10.428 11.145 -25.114 1.00 74.31 364 GLU A C 1
ATOM 2925 O O . GLU A 1 364 ? -9.268 11.416 -24.788 1.00 74.31 364 GLU A O 1
ATOM 2930 N N . VAL A 1 365 ? -11.031 10.025 -24.691 1.00 69.75 365 VAL A N 1
ATOM 2931 C CA . VAL A 1 365 ? -10.329 9.015 -23.885 1.00 69.75 365 VAL A CA 1
ATOM 2932 C C . VAL A 1 365 ? -9.202 8.398 -24.702 1.00 69.75 365 VAL A C 1
ATOM 2934 O O . VAL A 1 365 ? -8.096 8.230 -24.192 1.00 69.75 365 VAL A O 1
ATOM 2937 N N . GLU A 1 366 ? -9.463 8.046 -25.960 1.00 73.56 366 GLU A N 1
ATOM 2938 C CA . GLU A 1 366 ? -8.455 7.435 -26.820 1.00 73.56 366 GLU A CA 1
ATOM 2939 C C . GLU A 1 366 ? -7.294 8.395 -27.109 1.00 73.56 366 GLU A C 1
ATOM 2941 O O . GLU A 1 366 ? -6.136 7.985 -27.036 1.00 73.56 366 GLU A O 1
ATOM 2946 N N . ASP A 1 367 ? -7.576 9.671 -27.361 1.00 77.31 367 ASP A N 1
ATOM 2947 C CA . ASP A 1 367 ? -6.549 10.685 -27.599 1.00 77.31 367 ASP A CA 1
ATOM 2948 C C . ASP A 1 367 ? -5.713 10.975 -26.347 1.00 77.31 367 ASP A C 1
ATOM 2950 O O . ASP A 1 367 ? -4.483 11.051 -26.437 1.00 77.31 367 ASP A O 1
ATOM 2954 N N . PHE A 1 368 ? -6.345 11.048 -25.169 1.00 74.62 368 PHE A N 1
ATOM 2955 C CA . PHE A 1 368 ? -5.630 11.164 -23.896 1.00 74.62 368 PHE A CA 1
ATOM 2956 C C . PHE A 1 368 ? -4.645 10.008 -23.702 1.00 74.62 368 PHE A C 1
ATOM 2958 O O . PHE A 1 368 ? -3.498 10.219 -23.299 1.00 74.62 368 PHE A O 1
ATOM 2965 N N . LEU A 1 369 ? -5.081 8.786 -24.006 1.00 72.06 369 LEU A N 1
ATOM 2966 C CA . LEU A 1 369 ? -4.244 7.597 -23.886 1.00 72.06 369 LEU A CA 1
ATOM 2967 C C . LEU A 1 369 ? -3.102 7.625 -24.905 1.00 72.06 369 LEU A C 1
ATOM 2969 O O . LEU A 1 369 ? -1.945 7.532 -24.499 1.00 72.06 369 LEU A O 1
ATOM 2973 N N . ARG A 1 370 ? -3.394 7.904 -26.183 1.00 75.12 370 ARG A N 1
ATOM 2974 C CA . ARG A 1 370 ? -2.381 8.030 -27.247 1.00 75.12 370 ARG A CA 1
ATOM 2975 C C . ARG A 1 370 ? -1.289 9.039 -26.906 1.00 75.12 370 ARG A C 1
ATOM 2977 O O . ARG A 1 370 ? -0.123 8.786 -27.190 1.00 75.12 370 ARG A O 1
ATOM 2984 N N . GLN A 1 371 ? -1.638 10.171 -26.294 1.00 74.12 371 GLN A N 1
ATOM 2985 C CA . GLN A 1 371 ? -0.658 11.195 -25.921 1.00 74.12 371 GLN A CA 1
ATOM 2986 C C . GLN A 1 371 ? 0.337 10.707 -24.856 1.00 74.12 371 GLN A C 1
ATOM 2988 O O . GLN A 1 371 ? 1.492 11.129 -24.855 1.00 74.12 371 GLN A O 1
ATOM 2993 N N . HIS A 1 372 ? -0.095 9.821 -23.958 1.00 69.75 372 HIS A N 1
ATOM 2994 C CA . HIS A 1 372 ? 0.732 9.291 -22.871 1.00 69.75 372 HIS A CA 1
ATOM 2995 C C . HIS A 1 372 ? 1.403 7.949 -23.219 1.00 69.75 372 HIS A C 1
ATOM 2997 O O . HIS A 1 372 ? 2.268 7.484 -22.470 1.00 69.75 372 HIS A O 1
ATOM 3003 N N . ASP A 1 373 ? 1.034 7.338 -24.347 1.00 69.00 373 ASP A N 1
ATOM 3004 C CA . ASP A 1 373 ? 1.494 6.011 -24.755 1.00 69.00 373 ASP A CA 1
ATOM 3005 C C . ASP A 1 373 ? 3.004 5.965 -25.045 1.00 69.00 373 ASP A C 1
ATOM 3007 O O . ASP A 1 373 ? 3.687 5.060 -24.558 1.00 69.00 373 ASP A O 1
ATOM 3011 N N . ASP A 1 374 ? 3.552 6.934 -25.789 1.00 68.50 374 ASP A N 1
ATOM 3012 C CA . ASP A 1 374 ? 4.945 6.882 -26.274 1.00 68.50 374 ASP A CA 1
ATOM 3013 C C . ASP A 1 374 ? 5.976 6.836 -25.128 1.00 68.50 374 ASP A C 1
ATOM 3015 O O . ASP A 1 374 ? 6.920 6.029 -25.129 1.00 68.50 374 ASP A O 1
ATOM 3019 N N . ASP A 1 375 ? 5.766 7.662 -24.106 1.00 69.50 375 ASP A N 1
ATOM 3020 C CA . ASP A 1 375 ? 6.656 7.776 -22.952 1.00 69.50 375 ASP A CA 1
ATOM 3021 C C . ASP A 1 375 ? 6.550 6.554 -22.029 1.00 69.50 375 ASP A C 1
ATOM 3023 O O . ASP A 1 375 ? 7.565 5.963 -21.636 1.00 69.50 375 ASP A O 1
ATOM 3027 N N . VAL A 1 376 ? 5.326 6.125 -21.704 1.00 70.25 376 VAL A N 1
ATOM 3028 C CA . VAL A 1 376 ? 5.099 5.002 -20.782 1.00 70.25 376 VAL A CA 1
ATOM 3029 C C . VAL A 1 376 ? 5.525 3.677 -21.412 1.00 70.25 376 VAL A C 1
ATOM 3031 O O . VAL A 1 376 ? 6.153 2.843 -20.749 1.00 70.25 376 VAL A O 1
ATOM 3034 N N . ALA A 1 377 ? 5.264 3.486 -22.703 1.00 70.38 377 ALA A N 1
ATOM 3035 C CA . ALA A 1 377 ? 5.691 2.289 -23.409 1.00 70.38 377 ALA A CA 1
ATOM 3036 C C . ALA A 1 377 ? 7.209 2.168 -23.515 1.00 70.38 377 ALA A C 1
ATOM 3038 O O . ALA A 1 377 ? 7.733 1.058 -23.392 1.00 70.38 377 ALA A O 1
ATOM 3039 N N . THR A 1 378 ? 7.928 3.286 -23.649 1.00 75.06 378 THR A N 1
ATOM 3040 C CA . THR A 1 378 ? 9.395 3.283 -23.598 1.00 75.06 378 THR A CA 1
ATOM 3041 C C . THR A 1 378 ? 9.897 2.783 -22.242 1.00 75.06 378 THR A C 1
ATOM 3043 O O . THR A 1 378 ? 10.749 1.895 -22.183 1.00 75.06 378 THR A O 1
ATOM 3046 N N . ILE A 1 379 ? 9.326 3.278 -21.139 1.00 74.38 379 ILE A N 1
ATOM 3047 C CA . ILE A 1 379 ? 9.695 2.841 -19.782 1.00 74.38 379 ILE A CA 1
ATOM 3048 C C . ILE A 1 379 ? 9.440 1.342 -19.591 1.00 74.38 379 ILE A C 1
ATOM 3050 O O . ILE A 1 379 ? 10.234 0.618 -18.985 1.00 74.38 379 ILE A O 1
ATOM 3054 N N . TYR A 1 380 ? 8.316 0.862 -20.104 1.00 73.06 380 TYR A N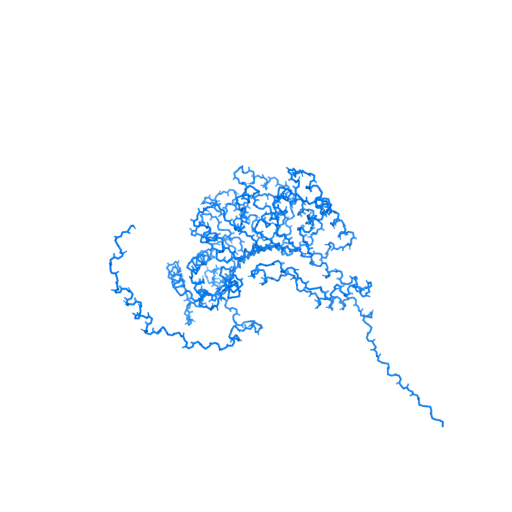 1
ATOM 3055 C CA . TYR A 1 380 ? 7.933 -0.528 -19.969 1.00 73.06 380 TYR A CA 1
ATOM 3056 C C . TYR A 1 380 ? 8.822 -1.470 -20.791 1.00 73.06 380 TYR A C 1
ATOM 3058 O O . TYR A 1 380 ? 9.261 -2.516 -20.298 1.00 73.06 380 TYR A O 1
ATOM 3066 N N . ALA A 1 381 ? 9.122 -1.080 -22.031 1.00 76.31 381 ALA A N 1
ATOM 3067 C CA . ALA A 1 381 ? 10.082 -1.758 -22.889 1.00 76.31 381 ALA A CA 1
ATOM 3068 C C . ALA A 1 381 ? 11.460 -1.842 -22.212 1.00 76.31 381 ALA A C 1
ATOM 3070 O O . ALA A 1 381 ? 12.096 -2.900 -22.224 1.00 76.31 381 ALA A O 1
ATOM 3071 N N . ASP A 1 382 ? 11.900 -0.774 -21.546 1.00 78.88 382 ASP A N 1
ATOM 3072 C CA . ASP A 1 382 ? 13.149 -0.780 -20.787 1.00 78.88 382 ASP A CA 1
ATOM 3073 C C . ASP A 1 382 ? 13.122 -1.791 -19.634 1.00 78.88 382 ASP A C 1
ATOM 3075 O O . ASP A 1 382 ? 14.031 -2.608 -19.509 1.00 78.88 382 ASP A O 1
ATOM 3079 N N . LEU A 1 383 ? 12.065 -1.805 -18.817 1.00 75.62 383 LEU A N 1
ATOM 3080 C CA . LEU A 1 383 ? 11.949 -2.735 -17.687 1.00 75.62 383 LEU A CA 1
ATOM 3081 C C . LEU A 1 383 ? 11.918 -4.204 -18.115 1.00 75.62 383 LEU A C 1
ATOM 3083 O O . LEU A 1 383 ? 12.471 -5.073 -17.432 1.00 75.62 383 LEU A O 1
ATOM 3087 N N . ARG A 1 384 ? 11.263 -4.505 -19.240 1.00 77.06 384 ARG A N 1
ATOM 3088 C CA . ARG A 1 384 ? 11.271 -5.857 -19.806 1.00 77.06 384 ARG A CA 1
ATOM 3089 C C . ARG A 1 384 ? 12.631 -6.222 -20.377 1.00 77.06 384 ARG A C 1
ATOM 3091 O O . ARG A 1 384 ? 13.065 -7.351 -20.152 1.00 77.06 384 ARG A O 1
ATOM 3098 N N . SER A 1 385 ? 13.308 -5.277 -21.033 1.00 80.00 385 SER A N 1
ATOM 3099 C CA . SER A 1 385 ? 14.700 -5.446 -21.471 1.00 80.00 385 SER A CA 1
ATOM 3100 C C . SER A 1 385 ? 15.610 -5.759 -20.287 1.00 80.00 385 SER A C 1
ATOM 3102 O O . SER A 1 385 ? 16.415 -6.681 -20.351 1.00 80.00 385 SER A O 1
ATOM 3104 N N . ASP A 1 386 ? 15.440 -5.054 -19.168 1.00 80.44 386 ASP A N 1
ATOM 3105 C CA . ASP A 1 386 ? 16.210 -5.309 -17.953 1.00 80.44 386 ASP A CA 1
ATOM 3106 C C . ASP A 1 386 ? 15.973 -6.734 -17.451 1.00 80.44 386 ASP A C 1
ATOM 3108 O O . ASP A 1 386 ? 16.915 -7.468 -17.148 1.00 80.44 386 ASP A O 1
ATOM 3112 N N . MET A 1 387 ? 14.717 -7.177 -17.400 1.00 74.25 387 MET A N 1
ATOM 3113 C CA . MET A 1 387 ? 14.421 -8.530 -16.947 1.00 74.25 387 MET A CA 1
ATOM 3114 C C . MET A 1 387 ? 15.023 -9.600 -17.860 1.00 74.25 387 MET A C 1
ATOM 3116 O O . MET A 1 387 ? 15.556 -10.587 -17.351 1.00 74.25 387 MET A O 1
ATOM 3120 N N . THR A 1 388 ? 14.958 -9.435 -19.184 1.00 74.88 388 THR A N 1
ATOM 3121 C CA . THR A 1 388 ? 15.571 -10.395 -20.109 1.00 74.88 388 THR A CA 1
ATOM 3122 C C . THR A 1 388 ? 17.085 -10.380 -19.965 1.00 74.88 388 THR A C 1
ATOM 3124 O O . THR A 1 388 ? 17.683 -11.445 -19.798 1.00 74.88 388 THR A O 1
ATOM 3127 N N . TRP A 1 389 ? 17.716 -9.204 -19.959 1.00 80.44 389 TRP A N 1
ATOM 3128 C CA . TRP A 1 389 ? 19.171 -9.064 -19.852 1.00 80.44 389 TRP A CA 1
ATOM 3129 C C . TRP A 1 389 ? 19.726 -9.642 -18.557 1.00 80.44 389 TRP A C 1
ATOM 3131 O O . TRP A 1 389 ? 20.774 -10.290 -18.567 1.00 80.44 389 TRP A O 1
ATOM 3141 N N . PHE A 1 390 ? 19.015 -9.464 -17.446 1.00 79.50 390 PHE A N 1
ATOM 3142 C CA . PHE A 1 390 ? 19.514 -9.858 -16.137 1.00 79.50 390 PHE A CA 1
ATOM 3143 C C . PHE A 1 390 ? 18.955 -11.184 -15.605 1.00 79.50 390 PHE A C 1
ATOM 3145 O O . PHE A 1 390 ? 19.387 -11.623 -14.539 1.00 79.50 390 PHE A O 1
ATOM 3152 N N . CYS A 1 391 ? 18.058 -11.883 -16.315 1.00 75.75 391 CYS A N 1
ATOM 3153 C CA . CYS A 1 391 ? 17.501 -13.155 -15.821 1.00 75.75 391 CYS A CA 1
ATOM 3154 C C . CYS A 1 391 ? 18.568 -14.242 -15.577 1.00 75.75 391 CYS A C 1
ATOM 3156 O O . CYS A 1 391 ? 18.385 -15.104 -14.713 1.00 75.75 391 CYS A O 1
ATOM 3158 N N . ASN A 1 392 ? 19.693 -14.174 -16.298 1.00 74.94 392 ASN A N 1
ATOM 3159 C CA . ASN A 1 392 ? 20.837 -15.078 -16.159 1.00 74.94 392 ASN A CA 1
ATOM 3160 C C . ASN A 1 392 ? 21.922 -14.579 -15.184 1.00 74.94 392 ASN A C 1
ATOM 3162 O O . ASN A 1 392 ? 22.830 -15.343 -14.863 1.00 74.94 392 ASN A O 1
ATOM 3166 N N . ASP A 1 393 ? 21.850 -13.340 -14.685 1.00 83.50 393 ASP A N 1
ATOM 3167 C CA . ASP A 1 393 ? 22.798 -12.834 -13.682 1.00 83.50 393 ASP A CA 1
ATOM 3168 C C . ASP A 1 393 ? 22.514 -13.510 -12.324 1.00 83.50 393 ASP A C 1
ATOM 3170 O O . ASP A 1 393 ? 21.417 -13.415 -11.771 1.00 83.50 393 ASP A O 1
ATOM 3174 N N . GLU A 1 394 ? 23.511 -14.202 -11.760 1.00 80.19 394 GLU A N 1
ATOM 3175 C CA . GLU A 1 394 ? 23.407 -14.899 -10.467 1.00 80.19 394 GLU A CA 1
ATOM 3176 C C . GLU A 1 394 ? 23.019 -13.970 -9.303 1.00 80.19 394 GLU A C 1
ATOM 3178 O O . GLU A 1 394 ? 22.447 -14.412 -8.304 1.00 80.19 394 GLU A O 1
ATOM 3183 N N . GLY A 1 395 ? 23.319 -12.674 -9.416 1.00 80.81 395 GLY A N 1
ATOM 3184 C CA . GLY A 1 395 ? 22.972 -11.666 -8.423 1.00 80.81 395 GLY A CA 1
ATOM 3185 C C . GLY A 1 395 ? 21.525 -11.177 -8.497 1.00 80.81 395 GLY A C 1
ATOM 3186 O O . GLY A 1 395 ? 21.103 -10.459 -7.586 1.00 80.81 395 GLY A O 1
ATOM 3187 N N . TRP A 1 396 ? 20.779 -11.516 -9.552 1.00 84.62 396 TRP A N 1
ATOM 3188 C CA . TRP A 1 396 ? 19.382 -11.125 -9.717 1.00 84.62 396 TRP A CA 1
ATOM 3189 C C . TRP A 1 396 ? 18.439 -12.195 -9.185 1.00 84.62 396 TRP A C 1
ATOM 3191 O O . TRP A 1 396 ? 18.558 -13.388 -9.465 1.00 84.62 396 TRP A O 1
ATOM 3201 N N . ARG A 1 397 ? 17.476 -11.749 -8.378 1.00 84.12 397 ARG A N 1
ATOM 3202 C CA . ARG A 1 397 ? 16.494 -12.628 -7.726 1.00 84.12 397 ARG A CA 1
ATOM 3203 C C . ARG A 1 397 ? 15.140 -12.641 -8.412 1.00 84.12 397 ARG A C 1
ATOM 3205 O O . ARG A 1 397 ? 14.254 -13.369 -7.965 1.00 84.12 397 ARG A O 1
ATOM 3212 N N . TRP A 1 398 ? 14.990 -11.837 -9.455 1.00 82.00 398 TRP A N 1
ATOM 3213 C CA . TRP A 1 398 ? 13.735 -11.654 -10.152 1.00 82.00 398 TRP A CA 1
ATOM 3214 C C . TRP A 1 398 ? 13.279 -12.969 -10.782 1.00 82.00 398 TRP A C 1
ATOM 3216 O O . TRP A 1 398 ? 13.963 -13.546 -11.620 1.00 82.00 398 TRP A O 1
ATOM 3226 N N . GLY A 1 399 ? 12.139 -13.471 -10.315 1.00 83.25 399 GLY A N 1
ATOM 3227 C CA . GLY A 1 399 ? 11.517 -14.702 -10.793 1.00 83.25 399 GLY A CA 1
ATOM 3228 C C . GLY A 1 399 ? 10.167 -14.468 -11.459 1.00 83.25 399 GLY A C 1
ATOM 3229 O O . GLY A 1 399 ? 9.693 -15.332 -12.192 1.00 83.25 399 GLY A O 1
ATOM 3230 N N . THR A 1 400 ? 9.511 -13.335 -11.204 1.00 87.88 400 THR A N 1
ATOM 3231 C CA . THR A 1 400 ? 8.202 -13.020 -11.785 1.00 87.88 400 THR A CA 1
ATOM 3232 C C . THR A 1 400 ? 8.029 -11.520 -12.008 1.00 87.88 400 THR A C 1
ATOM 3234 O O . THR A 1 400 ? 8.183 -10.744 -11.068 1.00 87.88 400 THR A O 1
ATOM 3237 N N . LEU A 1 401 ? 7.662 -11.118 -13.223 1.00 86.44 401 LEU A N 1
ATOM 3238 C CA . LEU A 1 401 ? 7.122 -9.794 -13.538 1.00 86.44 401 LEU A CA 1
ATOM 3239 C C . LEU A 1 401 ? 5.655 -9.950 -13.924 1.00 86.44 401 LEU A C 1
ATOM 3241 O O . LEU A 1 401 ? 5.320 -10.754 -14.794 1.00 86.44 401 LEU A O 1
ATOM 3245 N N . VAL A 1 402 ? 4.790 -9.186 -13.274 1.00 86.19 402 VAL A N 1
ATOM 3246 C CA . VAL A 1 402 ? 3.376 -9.063 -13.621 1.00 86.19 402 VAL A CA 1
ATOM 3247 C C . VAL A 1 402 ? 3.140 -7.641 -14.090 1.00 86.19 402 VAL A C 1
ATOM 3249 O O . VAL A 1 402 ? 3.604 -6.698 -13.455 1.00 86.19 402 VAL A O 1
ATOM 3252 N N . SER A 1 403 ? 2.413 -7.495 -15.187 1.00 83.81 403 SER A N 1
ATOM 3253 C CA . SER A 1 403 ? 1.914 -6.209 -15.642 1.00 83.81 403 SER A CA 1
ATOM 3254 C C . SER A 1 403 ? 0.441 -6.314 -15.965 1.00 83.81 403 SER A C 1
ATOM 3256 O O . SER A 1 403 ? 0.022 -7.179 -16.733 1.00 83.81 403 SER A O 1
ATOM 3258 N N . ASP A 1 404 ? -0.348 -5.442 -15.355 1.00 77.38 404 ASP A N 1
ATOM 3259 C CA . ASP A 1 404 ? -1.800 -5.457 -15.521 1.00 77.38 404 ASP A CA 1
ATOM 3260 C C . ASP A 1 404 ? -2.280 -4.719 -16.772 1.00 77.38 404 ASP A C 1
ATOM 3262 O O . ASP A 1 404 ? -3.333 -5.050 -17.306 1.00 77.38 404 ASP A O 1
ATOM 3266 N N . ASP A 1 405 ? -1.473 -3.805 -17.288 1.00 72.62 405 ASP A N 1
ATOM 3267 C CA . ASP A 1 405 ? -1.695 -2.973 -18.471 1.00 72.62 405 ASP A CA 1
ATOM 3268 C C . ASP A 1 405 ? -1.309 -3.647 -19.805 1.00 72.62 405 ASP A C 1
ATOM 3270 O O . ASP A 1 405 ? -1.319 -3.025 -20.864 1.00 72.62 405 ASP A O 1
ATOM 3274 N N . HIS A 1 406 ? -1.021 -4.951 -19.787 1.00 70.31 406 HIS A N 1
ATOM 3275 C CA . HIS A 1 406 ? -0.589 -5.724 -20.959 1.00 70.31 406 HIS A CA 1
ATOM 3276 C C . HIS A 1 406 ? -1.530 -5.660 -22.183 1.00 70.31 406 HIS A C 1
ATOM 3278 O O . HIS A 1 406 ? -1.061 -5.719 -23.320 1.00 70.31 406 HIS A O 1
ATOM 3284 N N . GLU A 1 407 ? -2.846 -5.535 -21.975 1.00 70.25 407 GLU A N 1
ATOM 3285 C CA . GLU A 1 407 ? -3.826 -5.412 -23.066 1.00 70.25 407 GLU A CA 1
ATOM 3286 C C . GLU A 1 407 ? -3.705 -4.078 -23.804 1.00 70.25 407 GLU A C 1
ATOM 3288 O O . GLU A 1 407 ? -3.894 -4.037 -25.019 1.00 70.25 407 GLU A O 1
ATOM 3293 N N . TRP A 1 408 ? -3.339 -3.009 -23.095 1.00 68.50 408 TRP A N 1
ATOM 3294 C CA . TRP A 1 408 ? -3.143 -1.692 -23.692 1.00 68.50 408 TRP A CA 1
ATOM 3295 C C . TRP A 1 408 ? -1.900 -1.651 -24.571 1.00 68.50 408 TRP A C 1
ATOM 3297 O O . TRP A 1 408 ? -1.969 -1.189 -25.707 1.00 68.50 408 TRP A O 1
ATOM 3307 N N . TYR A 1 409 ? -0.799 -2.260 -24.133 1.00 66.69 409 TYR A N 1
ATOM 3308 C CA . TYR A 1 409 ? 0.409 -2.324 -24.959 1.00 66.69 409 TYR A CA 1
ATOM 3309 C C . TYR A 1 409 ? 0.207 -3.074 -26.278 1.00 66.69 409 TYR A C 1
ATOM 3311 O O . TYR A 1 409 ? 0.825 -2.718 -27.278 1.00 66.69 409 TYR A O 1
ATOM 3319 N N . ARG A 1 410 ? -0.700 -4.063 -26.333 1.00 66.88 410 ARG A N 1
ATOM 3320 C CA . ARG A 1 410 ? -1.047 -4.731 -27.603 1.00 66.88 410 ARG A CA 1
ATOM 3321 C C . ARG A 1 410 ? -1.627 -3.769 -28.641 1.00 66.88 410 ARG A C 1
ATOM 3323 O O . ARG A 1 410 ? -1.571 -4.072 -29.829 1.00 66.88 410 ARG A O 1
ATOM 3330 N N . ARG A 1 411 ? -2.186 -2.636 -28.212 1.00 69.88 411 ARG A N 1
ATOM 3331 C CA . ARG A 1 411 ? -2.726 -1.603 -29.104 1.00 69.88 411 ARG A CA 1
ATOM 3332 C C . ARG A 1 411 ? -1.628 -0.675 -29.642 1.00 69.88 411 ARG A C 1
ATOM 3334 O O . ARG A 1 411 ? -1.768 -0.156 -30.745 1.00 69.88 411 ARG A O 1
ATOM 3341 N N . CYS A 1 412 ? -0.494 -0.565 -28.949 1.00 69.94 412 CYS A N 1
ATOM 3342 C CA . CYS A 1 412 ? 0.655 0.270 -29.320 1.00 69.94 412 CYS A CA 1
ATOM 3343 C C . CYS A 1 412 ? 1.619 -0.441 -30.288 1.00 69.94 412 CYS A C 1
ATOM 3345 O O . CYS A 1 412 ? 2.777 -0.715 -29.963 1.00 69.94 412 CYS A O 1
ATOM 3347 N N . ARG A 1 413 ? 1.152 -0.758 -31.501 1.00 68.69 413 ARG A N 1
ATOM 3348 C CA . ARG A 1 413 ? 1.884 -1.607 -32.463 1.00 68.69 413 ARG A CA 1
ATOM 3349 C C . ARG A 1 413 ? 3.324 -1.153 -32.761 1.00 68.69 413 ARG A C 1
ATOM 3351 O O . ARG A 1 413 ? 4.210 -1.997 -32.821 1.00 68.69 413 ARG A O 1
ATOM 3358 N N . GLY A 1 414 ? 3.573 0.149 -32.908 1.00 70.62 414 GLY A N 1
ATOM 3359 C CA . GLY A 1 414 ? 4.916 0.659 -33.229 1.00 70.62 414 GLY A CA 1
ATOM 3360 C C . GLY A 1 414 ? 5.958 0.380 -32.138 1.00 70.62 414 GLY A C 1
ATOM 3361 O O . GLY A 1 414 ? 7.111 0.083 -32.436 1.00 70.62 414 GLY A O 1
ATOM 3362 N N . LEU A 1 415 ? 5.546 0.403 -30.870 1.00 65.44 415 LEU A N 1
ATOM 3363 C CA . LEU A 1 415 ? 6.421 0.130 -29.725 1.00 65.44 415 LEU A CA 1
ATOM 3364 C C . LEU A 1 415 ? 6.670 -1.365 -29.540 1.00 65.44 415 LEU A C 1
ATOM 3366 O O . LEU A 1 415 ? 7.779 -1.763 -29.185 1.00 65.44 415 LEU A O 1
ATOM 3370 N N . VAL A 1 416 ? 5.657 -2.189 -29.825 1.00 69.12 416 VAL A N 1
ATOM 3371 C CA . VAL A 1 416 ? 5.811 -3.646 -29.916 1.00 69.12 416 VAL A CA 1
ATOM 3372 C C . VAL A 1 416 ? 6.892 -3.984 -30.938 1.00 69.12 416 VAL A C 1
ATOM 3374 O O . VAL A 1 416 ? 7.843 -4.680 -30.595 1.00 69.12 416 VAL A O 1
ATOM 3377 N N . GLU A 1 417 ? 6.783 -3.431 -32.148 1.00 72.69 417 GLU A N 1
ATOM 3378 C CA . GLU A 1 417 ? 7.728 -3.665 -33.244 1.00 72.69 417 GLU A CA 1
ATOM 3379 C C . GLU A 1 417 ? 9.145 -3.174 -32.881 1.00 72.69 417 GLU A C 1
ATOM 3381 O O . GLU A 1 417 ? 10.105 -3.933 -33.002 1.00 72.69 417 GLU A O 1
ATOM 3386 N N . ALA A 1 418 ? 9.290 -1.963 -32.327 1.00 68.88 418 ALA A N 1
ATOM 3387 C CA . ALA A 1 418 ? 10.593 -1.428 -31.911 1.00 68.88 418 ALA A CA 1
ATOM 3388 C C . ALA A 1 418 ? 11.251 -2.232 -30.770 1.00 68.88 418 ALA A C 1
ATOM 3390 O O . ALA A 1 418 ? 12.467 -2.450 -30.761 1.00 68.88 418 ALA A O 1
ATOM 3391 N N . PHE A 1 419 ? 10.463 -2.689 -29.790 1.00 71.25 419 PHE A N 1
ATOM 3392 C CA . PHE A 1 419 ? 10.967 -3.549 -28.721 1.00 71.25 419 PHE A CA 1
ATOM 3393 C C . PHE A 1 419 ? 11.392 -4.913 -29.269 1.00 71.25 419 PHE A C 1
ATOM 3395 O O . PHE A 1 419 ? 12.480 -5.382 -28.933 1.00 71.25 419 PHE A O 1
ATOM 3402 N N . GLU A 1 420 ? 10.579 -5.524 -30.131 1.00 72.62 420 GLU A N 1
ATOM 3403 C CA . GLU A 1 420 ? 10.901 -6.786 -30.798 1.00 72.62 420 GLU A CA 1
ATOM 3404 C C . GLU A 1 420 ? 12.202 -6.687 -31.594 1.00 72.62 420 GLU A C 1
ATOM 3406 O O . GLU A 1 420 ? 13.081 -7.524 -31.395 1.00 72.62 420 GLU A O 1
ATOM 3411 N N . GLU A 1 421 ? 12.382 -5.640 -32.403 1.00 71.62 421 GLU A N 1
ATOM 3412 C CA . GLU A 1 421 ? 13.637 -5.382 -33.119 1.00 71.62 421 GLU A CA 1
ATOM 3413 C C . GLU A 1 421 ? 14.829 -5.299 -32.152 1.00 71.62 421 GLU A C 1
ATOM 3415 O O . GLU A 1 421 ? 15.847 -5.964 -32.351 1.00 71.62 421 GLU A O 1
ATOM 3420 N N . SER A 1 422 ? 14.681 -4.566 -31.042 1.00 67.81 422 SER A N 1
ATOM 3421 C CA . SER A 1 422 ? 15.751 -4.411 -30.047 1.00 67.81 422 SER A CA 1
ATOM 3422 C C . SER A 1 422 ? 16.101 -5.703 -29.292 1.00 67.81 422 SER A C 1
ATOM 3424 O O . SER A 1 422 ? 17.263 -5.923 -28.944 1.00 67.81 422 SER A O 1
ATOM 3426 N N . GLN A 1 423 ? 15.114 -6.566 -29.023 1.00 66.81 423 GLN A N 1
ATOM 3427 C CA . GLN A 1 423 ? 15.323 -7.837 -28.326 1.00 66.81 423 GLN A CA 1
ATOM 3428 C C . GLN A 1 423 ? 15.885 -8.910 -29.263 1.00 66.81 423 GLN A C 1
ATOM 3430 O O . GLN A 1 423 ? 16.726 -9.704 -28.837 1.00 66.81 423 GLN A O 1
ATOM 3435 N N . LEU A 1 424 ? 15.450 -8.923 -30.528 1.00 59.31 424 LEU A N 1
ATOM 3436 C CA . LEU A 1 424 ? 15.932 -9.849 -31.555 1.00 59.31 424 LEU A CA 1
ATOM 3437 C C . LEU A 1 424 ? 17.408 -9.611 -31.903 1.00 59.31 424 LEU A C 1
ATOM 3439 O O . LEU A 1 424 ? 18.122 -10.575 -32.163 1.00 59.31 424 LEU A O 1
ATOM 3443 N N . ASP A 1 425 ? 17.887 -8.366 -31.835 1.00 58.00 425 ASP A N 1
ATOM 3444 C CA . ASP A 1 425 ? 19.305 -8.043 -32.053 1.00 58.00 425 ASP A CA 1
ATOM 3445 C C . ASP A 1 425 ? 20.211 -8.430 -30.865 1.00 58.00 425 ASP A C 1
ATOM 3447 O O . ASP A 1 425 ? 21.411 -8.659 -31.037 1.00 58.00 425 ASP A O 1
ATOM 3451 N N . GLY A 1 426 ? 19.661 -8.498 -29.646 1.00 53.38 426 GLY A N 1
ATOM 3452 C CA . GLY A 1 426 ? 20.429 -8.716 -28.413 1.00 53.38 426 GLY A CA 1
ATOM 3453 C C . GLY A 1 426 ? 20.515 -10.168 -27.939 1.00 53.38 426 GLY A C 1
ATOM 3454 O O . GLY A 1 426 ? 21.417 -10.504 -27.168 1.00 53.38 426 GLY A O 1
ATOM 3455 N N . PHE A 1 427 ? 19.600 -11.033 -28.377 1.00 52.28 427 PHE A N 1
ATOM 3456 C CA . PHE A 1 427 ? 19.530 -12.417 -27.929 1.00 52.28 427 PHE A CA 1
ATOM 3457 C C . PHE A 1 427 ? 19.629 -13.403 -29.096 1.00 52.28 427 PHE A C 1
ATOM 3459 O O . PHE A 1 427 ? 18.759 -13.450 -29.962 1.00 52.28 427 PHE A O 1
ATOM 3466 N N . GLU A 1 428 ? 20.603 -14.316 -29.033 1.00 45.62 428 GLU A N 1
ATOM 3467 C CA . GLU A 1 428 ? 20.499 -15.624 -29.695 1.00 45.62 428 GLU A CA 1
ATOM 3468 C C . GLU A 1 428 ? 19.406 -16.445 -28.983 1.00 45.62 428 GLU A C 1
ATOM 3470 O O . GLU A 1 428 ? 19.689 -17.407 -28.267 1.00 45.62 428 GLU A O 1
ATOM 3475 N N . VAL A 1 429 ? 18.135 -16.038 -29.085 1.00 49.12 429 VAL A N 1
ATOM 3476 C CA . VAL A 1 429 ? 17.049 -16.872 -28.573 1.00 49.12 429 VAL A CA 1
ATOM 3477 C C . VAL A 1 429 ? 16.873 -18.028 -29.547 1.00 49.12 429 VAL A C 1
ATOM 3479 O O . VAL A 1 429 ? 16.263 -17.881 -30.605 1.00 49.12 429 VAL A O 1
ATOM 3482 N N . GLU A 1 430 ? 17.391 -19.199 -29.180 1.00 42.31 430 GLU A N 1
ATOM 3483 C CA . GLU A 1 430 ? 16.933 -20.486 -29.709 1.00 42.31 430 GLU A CA 1
ATOM 3484 C C . GLU A 1 430 ? 15.436 -20.645 -29.382 1.00 42.31 430 GLU A C 1
ATOM 3486 O O . GLU A 1 430 ? 15.041 -21.303 -28.417 1.00 42.31 430 GLU A O 1
ATOM 3491 N N . PHE A 1 431 ? 14.560 -19.997 -30.150 1.00 50.94 431 PHE A N 1
ATOM 3492 C CA . PHE A 1 431 ? 13.132 -20.257 -30.060 1.00 50.94 431 PHE A CA 1
ATOM 3493 C C . PHE A 1 431 ? 12.817 -21.556 -30.797 1.00 50.94 431 PHE A C 1
ATOM 3495 O O . PHE A 1 431 ? 13.001 -21.675 -32.008 1.00 50.94 431 PHE A O 1
ATOM 3502 N N . MET A 1 432 ? 12.301 -22.526 -30.037 1.00 40.28 432 MET A N 1
ATOM 3503 C CA . MET A 1 432 ? 11.620 -23.697 -30.573 1.00 40.28 432 MET A CA 1
ATOM 3504 C C . MET A 1 432 ? 10.524 -23.275 -31.555 1.00 40.28 432 MET A C 1
ATOM 3506 O O . MET A 1 432 ? 9.639 -22.477 -31.230 1.00 40.28 432 MET A O 1
ATOM 3510 N N . GLU A 1 433 ? 10.599 -23.876 -32.736 1.00 40.88 433 GLU A N 1
ATOM 3511 C CA . GLU A 1 433 ? 9.600 -23.882 -33.795 1.00 40.88 433 GLU A CA 1
ATOM 3512 C C . GLU A 1 433 ? 8.183 -24.139 -33.239 1.00 40.88 433 GLU A C 1
ATOM 3514 O O . GLU A 1 433 ? 8.007 -24.962 -32.342 1.00 40.88 433 GLU A O 1
ATOM 3519 N N . THR A 1 434 ? 7.176 -23.494 -33.847 1.00 41.06 434 THR A N 1
ATOM 3520 C CA . THR A 1 434 ? 5.710 -23.707 -33.721 1.00 41.06 434 THR A CA 1
ATOM 3521 C C . THR A 1 434 ? 4.910 -22.840 -32.742 1.00 41.06 434 THR A C 1
ATOM 3523 O O . THR A 1 434 ? 4.292 -23.358 -31.821 1.00 41.06 434 THR A O 1
ATOM 3526 N N . PHE A 1 435 ? 4.786 -21.530 -33.000 1.00 47.06 435 PHE A N 1
ATOM 3527 C CA . PHE A 1 435 ? 3.692 -20.732 -32.422 1.00 47.06 435 PHE A CA 1
ATOM 3528 C C . PHE A 1 435 ? 3.165 -19.680 -33.405 1.00 47.06 435 PHE A C 1
ATOM 3530 O O . PHE A 1 435 ? 3.920 -19.182 -34.233 1.00 47.06 435 PHE A O 1
ATOM 3537 N N . GLU A 1 436 ? 1.861 -19.402 -33.334 1.00 49.41 436 GLU A N 1
ATOM 3538 C CA . GLU A 1 436 ? 1.095 -18.733 -34.399 1.00 49.41 436 GLU A CA 1
ATOM 3539 C C . GLU A 1 436 ? 1.139 -17.188 -34.372 1.00 49.41 436 GLU A C 1
ATOM 3541 O O . GLU A 1 436 ? 0.802 -16.588 -35.387 1.00 49.41 436 GLU A O 1
ATOM 3546 N N . ASP A 1 437 ? 1.605 -16.537 -33.292 1.00 57.25 437 ASP A N 1
ATOM 3547 C CA . ASP A 1 437 ? 1.819 -15.074 -33.259 1.00 57.25 437 ASP A CA 1
ATOM 3548 C C . ASP A 1 437 ? 2.905 -14.647 -32.233 1.00 57.25 437 ASP A C 1
ATOM 3550 O O . ASP A 1 437 ? 2.687 -14.776 -31.021 1.00 57.25 437 ASP A O 1
ATOM 3554 N N . PRO A 1 438 ? 4.078 -14.151 -32.676 1.00 58.56 438 PRO A N 1
ATOM 3555 C CA . PRO A 1 438 ? 5.139 -13.624 -31.811 1.00 58.56 438 PRO A CA 1
ATOM 3556 C C . PRO A 1 438 ? 4.701 -12.453 -30.913 1.00 58.56 438 PRO A C 1
ATOM 3558 O O . PRO A 1 438 ? 5.071 -12.435 -29.735 1.00 58.56 438 PRO A O 1
ATOM 3561 N N . ALA A 1 439 ? 3.842 -11.554 -31.410 1.00 56.25 439 ALA A N 1
ATOM 3562 C CA . ALA A 1 439 ? 3.484 -10.305 -30.729 1.00 56.25 439 ALA A CA 1
ATOM 3563 C C . ALA A 1 439 ? 2.723 -10.544 -29.415 1.00 56.25 439 ALA A C 1
ATOM 3565 O O . ALA A 1 439 ? 2.911 -9.851 -28.413 1.00 56.25 439 ALA A O 1
ATOM 3566 N N . THR A 1 440 ? 1.903 -11.597 -29.361 1.00 53.84 440 THR A N 1
ATOM 3567 C CA . THR A 1 440 ? 1.129 -11.938 -28.154 1.00 53.84 440 THR A CA 1
ATOM 3568 C C . THR A 1 440 ? 1.992 -12.386 -26.969 1.00 53.84 440 THR A C 1
ATOM 3570 O O . THR A 1 440 ? 1.576 -12.224 -25.819 1.00 53.84 440 THR A O 1
ATOM 3573 N N . ARG A 1 441 ? 3.202 -12.910 -27.213 1.00 60.03 441 ARG A N 1
ATOM 3574 C CA . ARG A 1 441 ? 4.105 -13.452 -26.175 1.00 60.03 441 ARG A CA 1
ATOM 3575 C C . ARG A 1 441 ? 4.968 -12.389 -25.534 1.00 60.03 441 ARG A C 1
ATOM 3577 O O . ARG A 1 441 ? 5.120 -12.363 -24.313 1.00 60.03 441 ARG A O 1
ATOM 3584 N N . VAL A 1 442 ? 5.479 -11.496 -26.372 1.00 62.25 442 VAL A N 1
ATOM 3585 C CA . VAL A 1 442 ? 6.328 -10.372 -25.979 1.00 62.25 442 VAL A CA 1
ATOM 3586 C C . VAL A 1 442 ? 5.559 -9.377 -25.104 1.00 62.25 442 VAL A C 1
ATOM 3588 O O . VAL A 1 442 ? 6.168 -8.571 -24.411 1.00 62.25 442 VAL A O 1
ATOM 3591 N N . TRP A 1 443 ? 4.229 -9.501 -25.038 1.00 70.06 443 TRP A N 1
ATOM 3592 C CA . TRP A 1 443 ? 3.329 -8.650 -24.258 1.00 70.06 443 TRP A CA 1
ATOM 3593 C C . TRP A 1 443 ? 2.393 -9.441 -23.333 1.00 70.06 443 TRP A C 1
ATOM 3595 O O . TRP A 1 443 ? 1.337 -8.955 -22.956 1.00 70.06 443 TRP A O 1
ATOM 3605 N N . ALA A 1 444 ? 2.776 -10.655 -22.917 1.00 74.56 444 ALA A N 1
ATOM 3606 C CA . ALA A 1 444 ? 1.979 -11.430 -21.959 1.00 74.56 444 ALA A CA 1
ATOM 3607 C C . ALA A 1 444 ? 1.876 -10.738 -20.589 1.00 74.56 444 ALA A C 1
ATOM 3609 O O . ALA A 1 444 ? 2.831 -10.083 -20.162 1.00 74.56 444 ALA A O 1
ATOM 3610 N N . ARG A 1 445 ? 0.760 -10.942 -19.873 1.00 82.50 445 ARG A N 1
ATOM 3611 C CA . ARG A 1 445 ? 0.517 -10.355 -18.534 1.00 82.50 445 ARG A CA 1
ATOM 3612 C C . ARG A 1 445 ? 1.593 -10.721 -17.514 1.00 82.50 445 ARG A C 1
ATOM 3614 O O . ARG A 1 445 ? 1.980 -9.912 -16.677 1.00 82.50 445 ARG A O 1
ATOM 3621 N N . GLU A 1 446 ? 2.039 -11.971 -17.546 1.00 86.44 446 GLU A N 1
ATOM 3622 C CA . GLU A 1 446 ? 2.945 -12.532 -16.551 1.00 86.44 446 GLU A CA 1
ATOM 3623 C C . GLU A 1 446 ? 4.157 -13.182 -17.222 1.00 86.44 446 GLU A C 1
ATOM 3625 O O . GLU A 1 446 ? 4.021 -14.038 -18.100 1.00 86.44 446 GLU A O 1
ATOM 3630 N N . TRP A 1 447 ? 5.344 -12.790 -16.769 1.00 86.19 447 TRP A N 1
ATOM 3631 C CA . TRP A 1 447 ? 6.632 -13.341 -17.174 1.00 86.19 447 TRP A CA 1
ATOM 3632 C C . TRP A 1 447 ? 7.252 -14.032 -15.972 1.00 86.19 447 TRP A C 1
ATOM 3634 O O . TRP A 1 447 ? 7.382 -13.432 -14.906 1.00 86.19 447 TRP A O 1
ATOM 3644 N N . ARG A 1 448 ? 7.647 -15.294 -16.127 1.00 86.44 448 ARG A N 1
ATOM 3645 C CA . ARG A 1 448 ? 8.292 -16.079 -15.072 1.00 86.44 448 ARG A CA 1
ATOM 3646 C C . ARG A 1 448 ? 9.638 -16.590 -15.529 1.00 86.44 448 ARG A C 1
ATOM 3648 O O . ARG A 1 448 ? 9.723 -17.239 -16.565 1.00 86.44 448 ARG A O 1
ATOM 3655 N N . VAL A 1 449 ? 10.665 -16.384 -14.719 1.00 85.06 449 VAL A N 1
ATOM 3656 C CA . VAL A 1 449 ? 11.943 -17.069 -14.905 1.00 85.06 449 VAL A CA 1
ATOM 3657 C C . VAL A 1 449 ? 11.799 -18.475 -14.330 1.00 85.06 449 VAL A C 1
ATOM 3659 O O . VAL A 1 449 ? 11.478 -18.641 -13.152 1.00 85.06 449 VAL A O 1
ATOM 3662 N N . VAL A 1 450 ? 12.002 -19.489 -15.163 1.00 86.06 450 VAL A N 1
ATOM 3663 C CA . VAL A 1 450 ? 12.017 -20.897 -14.759 1.00 86.06 450 VAL A CA 1
ATOM 3664 C C . VAL A 1 450 ? 13.393 -21.486 -15.026 1.00 86.06 450 VAL A C 1
ATOM 3666 O O . VAL A 1 450 ? 14.044 -21.159 -16.017 1.00 86.06 450 VAL A O 1
ATOM 3669 N N . GLU A 1 451 ? 13.834 -22.356 -14.130 1.00 86.31 451 GLU A N 1
ATOM 3670 C CA . GLU A 1 451 ? 15.048 -23.143 -14.311 1.00 86.31 451 GLU A CA 1
ATOM 3671 C C . GLU A 1 451 ? 14.714 -24.397 -15.127 1.00 86.31 451 GLU A C 1
ATOM 3673 O O . GLU A 1 451 ? 13.725 -25.081 -14.859 1.00 86.31 451 GLU A O 1
ATOM 3678 N N . ASP A 1 452 ? 15.516 -24.658 -16.153 1.00 85.06 452 ASP A N 1
ATOM 3679 C CA . ASP A 1 452 ? 15.430 -25.808 -17.042 1.00 85.06 452 ASP A CA 1
ATOM 3680 C C . ASP A 1 452 ? 16.734 -26.605 -16.927 1.00 85.06 452 ASP A C 1
ATOM 3682 O O . ASP A 1 452 ? 17.818 -26.100 -17.229 1.00 85.06 452 ASP A O 1
ATOM 3686 N N . GLU A 1 453 ? 16.640 -27.839 -16.435 1.00 87.75 453 GLU A N 1
ATOM 3687 C CA . GLU A 1 453 ? 17.778 -28.754 -16.336 1.00 87.75 453 GLU A CA 1
ATOM 3688 C C . GLU A 1 453 ? 17.986 -29.441 -17.691 1.00 87.75 453 GLU A C 1
ATOM 3690 O O . GLU A 1 453 ? 17.346 -30.446 -18.000 1.00 87.75 453 GLU A O 1
ATOM 3695 N N . GLY A 1 454 ? 18.870 -28.873 -18.515 1.00 86.81 454 GLY A N 1
ATOM 3696 C CA . GLY A 1 454 ? 19.298 -29.470 -19.780 1.00 86.81 454 GLY A CA 1
ATOM 3697 C C . GLY A 1 454 ? 20.577 -30.300 -19.639 1.00 86.81 454 GLY A C 1
ATOM 3698 O O . GLY A 1 454 ? 21.247 -30.276 -18.605 1.00 86.81 454 GLY A O 1
ATOM 3699 N N . ASP A 1 455 ? 20.973 -30.981 -20.720 1.00 88.38 455 ASP A N 1
ATOM 3700 C CA . ASP A 1 455 ? 22.224 -31.762 -20.782 1.00 88.38 455 ASP A CA 1
ATOM 3701 C C . ASP A 1 455 ? 23.483 -30.907 -20.511 1.00 88.38 455 ASP A C 1
ATOM 3703 O O . ASP A 1 455 ? 24.522 -31.425 -20.101 1.00 88.38 455 ASP A O 1
ATOM 3707 N N . GLU A 1 456 ? 23.385 -29.587 -20.695 1.00 88.12 456 GLU A N 1
ATOM 3708 C CA . GLU A 1 456 ? 24.454 -28.614 -20.439 1.00 88.12 456 GLU A CA 1
ATOM 3709 C C . GLU A 1 456 ? 24.385 -27.950 -19.049 1.00 88.12 456 GLU A C 1
ATOM 3711 O O . GLU A 1 456 ? 25.171 -27.050 -18.752 1.00 88.12 456 GLU A O 1
ATOM 3716 N N . GLY A 1 457 ? 23.473 -28.396 -18.180 1.00 89.25 457 GLY A N 1
ATOM 3717 C CA . GLY A 1 457 ? 23.270 -27.859 -16.834 1.00 89.25 457 GLY A CA 1
ATOM 3718 C C . GLY A 1 457 ? 21.979 -27.052 -16.679 1.00 89.25 457 GLY A C 1
ATOM 3719 O O . GLY A 1 457 ? 21.103 -27.057 -17.544 1.00 89.25 457 GLY A O 1
ATOM 3720 N N . VAL A 1 458 ? 21.853 -26.372 -15.535 1.00 82.50 458 VAL A N 1
ATOM 3721 C CA . VAL A 1 458 ? 20.691 -25.531 -15.217 1.00 82.50 458 VAL A CA 1
ATOM 3722 C C . VAL A 1 458 ? 20.769 -24.252 -16.046 1.00 82.50 458 VAL A C 1
ATOM 3724 O O . VAL A 1 458 ? 21.637 -23.410 -15.815 1.00 82.50 458 VAL A O 1
ATOM 3727 N N . ARG A 1 459 ? 19.854 -24.092 -17.000 1.00 82.56 459 ARG A N 1
ATOM 3728 C CA . ARG A 1 459 ? 19.656 -22.844 -17.743 1.00 82.56 459 ARG A CA 1
ATOM 3729 C C . ARG A 1 459 ? 18.402 -22.152 -17.223 1.00 82.56 459 ARG A C 1
ATOM 3731 O O . ARG A 1 459 ? 17.399 -22.805 -16.959 1.00 82.56 459 ARG A O 1
ATOM 3738 N N . LYS A 1 460 ? 18.427 -20.829 -17.082 1.00 81.00 460 LYS A N 1
ATOM 3739 C CA . LYS A 1 460 ? 17.211 -20.058 -16.799 1.00 81.00 460 LYS A CA 1
ATOM 3740 C C . LYS A 1 460 ? 16.573 -19.646 -18.120 1.00 81.00 460 LYS A C 1
ATOM 3742 O O . LYS A 1 460 ? 17.257 -19.186 -19.028 1.00 81.00 460 LYS A O 1
ATOM 3747 N N . LYS A 1 461 ? 15.258 -19.812 -18.228 1.00 81.69 461 LYS A N 1
ATOM 3748 C CA . LYS A 1 461 ? 14.463 -19.337 -19.365 1.00 81.69 461 LYS A CA 1
ATOM 3749 C C . LYS A 1 461 ? 13.260 -18.552 -18.873 1.00 81.69 461 LYS A C 1
ATOM 3751 O O . LYS A 1 461 ? 12.724 -18.828 -17.802 1.00 81.69 461 LYS A O 1
ATOM 3756 N N . VAL A 1 462 ? 12.815 -17.589 -19.667 1.00 79.62 462 VAL A N 1
ATOM 3757 C CA . VAL A 1 462 ? 11.596 -16.833 -19.379 1.00 79.62 462 VAL A CA 1
ATOM 3758 C C . VAL A 1 462 ? 10.406 -17.534 -20.032 1.00 79.62 462 VAL A C 1
ATOM 3760 O O . VAL A 1 462 ? 10.428 -17.847 -21.219 1.00 79.62 462 VAL A O 1
ATOM 3763 N N . VAL A 1 463 ? 9.367 -17.801 -19.246 1.00 82.38 463 VAL A N 1
ATOM 3764 C CA . VAL A 1 463 ? 8.091 -18.367 -19.689 1.00 82.38 463 VAL A CA 1
ATOM 3765 C C . VAL A 1 463 ? 6.992 -17.334 -19.506 1.00 82.38 463 VAL A C 1
ATOM 3767 O O . VAL A 1 463 ? 6.906 -16.665 -18.477 1.00 82.38 463 VAL A O 1
ATOM 3770 N N . PHE A 1 464 ? 6.121 -17.252 -20.501 1.00 82.88 464 PHE A N 1
ATOM 3771 C CA . PHE A 1 464 ? 5.014 -16.308 -20.567 1.00 82.88 464 PHE A CA 1
ATOM 3772 C C . PHE A 1 464 ? 3.711 -17.002 -20.180 1.00 82.88 464 PHE A C 1
ATOM 3774 O O . PHE A 1 464 ? 3.468 -18.146 -20.579 1.00 82.88 464 PHE A O 1
ATOM 3781 N N . ARG A 1 465 ? 2.857 -16.320 -19.416 1.00 78.69 465 ARG A N 1
ATOM 3782 C CA . ARG A 1 465 ? 1.528 -16.822 -19.069 1.00 78.69 465 ARG A CA 1
ATOM 3783 C C . ARG A 1 465 ? 0.470 -15.753 -19.302 1.00 78.69 465 ARG A C 1
ATOM 3785 O O . ARG A 1 465 ? 0.370 -14.796 -18.541 1.00 78.69 465 ARG A O 1
ATOM 3792 N N . ASP A 1 466 ? -0.386 -15.991 -20.288 1.00 68.00 466 ASP A N 1
ATOM 3793 C CA . ASP A 1 466 ? -1.653 -15.275 -20.406 1.00 68.00 466 ASP A CA 1
ATOM 3794 C C . ASP A 1 466 ? -2.687 -15.945 -19.496 1.00 68.00 466 ASP A C 1
ATOM 3796 O O . ASP A 1 466 ? -2.994 -17.133 -19.616 1.00 68.00 466 ASP A O 1
ATOM 3800 N N . GLN A 1 467 ? -3.215 -15.191 -18.530 1.00 52.44 467 GLN A N 1
ATOM 3801 C CA . GLN A 1 467 ? -4.208 -15.700 -17.576 1.00 52.44 467 GLN A CA 1
ATOM 3802 C C . GLN A 1 467 ? -5.611 -15.890 -18.176 1.00 52.44 467 GLN A C 1
ATOM 3804 O O . GLN A 1 467 ? -6.489 -16.404 -17.483 1.00 52.44 467 GLN A O 1
ATOM 3809 N N . VAL A 1 468 ? -5.821 -15.552 -19.452 1.00 47.25 468 VAL A N 1
ATOM 3810 C CA . VAL A 1 468 ? -7.139 -15.560 -20.118 1.00 47.25 468 VAL A CA 1
ATOM 3811 C C . VAL A 1 468 ? -7.817 -16.948 -20.106 1.00 47.25 468 VAL A C 1
ATOM 3813 O O . VAL A 1 468 ? -9.024 -17.052 -20.291 1.00 47.25 468 VAL A O 1
ATOM 3816 N N . ALA A 1 469 ? -7.093 -18.029 -19.795 1.00 43.09 469 ALA A N 1
ATOM 3817 C CA . ALA A 1 469 ? -7.653 -19.380 -19.739 1.00 43.09 469 ALA A CA 1
ATOM 3818 C C . ALA A 1 469 ? -8.166 -19.867 -18.359 1.00 43.09 469 ALA A C 1
ATOM 3820 O O . ALA A 1 469 ? -8.675 -20.985 -18.301 1.00 43.09 469 ALA A O 1
ATOM 3821 N N . LEU A 1 470 ? -8.019 -19.128 -17.242 1.00 39.09 470 LEU A N 1
ATOM 3822 C CA . LEU A 1 470 ? -8.210 -19.725 -15.897 1.00 39.09 470 LEU A CA 1
ATOM 3823 C C . LEU A 1 470 ? -9.094 -18.984 -14.884 1.00 39.09 470 LEU A C 1
ATOM 3825 O O . LEU A 1 470 ? -9.274 -19.522 -13.791 1.00 39.09 470 LEU A O 1
ATOM 3829 N N . ASP A 1 471 ? -9.698 -17.843 -15.218 1.00 41.94 471 ASP A N 1
ATOM 3830 C CA . ASP A 1 471 ? -10.702 -17.223 -14.340 1.00 41.94 471 ASP A CA 1
ATOM 3831 C C . ASP A 1 471 ? -12.080 -17.155 -15.019 1.00 41.94 471 ASP A C 1
ATOM 3833 O O . ASP A 1 471 ? -12.431 -16.136 -15.611 1.00 41.94 471 ASP A O 1
ATOM 3837 N N . PRO A 1 472 ? -12.884 -18.235 -14.970 1.00 42.66 472 PRO A N 1
ATOM 3838 C CA . PRO A 1 472 ? -14.235 -18.236 -15.531 1.00 42.66 472 PRO A CA 1
ATOM 3839 C C . PRO A 1 472 ? -15.207 -17.292 -14.794 1.00 42.66 472 PRO A C 1
ATOM 3841 O O . PRO A 1 472 ? -16.370 -17.220 -15.181 1.00 42.66 472 PRO A O 1
ATOM 3844 N N . GLY A 1 473 ? -14.765 -16.603 -13.729 1.00 44.59 473 GLY A N 1
ATOM 3845 C CA . GLY A 1 473 ? -15.546 -15.607 -12.992 1.00 44.59 473 GLY A CA 1
ATOM 3846 C C . GLY A 1 473 ? -15.196 -14.150 -13.308 1.00 44.59 473 GLY A C 1
ATOM 3847 O O . GLY A 1 473 ? -15.895 -13.256 -12.832 1.00 44.59 473 GLY A O 1
ATOM 3848 N N . ARG A 1 474 ? -14.145 -13.887 -14.097 1.00 44.66 474 ARG A N 1
ATOM 3849 C CA . ARG A 1 474 ? -13.844 -12.540 -14.593 1.00 44.66 474 ARG A CA 1
ATOM 3850 C C . ARG A 1 474 ? -14.655 -12.356 -15.872 1.00 44.66 474 ARG A C 1
ATOM 3852 O O . ARG A 1 474 ? -14.321 -12.954 -16.892 1.00 44.66 474 ARG A O 1
ATOM 3859 N N . GLU A 1 475 ? -15.767 -11.624 -15.777 1.00 37.84 475 GLU A N 1
ATOM 3860 C CA . GLU A 1 475 ? -16.596 -11.258 -16.933 1.00 37.84 475 GLU A CA 1
ATOM 3861 C C . GLU A 1 475 ? -15.677 -10.806 -18.072 1.00 37.84 475 GLU A C 1
ATOM 3863 O O . GLU A 1 475 ? -14.819 -9.938 -17.883 1.00 37.84 475 GLU A O 1
ATOM 3868 N N . ARG A 1 476 ? -15.802 -11.459 -19.234 1.00 40.16 476 ARG A N 1
ATOM 3869 C CA . ARG A 1 476 ? -15.153 -10.975 -20.448 1.00 40.16 476 ARG A CA 1
ATOM 3870 C C . ARG A 1 476 ? -15.646 -9.551 -20.667 1.00 40.16 476 ARG A C 1
ATOM 3872 O O . ARG A 1 476 ? -16.848 -9.306 -20.606 1.00 40.16 476 ARG A O 1
ATOM 3879 N N . PHE A 1 477 ? -14.727 -8.640 -20.961 1.00 46.03 477 PHE A N 1
ATOM 3880 C CA . PHE A 1 477 ? -15.076 -7.287 -21.398 1.00 46.03 477 PHE A CA 1
ATOM 3881 C C . PHE A 1 477 ? -15.951 -7.281 -22.669 1.00 46.03 477 PHE A C 1
ATOM 3883 O O . PHE A 1 477 ? -16.564 -6.265 -22.966 1.00 46.03 477 PHE A O 1
ATOM 3890 N N . ASP A 1 478 ? -16.090 -8.428 -23.343 1.00 40.22 478 ASP A N 1
ATOM 3891 C CA . ASP A 1 478 ? -17.016 -8.663 -24.455 1.00 40.22 478 ASP A CA 1
ATOM 3892 C C . ASP A 1 478 ? -18.518 -8.525 -24.086 1.00 40.22 478 ASP A C 1
ATOM 3894 O O . ASP A 1 478 ? -19.340 -8.445 -24.992 1.00 40.22 478 ASP A O 1
ATOM 3898 N N . ASP A 1 479 ? -18.905 -8.501 -22.798 1.00 36.31 479 ASP A N 1
ATOM 3899 C CA . ASP A 1 479 ? -20.317 -8.361 -22.366 1.00 36.31 479 ASP A CA 1
ATOM 3900 C C . ASP A 1 479 ? -20.741 -6.908 -22.038 1.00 36.31 479 ASP A C 1
ATOM 3902 O O . ASP A 1 479 ? -21.885 -6.662 -21.636 1.00 36.31 479 ASP A O 1
ATOM 3906 N N . VAL A 1 480 ? -19.872 -5.911 -22.262 1.00 39.44 480 VAL A N 1
ATOM 3907 C CA . VAL A 1 480 ? -20.330 -4.523 -22.457 1.00 39.44 480 VAL A CA 1
ATOM 3908 C C . VAL A 1 480 ? -20.914 -4.475 -23.869 1.00 39.44 480 VAL A C 1
ATOM 3910 O O . VAL A 1 480 ? -20.188 -4.330 -24.843 1.00 39.44 480 VAL A O 1
ATOM 3913 N N . GLY A 1 481 ? -22.213 -4.770 -23.960 1.00 30.81 481 GLY A N 1
ATOM 3914 C CA . GLY A 1 481 ? -22.861 -5.258 -25.177 1.00 30.81 481 GLY A CA 1
ATOM 3915 C C . GLY A 1 481 ? -22.554 -4.491 -26.461 1.00 30.81 481 GLY A C 1
ATOM 3916 O O . GLY A 1 481 ? -22.573 -3.266 -26.448 1.00 30.81 481 GLY A O 1
ATOM 3917 N N . ASP A 1 482 ? -22.346 -5.257 -27.541 1.00 34.75 482 ASP A N 1
ATOM 3918 C CA . ASP A 1 482 ? -22.440 -4.891 -28.964 1.00 34.75 482 ASP A CA 1
ATOM 3919 C C . ASP A 1 482 ? -22.574 -3.378 -29.227 1.00 34.75 482 ASP A C 1
ATOM 3921 O O . ASP A 1 482 ? -23.630 -2.878 -29.626 1.00 34.75 482 ASP A O 1
ATOM 3925 N N . LEU A 1 483 ? -21.483 -2.641 -29.012 1.00 35.66 483 LEU A N 1
ATOM 3926 C CA . LEU A 1 483 ? -21.257 -1.369 -29.681 1.00 35.66 483 LEU A CA 1
ATOM 3927 C C . LEU A 1 483 ? -20.674 -1.705 -31.056 1.00 35.66 483 LEU A C 1
ATOM 3929 O O . LEU A 1 483 ? -19.646 -2.366 -31.191 1.00 35.66 483 LEU A O 1
ATOM 3933 N N . ASP A 1 484 ? -21.435 -1.330 -32.076 1.00 35.97 484 ASP A N 1
ATOM 3934 C CA . ASP A 1 484 ? -21.282 -1.690 -33.482 1.00 35.97 484 ASP A CA 1
ATOM 3935 C C . ASP A 1 484 ? -19.931 -1.183 -34.043 1.00 35.97 484 ASP A C 1
ATOM 3937 O O . ASP A 1 484 ? -19.812 -0.058 -34.526 1.00 35.97 484 ASP A O 1
ATOM 3941 N N . LEU A 1 485 ? -18.891 -2.024 -34.005 1.00 37.69 485 LEU A N 1
ATOM 3942 C CA . LEU A 1 485 ? -17.526 -1.760 -34.507 1.00 37.69 485 LEU A CA 1
ATOM 3943 C C . LEU A 1 485 ? -17.420 -1.675 -36.052 1.00 37.69 485 LEU A C 1
ATOM 3945 O O . LEU A 1 485 ? -16.359 -1.899 -36.636 1.00 37.69 485 LEU A O 1
ATOM 3949 N N . HIS A 1 486 ? -18.508 -1.339 -36.750 1.00 34.25 486 HIS A N 1
ATOM 3950 C CA . HIS A 1 486 ? -18.535 -1.179 -38.208 1.00 34.25 486 HIS A CA 1
ATOM 3951 C C . HIS A 1 486 ? -18.193 0.237 -38.712 1.00 34.25 486 HIS A C 1
ATOM 3953 O O . HIS A 1 486 ? -18.203 0.462 -39.923 1.00 34.25 486 HIS A O 1
ATOM 3959 N N . TYR A 1 487 ? -17.801 1.164 -37.834 1.00 34.78 487 TYR A N 1
ATOM 3960 C CA . TYR A 1 487 ? -17.365 2.524 -38.188 1.00 34.78 487 TYR A CA 1
ATOM 3961 C C . TYR A 1 487 ? -15.862 2.752 -37.951 1.00 34.78 487 TYR A C 1
ATOM 3963 O O . TYR A 1 487 ? -15.459 3.688 -37.282 1.00 34.78 487 TYR A O 1
ATOM 3971 N N . LEU A 1 488 ? -15.003 1.908 -38.528 1.00 35.06 488 LEU A N 1
ATOM 3972 C CA . LEU A 1 488 ? -13.553 2.154 -38.582 1.00 35.06 488 LEU A CA 1
ATOM 3973 C C . LEU A 1 488 ? -13.017 1.988 -40.011 1.00 35.06 488 LEU A C 1
ATOM 3975 O O . LEU A 1 488 ? -12.104 1.213 -40.287 1.00 35.06 488 LEU A O 1
ATOM 3979 N N . GLN A 1 489 ? -13.599 2.739 -40.946 1.00 36.78 489 GLN A N 1
ATOM 3980 C CA . GLN A 1 489 ? -12.862 3.194 -42.123 1.00 36.78 489 GLN A CA 1
ATOM 3981 C C . GLN A 1 489 ? -12.926 4.723 -42.156 1.00 36.78 489 GLN A C 1
ATOM 3983 O O . GLN A 1 489 ? -14.032 5.266 -42.093 1.00 36.78 489 GLN A O 1
ATOM 3988 N N . PRO A 1 490 ? -11.783 5.428 -42.245 1.00 35.62 490 PRO A N 1
ATOM 3989 C CA . PRO A 1 490 ? -11.800 6.873 -42.405 1.00 35.62 490 PRO A CA 1
ATOM 3990 C C . PRO A 1 490 ? -12.548 7.195 -43.701 1.00 35.62 490 PRO A C 1
ATOM 3992 O O . PRO A 1 490 ? -12.283 6.588 -44.742 1.00 35.62 490 PRO A O 1
ATOM 3995 N N . SER A 1 491 ? -13.521 8.108 -43.640 1.00 48.84 491 SER A N 1
ATOM 3996 C CA . SER A 1 491 ? -14.224 8.530 -44.852 1.00 48.84 491 SER A CA 1
ATOM 3997 C C . SER A 1 491 ? -13.211 9.136 -45.833 1.00 48.84 491 SER A C 1
ATOM 3999 O O . SER A 1 491 ? -12.344 9.912 -45.430 1.00 48.84 491 SER A O 1
ATOM 4001 N N . GLU A 1 492 ? -13.316 8.808 -47.125 1.00 46.88 492 GLU A N 1
ATOM 4002 C CA . GLU A 1 492 ? -12.475 9.395 -48.189 1.00 46.88 492 GLU A CA 1
ATOM 4003 C C . GLU A 1 492 ? -12.565 10.934 -48.253 1.00 46.88 492 GLU A C 1
ATOM 4005 O O . GLU A 1 492 ? -11.790 11.571 -48.968 1.00 46.88 492 GLU A O 1
ATOM 4010 N N . ASP A 1 493 ? -13.506 11.543 -47.529 1.00 50.59 493 ASP A N 1
ATOM 4011 C CA . ASP A 1 493 ? -13.649 12.989 -47.409 1.00 50.59 493 ASP A CA 1
ATOM 4012 C C . ASP A 1 493 ? -12.672 13.587 -46.373 1.00 50.59 493 ASP A C 1
ATOM 4014 O O . ASP A 1 493 ? -12.138 14.664 -46.622 1.00 50.59 493 ASP A O 1
ATOM 4018 N N . ALA A 1 494 ? -12.311 12.860 -45.305 1.00 47.28 494 ALA A N 1
ATOM 4019 C CA . ALA A 1 494 ? -11.345 13.324 -44.295 1.00 47.28 494 ALA A CA 1
ATOM 4020 C C . ALA A 1 494 ? -9.901 13.380 -44.835 1.00 47.28 494 ALA A C 1
ATOM 4022 O O . ALA A 1 494 ? -9.141 14.295 -44.523 1.00 47.28 494 ALA A O 1
ATOM 4023 N N . PHE A 1 495 ? -9.533 12.444 -45.717 1.00 48.66 495 PHE A N 1
ATOM 4024 C CA . PHE A 1 495 ? -8.243 12.486 -46.420 1.00 48.66 495 PHE A CA 1
ATOM 4025 C C . PHE A 1 495 ? -8.177 13.640 -47.435 1.00 48.66 495 PHE A C 1
ATOM 4027 O O . PHE A 1 495 ? -7.114 14.217 -47.653 1.00 48.66 495 PHE A O 1
ATOM 4034 N N . ARG A 1 496 ? -9.319 14.011 -48.030 1.00 55.19 496 ARG A N 1
ATOM 4035 C CA . ARG A 1 496 ? -9.409 15.089 -49.024 1.00 55.19 496 ARG A CA 1
ATOM 4036 C C . ARG A 1 496 ? -9.340 16.473 -48.381 1.00 55.19 496 ARG A C 1
ATOM 4038 O O . ARG A 1 496 ? -8.690 17.352 -48.935 1.00 55.19 496 ARG A O 1
ATOM 4045 N N . GLU A 1 497 ? -9.941 16.646 -47.203 1.00 62.12 497 GLU A N 1
ATOM 4046 C CA . GLU A 1 497 ? -9.836 17.884 -46.415 1.00 62.12 497 GLU A CA 1
ATOM 4047 C C . GLU A 1 497 ? -8.404 18.126 -45.912 1.00 62.12 497 GLU A C 1
ATOM 4049 O O . GLU A 1 497 ? -7.927 19.260 -45.923 1.00 62.12 497 GLU A O 1
ATOM 4054 N N . TYR A 1 498 ? -7.677 17.061 -45.555 1.00 50.66 498 TYR A N 1
ATOM 4055 C CA . TYR A 1 498 ? -6.277 17.156 -45.134 1.00 50.66 498 TYR A CA 1
ATOM 4056 C C . TYR A 1 498 ? -5.328 17.496 -46.301 1.00 50.66 498 TYR A C 1
ATOM 4058 O O . TYR A 1 498 ? -4.426 18.323 -46.152 1.00 50.66 498 TYR A O 1
ATOM 4066 N N . GLU A 1 499 ? -5.551 16.925 -47.491 1.00 64.69 499 GLU A N 1
ATOM 4067 C CA . GLU A 1 499 ? -4.788 17.288 -48.695 1.00 64.69 499 GLU A CA 1
ATOM 4068 C C . GLU A 1 499 ? -5.117 18.704 -49.211 1.00 64.69 499 GLU A C 1
ATOM 4070 O O . GLU A 1 499 ? -4.211 19.404 -49.670 1.00 64.69 499 GLU A O 1
ATOM 4075 N N . GLU A 1 500 ? -6.369 19.171 -49.098 1.00 67.06 500 GLU A N 1
ATOM 4076 C CA . GLU A 1 500 ? -6.736 20.560 -49.423 1.00 67.06 500 GLU A CA 1
ATOM 4077 C C . GLU A 1 500 ? -6.116 21.562 -48.440 1.00 67.06 500 GLU A C 1
ATOM 4079 O O . GLU A 1 500 ? -5.616 22.600 -48.879 1.00 67.06 500 GLU A O 1
ATOM 4084 N N . TYR A 1 501 ? -6.048 21.230 -47.146 1.00 57.88 501 TYR A N 1
ATOM 4085 C CA . TYR A 1 501 ? -5.395 22.056 -46.126 1.00 57.88 501 TYR A CA 1
ATOM 4086 C C . TYR A 1 501 ? -3.888 22.224 -46.391 1.00 57.88 501 TYR A C 1
ATOM 4088 O O . TYR A 1 501 ? -3.364 23.340 -46.329 1.00 57.88 501 TYR A O 1
ATOM 4096 N N . LEU A 1 502 ? -3.200 21.144 -46.784 1.00 52.31 502 LEU A N 1
ATOM 4097 C CA . LEU A 1 502 ? -1.777 21.169 -47.155 1.00 52.31 502 LEU A CA 1
ATOM 4098 C C . LEU A 1 502 ? -1.499 21.907 -48.478 1.00 52.31 502 LEU A C 1
ATOM 4100 O O . LEU A 1 502 ? -0.376 22.358 -48.708 1.00 52.31 502 LEU A O 1
ATOM 4104 N N . ALA A 1 503 ? -2.502 22.062 -49.346 1.00 65.94 503 ALA A N 1
ATOM 4105 C CA . ALA A 1 503 ? -2.358 22.745 -50.629 1.00 65.94 503 ALA A CA 1
ATOM 4106 C C . ALA A 1 503 ? -2.558 24.272 -50.552 1.00 65.94 503 ALA A C 1
ATOM 4108 O O . ALA A 1 503 ? -2.168 24.978 -51.488 1.00 65.94 503 ALA A O 1
ATOM 4109 N N . THR A 1 504 ? -3.153 24.802 -49.475 1.00 59.00 504 THR A N 1
ATOM 4110 C CA . THR A 1 504 ? -3.594 26.210 -49.428 1.00 59.00 504 THR A CA 1
ATOM 4111 C C . THR A 1 504 ? -2.598 27.256 -48.928 1.00 59.00 504 THR A C 1
ATOM 4113 O O . THR A 1 504 ? -2.868 28.434 -49.162 1.00 59.00 504 THR A O 1
ATOM 4116 N N . ASP A 1 505 ? -1.445 26.916 -48.338 1.00 53.34 505 ASP A N 1
ATOM 4117 C CA . ASP A 1 505 ? -0.445 27.955 -48.017 1.00 53.34 505 ASP A CA 1
ATOM 4118 C C . ASP A 1 505 ? 1.008 27.445 -47.885 1.00 53.34 505 ASP A C 1
ATOM 4120 O O . ASP A 1 505 ? 1.439 27.031 -46.808 1.00 53.34 505 ASP A O 1
ATOM 4124 N N . PRO A 1 506 ? 1.822 27.512 -48.956 1.00 44.84 506 PRO A N 1
ATOM 4125 C CA . PRO A 1 506 ? 3.245 27.180 -48.891 1.00 44.84 506 PRO A CA 1
ATOM 4126 C C . PRO A 1 506 ? 4.114 28.269 -48.232 1.00 44.84 506 PRO A C 1
ATOM 4128 O O . PRO A 1 506 ? 5.330 28.097 -48.172 1.00 44.84 506 PRO A O 1
ATOM 4131 N N . ALA A 1 507 ? 3.552 29.410 -47.804 1.00 45.31 507 ALA A N 1
ATOM 4132 C CA . ALA A 1 507 ? 4.332 30.584 -47.397 1.00 45.31 507 ALA A CA 1
ATOM 4133 C C . ALA A 1 507 ? 4.483 30.772 -45.875 1.00 45.31 507 ALA A C 1
ATOM 4135 O O . ALA A 1 507 ? 5.129 31.728 -45.452 1.00 45.31 507 ALA A O 1
ATOM 4136 N N . ALA A 1 508 ? 3.946 29.875 -45.046 1.00 44.19 508 ALA A N 1
ATOM 4137 C CA . ALA A 1 508 ? 3.959 30.036 -43.587 1.00 44.19 508 ALA A CA 1
ATOM 4138 C C . ALA A 1 508 ? 5.222 29.504 -42.867 1.00 44.19 508 ALA A C 1
ATOM 4140 O O . ALA A 1 508 ? 5.275 29.536 -41.643 1.00 44.19 508 ALA A O 1
ATOM 4141 N N . TRP A 1 509 ? 6.244 29.031 -43.592 1.00 43.59 509 TRP A N 1
ATOM 4142 C CA . TRP A 1 509 ? 7.416 28.349 -43.007 1.00 43.59 509 TRP A CA 1
ATOM 4143 C C . TRP A 1 509 ? 8.737 29.128 -43.119 1.00 43.59 509 TRP A C 1
ATOM 4145 O O . TRP A 1 509 ? 9.806 28.527 -43.123 1.00 43.59 509 TRP A O 1
ATOM 4155 N N . ASP A 1 510 ? 8.682 30.459 -43.198 1.00 42.03 510 ASP A N 1
ATOM 4156 C CA . ASP A 1 510 ? 9.875 31.319 -43.183 1.00 42.03 510 ASP A CA 1
ATOM 4157 C C . ASP A 1 510 ? 9.652 32.555 -42.285 1.00 42.03 510 ASP A C 1
ATOM 4159 O O . ASP A 1 510 ? 9.592 33.686 -42.764 1.00 42.03 510 ASP A O 1
ATOM 4163 N N . SER A 1 511 ? 9.497 32.339 -40.971 1.00 36.88 511 SER A N 1
ATOM 4164 C CA . SER A 1 511 ? 9.915 33.283 -39.910 1.00 36.88 511 SER A CA 1
ATOM 4165 C C . SER A 1 511 ? 9.588 32.748 -38.509 1.00 36.88 511 SER A C 1
ATOM 4167 O O . SER A 1 511 ? 8.456 32.900 -38.050 1.00 36.88 511 SER A O 1
ATOM 4169 N N . ASP A 1 512 ? 10.563 32.098 -37.872 1.00 35.06 512 ASP A N 1
ATOM 4170 C CA . ASP A 1 512 ? 11.217 32.469 -36.594 1.00 35.06 512 ASP A CA 1
ATOM 4171 C C . ASP A 1 512 ? 11.942 31.262 -35.977 1.00 35.06 512 ASP A C 1
ATOM 4173 O O . ASP A 1 512 ? 11.302 30.206 -35.771 1.00 35.06 512 ASP A O 1
#

Organism: NCBI:txid302913

Secondary structure (DSSP, 8-state):
---------------GGGS-HHHHHHHHHTTPPPPSS-TTGGGSPP-GGGG-----HHHHHTTT-HHHHHHHHHHHTSEEEEEHHHHHHHHH--TT--STT-S---HHHHHHHHHHHHHHHHHHHHTT-TTT--EEEEE----HHHHHHHHHHHHHHHHHHHHHHHH-TT--EEEEEE-HHHHHHHHT-S-TTGGGT--S-----EEEEEE--TTS----S----TTHHHHTT-TT-TT--TTSGGGTS--SEEEEEEEE-GGGGGGTTT-TT----SHHHHS-GGGG-TTGGGSHHHHHHHHHHTT--EEEEEEESPPTTTS--TTT--S--GGGG-SEEEEE-SPPHHHHHHH-TT--SHHHHHHHHHHHHHHHHHHHHHHHHHHHHHTT-TT----EEEETTHHHHTT-HHHHHHHHHHHHHH------S--S-SHHHHT-SEEEEEEEEETTEEEEEEEEE-GGGT-TTS--GGGS----TT--S--HHHHHHHHHHHHS-TTSSS--

Radius of gyration: 28.17 Å; chains: 1; bounding box: 101×70×79 Å

pLDDT: mean 73.88, std 17.15, range [30.81, 96.5]

Sequence (512 aa):
MAIMSGRKNHVRSFQFDALPDEILVEVISHLDATPPLSESDTRRLPHEEMFLQPCPPIKMLSRTSKRWRRVTLPVLFRHLYIDLDNLIVRTIGTQDDPLEHTRFFDSHHDQLFLNQLQVMLTDLTTLSITPYARSLLVLSRASAVYHALRKVIDSAMPQFWRSLLSTFPELQRIVLLAPFLGLASLTSCVDSSFLASAQYHSDHFSILELTINPTTPVITSNRDTSDYGLATKSPTDFRFKLSSLMHMRSWTHIGLNEGNIGELAEQYEHEASATTSLLPFLFPPCCLQQNAEHSHRWAHLRDNMTFLDSFAYTALCVPPGQIPSSRYTTGVHPFKFVRKLDMKLLPDLRDAVQMMNDLEDEDEVEDFLRQHDDDVATIYADLRSDMTWFCNDEGWRWGTLVSDDHEWYRRCRGLVEAFEESQLDGFEVEFMETFEDPATRVWAREWRVVEDEGDEGVRKKVVFRDQVALDPGRERFDDVGDLDLHYLQPSEDAFREYEEYLATDPAAWDSD